Protein AF-A0A6A6UGP5-F1 (afdb_monomer_lite)

Secondary structure (DSSP, 8-state):
-HHHHHHHHHHHHHHHHHHHHHHHHHHHHHHHHHHHHH-HHHHHSGGGHHHHHHHHHHHHHHHHHHHHHHHHTTHHHH--SHHHHHHHHHHHHHHHHHHHHHHHHHTTS-TT-TTSS-TTTTTPPTTSPPHHHHHHHHHTTT-TT--HHHHHHHHHHHHHHHHHHHHHHHHHHHHHHHHHHHHHHHHHHH--SS--SHHHHHHHHHHHHHHHHHHHHHHHHHHHHHHHS-TTTS-HHHHHHHHHHHHH-HHHHHHHHHHHHHHHHHHHHHHHHHHT---S--SS----HHHHHHHHHHHHHHHTTS-HHHHHHHHHH-HHHHHHHTSSGGGHHHHHHHHHHHSS-GGG-EE-TTT--EE-SSS--EEEEEE-TTHHHHGGGEEEE-HHHHHHHHHT-TTTTSPP-----PEEEE-HHHHHTHHHHHHHHHHHHHHHHHHHHHHHHHTT-B-TTT--B--SSB-EEEETTT-SB---TTS-SB--TT-----TTSSSSSSSHHHHTS-----------

Organism: NCBI:txid703497

Foldseek 3Di:
DVVLLVLLVVLLVLLVVLLVLLVVLLVLLLVLLVLCVVQPVQCVPPVNVVVNVLSVLSNVLSVVLNVLSVVVSPVCSVDADPVVLVSLVVLLVSLCSLQVSLVVLVVQADLLALVVDDQQCRPDDVPDGHPLQSSQVSCCVVPVPRDSNVSRVSSVVSSVSSLVSSVSSNVSSVPNVVVNVVVVVVVLVVPPDDDCPPVVVVVVVVVVVCCCVVCVVVVVSCVVCCVSVVVVRDDVVVVVVVVVVCVVCVPVVVVVVVVVVVVVVVVVVVVVCVVPDPDPPPPPDPPDPVNLVVLLVVCLVVQLADALVVLVVVLVVDVVSVCSQCVDVVCNPVSSVVSLVSHDDVVQWDAFQLPRRTDGPPQPFDFDPDAGPVVVVLCVQKAKAAPVVLCVLCVVDVPQADEDPSPPRDGGGHHPVLVVVDDVVSVVSVVVVLVVLLVVVLVVCQVLVAHPVPRHRHHQAAIWIARNVPSHTHPPPSHPRGHDPDCPPPDPPPPVVVVVVVVVVPDDDDDDDDDDD

Structure (mmCIF, N/CA/C/O backbone):
data_AF-A0A6A6UGP5-F1
#
_entry.id   AF-A0A6A6UGP5-F1
#
loop_
_atom_site.group_PDB
_atom_site.id
_atom_site.type_symbol
_atom_site.label_atom_id
_atom_site.label_alt_id
_atom_site.label_comp_id
_atom_site.label_asym_id
_atom_site.label_entity_id
_atom_site.label_seq_id
_atom_site.pdbx_PDB_ins_code
_atom_site.Cartn_x
_atom_site.Cartn_y
_atom_site.Cartn_z
_atom_site.occupancy
_atom_site.B_iso_or_equiv
_atom_site.auth_seq_id
_atom_site.auth_comp_id
_atom_site.auth_asym_id
_atom_site.auth_atom_id
_atom_site.pdbx_PDB_model_num
ATOM 1 N N . MET A 1 1 ? 11.149 10.028 -30.834 1.00 66.56 1 MET A N 1
ATOM 2 C CA . MET A 1 1 ? 9.905 10.825 -30.697 1.00 66.56 1 MET A CA 1
ATOM 3 C C . MET A 1 1 ? 8.755 10.018 -30.101 1.00 66.56 1 MET A C 1
ATOM 5 O O . MET A 1 1 ? 8.125 10.545 -29.198 1.00 66.56 1 MET A O 1
ATOM 9 N N . ALA A 1 2 ? 8.503 8.774 -30.535 1.00 76.50 2 ALA A N 1
ATOM 10 C CA . ALA A 1 2 ? 7.436 7.926 -29.976 1.00 76.50 2 ALA A CA 1
ATOM 11 C C . ALA A 1 2 ? 7.576 7.675 -28.459 1.00 76.50 2 ALA A C 1
ATOM 13 O O . ALA A 1 2 ? 6.684 8.039 -27.709 1.00 76.50 2 ALA A O 1
ATOM 14 N N . GLU A 1 3 ? 8.746 7.219 -27.997 1.00 75.81 3 GLU A N 1
ATOM 15 C CA . GLU A 1 3 ? 9.023 6.946 -26.569 1.00 75.81 3 GLU A CA 1
ATOM 16 C C . GLU A 1 3 ? 8.790 8.160 -25.645 1.00 75.81 3 GLU A C 1
ATOM 18 O O . GLU A 1 3 ? 8.407 8.021 -24.488 1.00 75.81 3 GLU A O 1
ATOM 23 N N . ARG A 1 4 ? 8.954 9.381 -26.174 1.00 76.06 4 ARG A N 1
ATOM 24 C CA . ARG A 1 4 ? 8.736 10.622 -25.418 1.00 76.06 4 ARG A CA 1
ATOM 25 C C . ARG A 1 4 ? 7.252 10.960 -25.250 1.00 76.06 4 ARG A C 1
ATOM 27 O O . ARG A 1 4 ? 6.900 11.612 -24.277 1.00 76.06 4 ARG A O 1
ATOM 34 N N . ARG A 1 5 ? 6.395 10.540 -26.191 1.00 83.19 5 ARG A N 1
ATOM 35 C CA . ARG A 1 5 ? 4.938 10.742 -26.104 1.00 83.19 5 ARG A CA 1
ATOM 36 C C . ARG A 1 5 ? 4.313 9.840 -25.042 1.00 83.19 5 ARG A C 1
ATOM 38 O O . ARG A 1 5 ? 3.373 10.257 -24.376 1.00 83.19 5 ARG A O 1
ATOM 45 N N . ASP A 1 6 ? 4.861 8.642 -24.856 1.00 86.19 6 ASP A N 1
ATOM 46 C CA . ASP A 1 6 ? 4.351 7.698 -23.861 1.00 86.19 6 ASP A CA 1
ATOM 47 C C . ASP A 1 6 ? 4.647 8.186 -22.434 1.00 86.19 6 ASP A C 1
ATOM 49 O O . ASP A 1 6 ? 3.768 8.161 -21.574 1.00 86.19 6 ASP A O 1
ATOM 53 N N . ALA A 1 7 ? 5.852 8.718 -22.190 1.00 82.62 7 ALA A N 1
ATOM 54 C CA . ALA A 1 7 ? 6.236 9.264 -20.886 1.00 82.62 7 ALA A CA 1
ATOM 55 C C . ALA A 1 7 ? 5.392 10.486 -20.477 1.00 82.62 7 ALA A C 1
ATOM 57 O O . ALA A 1 7 ? 4.907 10.558 -19.343 1.00 82.62 7 ALA A O 1
ATOM 58 N N . THR A 1 8 ? 5.140 11.416 -21.406 1.00 86.06 8 THR A N 1
ATOM 59 C CA . THR A 1 8 ? 4.305 12.593 -21.121 1.00 86.06 8 THR A CA 1
ATOM 60 C C . THR A 1 8 ? 2.851 12.207 -20.867 1.00 86.06 8 THR A C 1
ATOM 62 O O . THR A 1 8 ? 2.244 12.726 -19.931 1.00 86.06 8 THR A O 1
ATOM 65 N N . LEU A 1 9 ? 2.305 11.246 -21.620 1.00 89.62 9 LEU A N 1
ATOM 66 C CA . LEU A 1 9 ? 0.948 10.740 -21.402 1.00 89.62 9 LEU A CA 1
ATOM 67 C C . LEU A 1 9 ? 0.791 10.096 -20.016 1.00 89.62 9 LEU A C 1
ATOM 69 O O . LEU A 1 9 ? -0.217 10.322 -19.342 1.00 89.62 9 LEU A O 1
ATOM 73 N N . ILE A 1 10 ? 1.792 9.333 -19.564 1.00 89.69 10 ILE A N 1
ATOM 74 C CA . ILE A 1 10 ? 1.806 8.744 -18.217 1.00 89.69 10 ILE A CA 1
ATOM 75 C C . ILE A 1 10 ? 1.797 9.847 -17.151 1.00 89.69 10 ILE A C 1
ATOM 77 O O . ILE A 1 10 ? 0.982 9.787 -16.232 1.00 89.69 10 ILE A O 1
ATOM 81 N N . SER A 1 11 ? 2.642 10.874 -17.290 1.00 90.25 11 SER A N 1
ATOM 82 C CA . SER A 1 11 ? 2.712 11.999 -16.344 1.00 90.25 11 SER A CA 1
ATOM 83 C C . SER A 1 11 ? 1.375 12.746 -16.227 1.00 90.25 11 SER A C 1
ATOM 85 O O . SER A 1 11 ? 0.871 12.942 -15.119 1.00 90.25 11 SER A O 1
ATOM 87 N N . VAL A 1 12 ? 0.736 13.070 -17.359 1.00 93.56 12 VAL A N 1
ATOM 88 C CA . VAL A 1 12 ? -0.603 13.696 -17.398 1.00 93.56 12 VAL A CA 1
ATOM 89 C C . VAL A 1 12 ? -1.637 12.820 -16.703 1.00 93.56 12 VAL A C 1
ATOM 91 O O . VAL A 1 12 ? -2.412 13.300 -15.877 1.00 93.56 12 VAL A O 1
ATOM 94 N N . THR A 1 13 ? -1.633 11.521 -17.010 1.00 94.19 13 THR A N 1
ATOM 95 C CA . THR A 1 13 ? -2.590 10.568 -16.439 1.00 94.19 13 THR A CA 1
ATOM 96 C C . THR A 1 13 ? -2.448 10.495 -14.922 1.00 94.19 13 THR A C 1
ATOM 98 O O . THR A 1 13 ? -3.450 10.559 -14.214 1.00 94.19 13 THR A O 1
ATOM 101 N N . ILE A 1 14 ? -1.214 10.420 -14.408 1.00 93.94 14 ILE A N 1
ATOM 102 C CA . ILE A 1 14 ? -0.956 10.421 -12.964 1.00 93.94 14 ILE A CA 1
ATOM 103 C C . ILE A 1 14 ? -1.479 11.717 -12.338 1.00 93.94 14 ILE A C 1
ATOM 105 O O . ILE A 1 14 ? -2.230 11.648 -11.369 1.00 93.94 14 ILE A O 1
ATOM 109 N N . ARG A 1 15 ? -1.163 12.890 -12.907 1.00 94.94 15 ARG A N 1
ATOM 110 C CA . ARG A 1 15 ? -1.644 14.179 -12.377 1.00 94.94 15 ARG A CA 1
ATOM 111 C C . ARG A 1 15 ? -3.169 14.254 -12.334 1.00 94.94 15 ARG A C 1
ATOM 113 O O . ARG A 1 15 ? -3.712 14.641 -11.306 1.00 94.94 15 ARG A O 1
ATOM 120 N N . LEU A 1 16 ? -3.862 13.825 -13.390 1.00 95.75 16 LEU A N 1
ATOM 121 C CA . LEU A 1 16 ? -5.330 13.796 -13.424 1.00 95.75 16 LEU A CA 1
ATOM 122 C C . LEU A 1 16 ? -5.917 12.864 -12.355 1.00 95.75 16 LEU A C 1
ATOM 124 O O . LEU A 1 16 ? -6.884 13.227 -11.688 1.00 95.75 16 LEU A O 1
ATOM 128 N N . VAL A 1 17 ? -5.308 11.692 -12.146 1.00 95.88 17 VAL A N 1
ATOM 129 C CA . VAL A 1 17 ? -5.717 10.751 -11.090 1.00 95.88 17 VAL A CA 1
ATOM 130 C C . VAL A 1 17 ? -5.501 11.342 -9.691 1.00 95.88 17 VAL A C 1
ATOM 132 O O . VAL A 1 17 ? -6.296 11.068 -8.793 1.00 95.88 17 VAL A O 1
ATOM 135 N N . LEU A 1 18 ? -4.477 12.178 -9.497 1.00 96.25 18 LEU A N 1
ATOM 136 C CA . LEU A 1 18 ? -4.181 12.814 -8.208 1.00 96.25 18 LEU A CA 1
ATOM 137 C C . LEU A 1 18 ? -5.125 13.953 -7.831 1.00 96.25 18 LEU A C 1
ATOM 139 O O . LEU A 1 18 ? -5.234 14.260 -6.644 1.00 96.25 18 LEU A O 1
ATOM 143 N N . VAL A 1 19 ? -5.829 14.559 -8.790 1.00 97.25 19 VAL A N 1
ATOM 144 C CA . VAL A 1 19 ? -6.727 15.693 -8.518 1.00 97.25 19 VAL A CA 1
ATOM 145 C C . VAL A 1 19 ? -7.780 15.327 -7.469 1.00 97.25 19 VAL A C 1
ATOM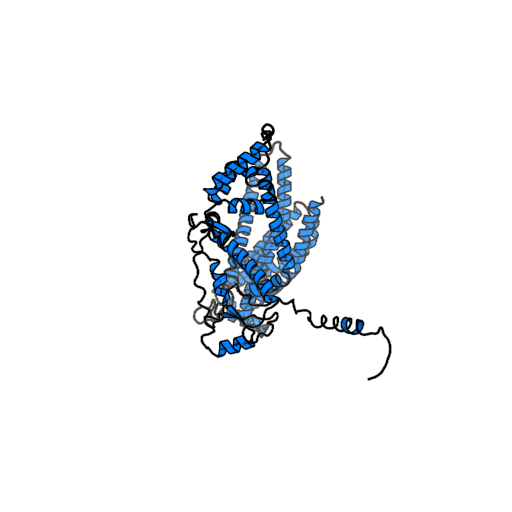 147 O O . VAL A 1 19 ? -7.924 16.037 -6.476 1.00 97.25 19 VAL A O 1
ATOM 150 N N . ILE A 1 20 ? -8.483 14.200 -7.638 1.00 96.25 20 ILE A N 1
ATOM 151 C CA . ILE A 1 20 ? -9.584 13.816 -6.738 1.00 96.25 20 ILE A CA 1
ATOM 152 C C . ILE A 1 20 ? -9.078 13.549 -5.307 1.00 96.25 20 ILE A C 1
ATOM 154 O O . ILE A 1 20 ? -9.602 14.163 -4.374 1.00 96.25 20 ILE A O 1
ATOM 158 N N . PRO A 1 21 ? -8.056 12.699 -5.080 1.00 96.75 21 PRO A N 1
ATOM 159 C CA . PRO A 1 21 ? -7.545 12.478 -3.731 1.00 96.75 21 PRO A CA 1
ATOM 160 C C . PRO A 1 21 ? -6.945 13.734 -3.084 1.00 96.75 21 PRO A C 1
ATOM 162 O O . PRO A 1 21 ? -7.077 13.900 -1.873 1.00 96.75 21 PRO A O 1
ATOM 165 N N . LEU A 1 22 ? -6.326 14.637 -3.856 1.00 97.38 22 LEU A N 1
ATOM 166 C CA . LEU A 1 22 ? -5.801 15.903 -3.330 1.00 97.38 22 LEU A CA 1
ATOM 167 C C . LEU A 1 22 ? -6.914 16.865 -2.896 1.00 97.38 22 LEU A C 1
ATOM 169 O O . LEU A 1 22 ? -6.745 17.551 -1.887 1.00 97.38 22 LEU A O 1
ATOM 173 N N . ILE A 1 23 ? -8.059 16.888 -3.587 1.00 97.75 23 ILE A N 1
ATOM 174 C CA . ILE A 1 23 ? -9.246 17.647 -3.151 1.00 97.75 23 ILE A CA 1
ATOM 175 C C . ILE A 1 23 ? -9.742 17.117 -1.804 1.00 97.75 23 ILE A C 1
ATOM 177 O O . ILE A 1 23 ? -9.935 17.892 -0.867 1.00 97.75 23 ILE A O 1
ATOM 181 N N . VAL A 1 24 ? -9.896 15.794 -1.682 1.00 96.56 24 VAL A N 1
ATOM 182 C CA . VAL A 1 24 ? -10.339 15.157 -0.430 1.00 96.56 24 VAL A CA 1
ATOM 183 C C . VAL A 1 24 ? -9.345 15.433 0.698 1.00 96.56 24 VAL A C 1
ATOM 185 O O . VAL A 1 24 ? -9.745 15.827 1.791 1.00 96.56 24 VAL A O 1
ATOM 188 N N . LEU A 1 25 ? -8.044 15.281 0.431 1.00 96.44 25 LEU A N 1
ATOM 189 C CA . LEU A 1 25 ? -6.991 15.577 1.400 1.00 96.44 25 LEU A CA 1
ATOM 190 C C . LEU A 1 25 ? -7.033 17.042 1.843 1.00 96.44 25 LEU A C 1
ATOM 192 O O . LEU A 1 25 ? -6.898 17.311 3.033 1.00 96.44 25 LEU A O 1
ATOM 196 N N . THR A 1 26 ? -7.251 17.970 0.907 1.00 97.31 26 THR A N 1
ATOM 197 C CA . THR A 1 26 ? -7.389 19.403 1.194 1.00 97.31 26 THR A CA 1
ATOM 198 C C . THR A 1 26 ? -8.545 19.648 2.157 1.00 97.31 26 THR A C 1
ATOM 200 O O . THR A 1 26 ? -8.307 20.215 3.222 1.00 97.31 26 THR A O 1
ATOM 203 N N . GLY A 1 27 ? -9.745 19.144 1.848 1.00 96.31 27 GLY A N 1
ATOM 204 C CA . GLY A 1 27 ? -10.918 19.276 2.720 1.00 96.31 27 GLY A CA 1
ATOM 205 C C . GLY A 1 27 ? -10.651 18.762 4.135 1.00 96.31 27 GLY A C 1
ATOM 206 O O . GLY A 1 27 ? -10.770 19.513 5.097 1.00 96.31 27 GLY A O 1
ATOM 207 N N . VAL A 1 28 ? -10.144 17.529 4.256 1.00 95.00 28 VAL A N 1
ATOM 208 C CA . VAL A 1 28 ? -9.833 16.921 5.562 1.00 95.00 28 VAL A CA 1
ATOM 209 C C . VAL A 1 28 ? -8.802 17.740 6.344 1.00 95.00 28 VAL A C 1
ATOM 211 O O . VAL A 1 28 ? -8.986 17.990 7.531 1.00 95.00 28 VAL A O 1
ATOM 214 N N . THR A 1 29 ? -7.706 18.176 5.712 1.00 95.81 29 THR A N 1
ATOM 215 C CA . THR A 1 29 ? -6.665 18.949 6.418 1.00 95.81 29 THR A CA 1
ATOM 216 C C . THR A 1 29 ? -7.151 20.319 6.882 1.00 95.81 29 THR A C 1
ATOM 218 O O . THR A 1 29 ? -6.799 20.739 7.984 1.00 95.81 29 THR A O 1
ATOM 221 N N . VAL A 1 30 ? -7.968 20.997 6.071 1.00 96.56 30 VAL A N 1
ATOM 222 C CA . VAL A 1 30 ? -8.543 22.304 6.402 1.00 96.56 30 VAL A CA 1
ATOM 223 C C . VAL A 1 30 ? -9.559 22.167 7.533 1.00 96.56 30 VAL A C 1
ATOM 225 O O . VAL A 1 30 ? -9.494 22.936 8.490 1.00 96.56 30 VAL A O 1
ATOM 228 N N . ASP A 1 31 ? -10.426 21.157 7.488 1.00 94.69 31 ASP A N 1
ATOM 229 C CA . ASP A 1 31 ? -11.405 20.899 8.547 1.00 94.69 31 ASP A CA 1
ATOM 230 C C . ASP A 1 31 ? -10.723 20.560 9.875 1.00 94.69 31 ASP A C 1
ATOM 232 O O . ASP A 1 31 ? -11.059 21.127 10.916 1.00 94.69 31 ASP A O 1
ATOM 236 N N . LEU A 1 32 ? -9.703 19.694 9.852 1.00 94.06 32 LEU A N 1
ATOM 237 C CA . LEU A 1 32 ? -8.918 19.360 11.042 1.00 94.06 32 LEU A CA 1
ATOM 238 C C . LEU A 1 32 ? -8.195 20.582 11.619 1.00 94.06 32 LEU A C 1
ATOM 240 O O . LEU A 1 32 ? -8.176 20.766 12.839 1.00 94.06 32 LEU A O 1
ATOM 244 N N . TRP A 1 33 ? -7.629 21.437 10.764 1.00 96.56 33 TRP A N 1
ATOM 245 C CA . TRP A 1 33 ? -7.000 22.679 11.204 1.00 96.56 33 TRP A CA 1
ATOM 246 C C . TRP A 1 33 ? -8.012 23.664 11.792 1.00 96.56 33 TRP A C 1
ATOM 248 O O . TRP A 1 33 ? -7.763 24.212 12.864 1.00 96.56 33 TRP A O 1
ATOM 258 N N . ASN A 1 34 ? -9.168 23.857 11.156 1.00 95.00 34 ASN A N 1
ATOM 259 C CA . ASN A 1 34 ? -10.221 24.740 11.657 1.00 95.00 34 ASN A CA 1
ATOM 260 C C . ASN A 1 34 ? -10.757 24.250 13.007 1.00 95.00 34 ASN A C 1
ATOM 262 O O . ASN A 1 34 ? -10.841 25.033 13.958 1.00 95.00 34 ASN A O 1
ATOM 266 N N . ASN A 1 35 ? -11.014 22.946 13.137 1.00 92.00 35 ASN A N 1
ATOM 267 C CA . ASN A 1 35 ? -11.409 22.328 14.400 1.00 92.00 35 ASN A CA 1
ATOM 268 C C . ASN A 1 35 ? -10.348 22.562 15.483 1.00 92.00 35 ASN A C 1
ATOM 270 O O . ASN A 1 35 ? -10.676 22.997 16.585 1.00 92.00 35 ASN A O 1
ATOM 274 N N . PHE A 1 36 ? -9.064 22.365 15.176 1.00 94.12 36 PHE A N 1
ATOM 275 C CA . PHE A 1 36 ? -7.986 22.646 16.125 1.00 94.12 36 PHE A CA 1
ATOM 276 C C . PHE A 1 36 ? -7.913 24.141 16.492 1.00 94.12 36 PHE A C 1
ATOM 278 O O . PHE A 1 36 ? -7.810 24.505 17.665 1.00 94.12 36 PHE A O 1
ATOM 285 N N . ARG A 1 37 ? -8.011 25.034 15.499 1.00 95.44 37 ARG A N 1
ATOM 286 C CA . ARG A 1 37 ? -7.887 26.488 15.661 1.00 95.44 37 ARG A CA 1
ATOM 287 C C . ARG A 1 37 ? -9.033 27.094 16.471 1.00 95.44 37 ARG A C 1
ATOM 289 O O . ARG A 1 37 ? -8.791 28.077 17.170 1.00 95.44 37 ARG A O 1
ATOM 296 N N . HIS A 1 38 ? -10.246 26.559 16.409 1.00 94.12 38 HIS A N 1
ATOM 297 C CA . HIS A 1 38 ? -11.378 27.101 17.170 1.00 94.12 38 HIS A CA 1
ATOM 298 C C . HIS A 1 38 ? -11.467 26.580 18.612 1.00 94.12 38 HIS A C 1
ATOM 300 O O . HIS A 1 38 ? -12.179 27.163 19.424 1.00 94.12 38 HIS A O 1
ATOM 306 N N . ASN A 1 39 ? -10.697 25.550 18.976 1.00 93.19 39 ASN A N 1
ATOM 307 C CA . ASN A 1 39 ? -10.761 24.944 20.304 1.00 93.19 39 ASN A CA 1
ATOM 308 C C . ASN A 1 39 ? -9.663 25.467 21.235 1.00 93.19 39 ASN A C 1
ATOM 310 O O . ASN A 1 39 ? -8.511 25.040 21.182 1.00 93.19 39 ASN A O 1
ATOM 314 N N . THR A 1 40 ? -10.039 26.375 22.139 1.00 93.44 40 THR A N 1
ATOM 315 C CA . THR A 1 40 ? -9.133 26.976 23.136 1.00 93.44 40 THR A CA 1
ATOM 316 C C . THR A 1 40 ? -8.478 25.933 24.041 1.00 93.44 40 THR A C 1
ATOM 318 O O . THR A 1 40 ? -7.283 26.039 24.295 1.00 93.44 40 THR A O 1
ATOM 321 N N . ASN A 1 41 ? -9.212 24.880 24.423 1.00 90.12 41 ASN A N 1
ATOM 322 C CA . ASN A 1 41 ? -8.703 23.772 25.244 1.00 90.12 41 ASN A CA 1
ATOM 323 C C . ASN A 1 41 ? -7.531 23.021 24.584 1.00 90.12 41 ASN A C 1
ATOM 325 O O . ASN A 1 41 ? -6.605 22.591 25.264 1.00 90.12 41 ASN A O 1
ATOM 329 N N . LEU A 1 42 ? -7.550 22.872 23.252 1.00 90.31 42 LEU A N 1
ATOM 330 C CA . LEU A 1 42 ? -6.454 22.232 22.512 1.00 90.31 42 LEU A CA 1
ATOM 331 C C . LEU A 1 42 ? -5.233 23.152 22.394 1.00 90.31 42 LEU A C 1
ATOM 333 O O . LEU A 1 42 ? -4.109 22.667 22.318 1.00 90.31 42 LEU A O 1
ATOM 337 N N . LYS A 1 43 ? -5.439 24.474 22.401 1.00 92.19 43 LYS A N 1
ATOM 338 C CA . LYS A 1 43 ? -4.353 25.462 22.348 1.00 92.19 43 LYS A CA 1
ATOM 339 C C . LYS A 1 43 ? -3.678 25.693 23.695 1.00 92.19 43 LYS A C 1
ATOM 341 O O . LYS A 1 43 ? -2.486 25.980 23.717 1.00 92.19 43 LYS A O 1
ATOM 346 N N . SER A 1 44 ? -4.431 25.620 24.793 1.00 88.00 44 SER A N 1
ATOM 347 C CA . SER A 1 44 ? -3.919 25.899 26.141 1.00 88.00 44 SER A CA 1
ATOM 348 C C . SER A 1 44 ? -2.979 24.812 26.654 1.00 88.00 44 SER A C 1
ATOM 350 O O . SER A 1 44 ? -2.078 25.097 27.438 1.00 88.00 44 SER A O 1
ATOM 352 N N . ALA A 1 45 ? -3.151 23.573 26.198 1.00 86.94 45 ALA A N 1
ATOM 353 C CA . ALA A 1 45 ? -2.257 22.477 26.535 1.00 86.94 45 ALA A CA 1
ATOM 354 C C . ALA A 1 45 ? -0.919 22.625 25.786 1.00 86.94 45 ALA A C 1
ATOM 356 O O . ALA A 1 45 ? -0.831 22.429 24.571 1.00 86.94 45 ALA A O 1
ATOM 357 N N . SER A 1 46 ? 0.145 22.945 26.530 1.00 81.81 46 SER A N 1
ATOM 358 C CA . SER A 1 46 ? 1.500 23.185 26.004 1.00 81.81 46 SER A CA 1
ATOM 359 C C . SER A 1 46 ? 2.024 22.039 25.128 1.00 81.81 46 SER A C 1
ATOM 361 O O . SER A 1 46 ? 2.710 22.282 24.134 1.00 81.81 46 SER A O 1
ATOM 363 N N . HIS A 1 47 ? 1.632 20.798 25.435 1.00 84.44 47 HIS A N 1
ATOM 364 C CA . HIS A 1 47 ? 2.001 19.607 24.671 1.00 84.44 47 HIS A CA 1
ATOM 365 C C . HIS A 1 47 ? 1.437 19.615 23.232 1.00 84.44 47 HIS A C 1
ATOM 367 O O . HIS A 1 47 ? 2.076 19.094 22.314 1.00 84.44 47 HIS A O 1
ATOM 373 N N . TYR A 1 48 ? 0.272 20.224 22.985 1.00 90.00 48 TYR A N 1
ATOM 374 C CA . TYR A 1 48 ? -0.362 20.241 21.657 1.00 90.00 48 TYR A CA 1
ATOM 375 C C . TYR A 1 48 ? -0.049 21.502 20.844 1.00 90.00 48 TYR A C 1
ATOM 377 O O . TYR A 1 48 ? -0.384 21.565 19.660 1.00 90.00 48 TYR A O 1
ATOM 385 N N . ALA A 1 49 ? 0.661 22.480 21.414 1.00 90.88 49 ALA A N 1
ATOM 386 C CA . ALA A 1 49 ? 1.053 23.692 20.694 1.00 90.88 49 ALA A CA 1
ATOM 387 C C . ALA A 1 49 ? 1.884 23.383 19.432 1.00 90.88 49 ALA A C 1
ATOM 389 O O . ALA A 1 49 ? 1.733 24.043 18.403 1.00 90.88 49 ALA A O 1
ATOM 390 N N . GLN A 1 50 ? 2.731 22.347 19.480 1.00 94.56 50 GLN A N 1
ATOM 391 C CA . GLN A 1 50 ? 3.481 21.892 18.305 1.00 94.56 50 GLN A CA 1
ATOM 392 C C . GLN A 1 50 ? 2.573 21.248 17.252 1.00 94.56 50 GLN A C 1
ATOM 394 O O . GLN A 1 50 ? 2.748 21.509 16.065 1.00 94.56 50 GLN A O 1
ATOM 399 N N . LEU A 1 51 ? 1.583 20.455 17.674 1.00 94.88 51 LEU A N 1
ATOM 400 C CA . LEU A 1 51 ? 0.632 19.814 16.766 1.00 94.88 51 LEU A CA 1
ATOM 401 C C . LEU A 1 51 ? -0.147 20.847 15.944 1.00 94.88 51 LEU A C 1
ATOM 403 O O . LEU A 1 51 ? -0.315 20.658 14.741 1.00 94.88 51 LEU A O 1
ATOM 407 N N . GLY A 1 52 ? -0.544 21.961 16.565 1.00 95.56 52 GLY A N 1
ATOM 408 C CA . GLY A 1 52 ? -1.192 23.072 15.868 1.00 95.56 52 GLY A CA 1
ATOM 409 C C . GLY A 1 52 ? -0.368 23.601 14.695 1.00 95.56 52 GLY A C 1
ATOM 410 O O . GLY A 1 52 ? -0.888 23.705 13.589 1.00 95.56 52 GLY A O 1
ATOM 411 N N . LYS A 1 53 ? 0.936 23.833 14.898 1.00 96.62 53 LYS A N 1
ATOM 412 C CA . LYS A 1 53 ? 1.845 24.294 13.831 1.00 96.62 53 LYS A CA 1
ATOM 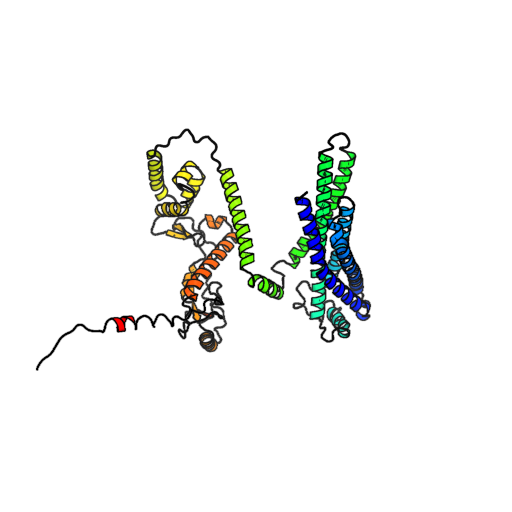413 C C . LYS A 1 53 ? 1.927 23.298 12.671 1.00 96.62 53 LYS A C 1
ATOM 415 O O . LYS A 1 53 ? 1.983 23.698 11.512 1.00 96.62 53 LYS A O 1
ATOM 420 N N . TRP A 1 54 ? 1.929 21.996 12.964 1.00 97.25 54 TRP A N 1
ATOM 421 C CA . TRP A 1 54 ? 1.991 20.962 11.927 1.00 97.25 54 TRP A CA 1
ATOM 422 C C . TRP A 1 54 ? 0.671 20.805 11.166 1.00 97.25 54 TRP A C 1
ATOM 424 O O . TRP A 1 54 ? 0.695 20.577 9.956 1.00 97.25 54 TRP A O 1
ATOM 434 N N . LEU A 1 55 ? -0.468 20.963 11.845 1.00 96.62 55 LEU A N 1
ATOM 435 C CA . LEU A 1 55 ? -1.787 20.984 11.209 1.00 96.62 55 LEU A CA 1
ATOM 436 C C . LEU A 1 55 ? -1.955 22.208 10.306 1.00 96.62 55 LEU A C 1
ATOM 438 O O . LEU A 1 55 ? -2.410 22.054 9.177 1.00 96.62 55 LEU A O 1
ATOM 442 N N . GLU A 1 56 ? -1.518 23.383 10.760 1.00 97.44 56 GLU A N 1
ATOM 443 C CA . GLU A 1 56 ? -1.494 24.607 9.955 1.00 97.44 56 GLU A CA 1
ATOM 444 C C . GLU A 1 56 ? -0.667 24.415 8.681 1.00 97.44 56 GLU A C 1
ATOM 446 O O . GLU A 1 56 ? -1.153 24.642 7.576 1.00 97.44 56 GLU A O 1
ATOM 451 N N . LEU A 1 57 ? 0.558 23.899 8.821 1.00 97.44 57 LEU A N 1
ATOM 452 C CA . LEU A 1 57 ? 1.437 23.635 7.683 1.00 97.44 57 LEU A CA 1
ATOM 453 C C . LEU A 1 57 ? 0.812 22.629 6.699 1.00 97.44 57 LEU A C 1
ATOM 455 O O . LEU A 1 57 ? 0.879 22.814 5.485 1.00 97.44 57 LEU A O 1
ATOM 459 N N . SER A 1 58 ? 0.160 21.582 7.215 1.00 97.00 58 SER A N 1
ATOM 460 C CA . SER A 1 58 ? -0.561 20.593 6.405 1.00 97.00 58 SER A CA 1
ATOM 461 C C . SER A 1 58 ? -1.739 21.213 5.640 1.00 97.00 58 SER A C 1
ATOM 463 O O . SER A 1 58 ? -1.916 20.916 4.456 1.00 97.00 58 SER A O 1
ATOM 465 N N . ALA A 1 59 ? -2.497 22.104 6.290 1.00 97.44 59 ALA A N 1
ATOM 466 C CA . ALA A 1 59 ? -3.622 22.832 5.705 1.00 97.44 59 ALA A CA 1
ATOM 467 C C . ALA A 1 59 ? -3.196 23.889 4.670 1.00 97.44 59 ALA A C 1
ATOM 469 O O . ALA A 1 59 ? -4.020 24.303 3.863 1.00 97.44 59 ALA A O 1
ATOM 470 N N . VAL A 1 60 ? -1.922 24.295 4.652 1.00 97.69 60 VAL A N 1
ATOM 471 C CA . VAL A 1 60 ? -1.342 25.138 3.592 1.00 97.69 60 VAL A CA 1
ATOM 472 C C . VAL A 1 60 ? -0.883 24.284 2.407 1.00 97.69 60 VAL A C 1
ATOM 474 O O . VAL A 1 60 ? -1.285 24.527 1.268 1.00 97.69 60 VAL A O 1
ATOM 477 N N . PHE A 1 61 ? -0.076 23.246 2.649 1.00 97.69 61 PHE A N 1
ATOM 478 C CA . PHE A 1 61 ? 0.525 22.471 1.558 1.00 97.69 61 PHE A CA 1
ATOM 479 C C . PHE A 1 61 ? -0.466 21.597 0.785 1.00 97.69 61 PHE A C 1
ATOM 481 O O . PHE A 1 61 ? -0.267 21.401 -0.412 1.00 97.69 61 PHE A O 1
ATOM 488 N N . ALA A 1 62 ? -1.523 21.074 1.416 1.00 97.88 62 ALA A N 1
ATOM 489 C CA . ALA A 1 62 ? -2.527 20.274 0.708 1.00 97.88 62 ALA A CA 1
ATOM 490 C C . ALA A 1 62 ? -3.253 21.066 -0.405 1.00 97.88 62 ALA A C 1
ATOM 492 O O . ALA A 1 62 ? -3.184 20.627 -1.558 1.00 97.88 62 ALA A O 1
ATOM 493 N N . PRO A 1 63 ? -3.849 22.247 -0.137 1.00 98.19 63 PRO A N 1
ATOM 494 C CA . PRO A 1 63 ? -4.443 23.065 -1.193 1.00 98.19 63 PRO A CA 1
ATOM 495 C C . PRO A 1 63 ? -3.420 23.566 -2.217 1.00 98.19 63 PRO A C 1
ATOM 497 O O . PRO A 1 63 ? -3.725 23.577 -3.408 1.00 98.19 63 PRO A O 1
ATOM 500 N N . MET A 1 64 ? -2.196 23.925 -1.802 1.00 97.94 64 MET A N 1
ATOM 501 C CA . MET A 1 64 ? -1.140 24.298 -2.757 1.00 97.94 64 MET A CA 1
ATOM 502 C C . MET A 1 64 ? -0.815 23.147 -3.716 1.00 97.94 64 MET A C 1
ATOM 504 O O . MET A 1 64 ? -0.738 23.365 -4.924 1.00 97.94 64 MET A O 1
ATOM 508 N N . ALA A 1 65 ? -0.679 21.920 -3.203 1.00 97.81 65 ALA A N 1
ATOM 509 C CA . ALA A 1 65 ? -0.434 20.735 -4.017 1.00 97.81 65 ALA A CA 1
ATOM 510 C C . ALA A 1 65 ? -1.608 20.423 -4.954 1.00 97.81 65 ALA A C 1
ATOM 512 O O . ALA A 1 65 ? -1.383 20.078 -6.114 1.00 97.81 65 ALA A O 1
ATOM 513 N N . PHE A 1 66 ? -2.848 20.585 -4.485 1.00 98.00 66 PHE A N 1
ATOM 514 C CA . PHE A 1 66 ? -4.046 20.451 -5.314 1.00 98.00 66 PHE A CA 1
ATOM 515 C C . PHE A 1 66 ? -4.047 21.450 -6.481 1.00 98.00 66 PHE A C 1
ATOM 517 O O . PHE A 1 66 ? -4.102 21.034 -7.640 1.00 98.00 66 PHE A O 1
ATOM 524 N N . VAL A 1 67 ? -3.941 22.751 -6.188 1.00 98.12 67 VAL A N 1
ATOM 525 C CA . VAL A 1 67 ? -3.964 23.814 -7.206 1.00 98.12 67 VAL A CA 1
ATOM 526 C C . VAL A 1 67 ? -2.815 23.630 -8.193 1.00 98.12 67 VAL A C 1
ATOM 528 O O . VAL A 1 67 ? -3.023 23.693 -9.402 1.00 98.12 67 VAL A O 1
ATOM 531 N N . TRP A 1 68 ? -1.615 23.326 -7.696 1.00 97.88 68 TRP A N 1
ATOM 532 C CA . TRP A 1 68 ? -0.454 23.063 -8.537 1.00 97.88 68 TRP A CA 1
ATOM 533 C C . TRP A 1 68 ? -0.659 21.863 -9.467 1.00 97.88 68 TRP A C 1
ATOM 535 O O . TRP A 1 68 ? -0.416 21.968 -10.669 1.00 97.88 68 TRP A O 1
ATOM 545 N N . THR A 1 69 ? -1.146 20.737 -8.940 1.00 97.06 69 THR A N 1
ATOM 546 C CA . THR A 1 69 ? -1.389 19.517 -9.729 1.00 97.06 69 THR A CA 1
ATOM 547 C C . THR A 1 69 ? -2.431 19.763 -10.817 1.00 97.06 69 THR A C 1
ATOM 549 O O . THR A 1 69 ? -2.250 19.312 -11.946 1.00 97.06 69 THR A O 1
ATOM 552 N N . LEU A 1 70 ? -3.481 20.529 -10.508 1.00 96.62 70 LEU A N 1
ATOM 553 C CA . LEU A 1 70 ? -4.514 20.907 -11.469 1.00 96.62 70 LEU A CA 1
ATOM 554 C C . LEU A 1 70 ? -3.960 21.816 -12.577 1.00 96.62 70 LEU A C 1
ATOM 556 O O . LEU A 1 70 ? -4.163 21.537 -13.758 1.00 96.62 70 LEU A O 1
ATOM 560 N N . LEU A 1 71 ? -3.224 22.871 -12.209 1.00 96.75 71 LEU A N 1
ATOM 561 C CA . LEU A 1 71 ? -2.657 23.831 -13.162 1.00 96.75 71 LEU A CA 1
ATOM 562 C C . LEU A 1 71 ? -1.590 23.205 -14.066 1.00 96.75 71 LEU A C 1
ATOM 564 O O . LEU A 1 71 ? -1.461 23.591 -15.224 1.00 96.75 71 LEU A O 1
ATOM 568 N N . THR A 1 72 ? -0.833 22.232 -13.560 1.00 96.06 72 THR A N 1
ATOM 569 C CA . THR A 1 72 ? 0.262 21.587 -14.302 1.00 96.06 72 THR A CA 1
ATOM 570 C C . THR A 1 72 ? -0.140 20.312 -15.035 1.00 96.06 72 THR A C 1
ATOM 572 O O . THR A 1 72 ? 0.665 19.807 -15.818 1.00 96.06 72 THR A O 1
ATOM 575 N N . ALA A 1 73 ? -1.370 19.815 -14.851 1.00 94.94 73 ALA A N 1
ATOM 576 C CA . ALA A 1 73 ? -1.838 18.565 -15.451 1.00 94.94 73 ALA A CA 1
ATOM 577 C C . ALA A 1 73 ? -1.620 18.510 -16.971 1.00 94.94 73 ALA A C 1
ATOM 579 O O . ALA A 1 73 ? -1.128 17.505 -17.474 1.00 94.94 73 ALA A O 1
ATOM 580 N N . PHE A 1 74 ? -1.925 19.595 -17.689 1.00 93.44 74 PHE A N 1
ATOM 581 C CA . PHE A 1 74 ? -1.746 19.684 -19.142 1.00 93.44 74 PHE A CA 1
ATOM 582 C C . PHE A 1 74 ? -0.426 20.350 -19.568 1.00 93.44 74 PHE A C 1
ATOM 584 O O . PHE A 1 74 ? 0.250 19.793 -20.437 1.00 93.44 74 PHE A O 1
ATOM 591 N N . PRO A 1 75 ? 0.008 21.487 -18.976 1.00 92.94 75 PRO A N 1
ATOM 592 C CA . PRO A 1 75 ? 1.248 22.148 -19.390 1.00 92.94 75 PRO A CA 1
ATOM 593 C C . PRO A 1 75 ? 2.493 21.272 -19.243 1.00 92.94 75 PRO A C 1
ATOM 595 O O . PRO A 1 75 ? 3.392 21.352 -20.078 1.00 92.94 75 PRO A O 1
ATOM 598 N N . ALA A 1 76 ? 2.539 20.387 -18.241 1.00 88.88 76 ALA A N 1
ATOM 599 C CA . ALA A 1 76 ? 3.674 19.487 -18.045 1.00 88.88 76 ALA A CA 1
ATOM 600 C C . ALA A 1 76 ? 3.909 18.535 -19.235 1.00 88.88 76 ALA A C 1
ATOM 602 O O . ALA A 1 76 ? 5.029 18.078 -19.431 1.00 88.88 76 ALA A O 1
ATOM 603 N N . ALA A 1 77 ? 2.889 18.267 -20.059 1.00 88.44 77 ALA A N 1
ATOM 604 C CA . ALA A 1 77 ? 3.018 17.423 -21.249 1.00 88.44 77 ALA A CA 1
ATOM 605 C C . ALA A 1 77 ? 3.662 18.141 -22.442 1.00 88.44 77 ALA A C 1
ATOM 607 O O . ALA A 1 77 ? 4.242 17.498 -23.318 1.00 88.44 77 ALA A O 1
ATOM 608 N N . ALA A 1 78 ? 3.496 19.465 -22.507 1.00 90.19 78 ALA A N 1
ATOM 609 C CA . ALA A 1 78 ? 3.916 20.289 -23.638 1.00 90.19 78 ALA A CA 1
ATOM 610 C C . ALA A 1 78 ? 5.308 20.903 -23.435 1.00 90.19 78 ALA A C 1
ATOM 612 O O . ALA A 1 78 ? 5.977 21.277 -24.398 1.00 90.19 78 ALA A O 1
ATOM 613 N N . VAL A 1 79 ? 5.746 21.014 -22.182 1.00 89.88 79 VAL A N 1
ATOM 614 C CA . VAL A 1 79 ? 6.982 21.689 -21.796 1.00 89.88 79 VAL A CA 1
ATOM 615 C C . VAL A 1 79 ? 8.143 20.695 -21.730 1.00 89.88 79 VAL A C 1
ATOM 617 O O . VAL A 1 79 ? 8.034 19.622 -21.146 1.00 89.88 79 VAL A O 1
ATOM 620 N N . VAL A 1 80 ? 9.291 21.069 -22.299 1.00 87.25 80 VAL A N 1
ATOM 621 C CA . VAL A 1 80 ? 10.539 20.288 -22.255 1.00 87.25 80 VAL A CA 1
ATOM 622 C C . VAL A 1 80 ? 11.718 21.159 -21.827 1.00 87.25 80 VAL A C 1
ATOM 624 O O . VAL A 1 80 ? 11.706 22.373 -22.021 1.00 87.25 80 VAL A O 1
ATOM 627 N N . GLY A 1 81 ? 12.766 20.535 -21.286 1.00 87.38 81 GLY A N 1
ATOM 628 C CA . GLY A 1 81 ? 13.994 21.222 -20.881 1.00 87.38 81 GLY A CA 1
ATOM 629 C C . GLY A 1 81 ? 13.849 21.957 -19.547 1.00 87.38 81 GLY A C 1
ATOM 630 O O . GLY A 1 81 ? 13.242 21.443 -18.608 1.00 87.38 81 GLY A O 1
ATOM 631 N N . LEU A 1 82 ? 14.398 23.173 -19.460 1.00 86.12 82 LEU A N 1
ATOM 632 C CA . LEU A 1 82 ? 14.480 23.942 -18.211 1.00 86.12 82 LEU A CA 1
ATOM 633 C C . LEU A 1 82 ? 13.131 24.144 -17.487 1.00 86.12 82 LEU A C 1
ATOM 635 O O . LEU A 1 82 ? 13.109 23.974 -16.269 1.00 86.12 82 LEU A O 1
ATOM 639 N N . PRO A 1 83 ? 12.001 24.447 -18.156 1.00 91.44 83 PRO A N 1
ATOM 640 C CA . PRO A 1 83 ? 10.746 24.636 -17.435 1.00 91.44 83 PRO A CA 1
ATOM 641 C C . PRO A 1 83 ? 10.093 23.307 -16.996 1.00 91.44 83 PRO A C 1
ATOM 643 O O . PRO A 1 83 ? 9.318 23.285 -16.048 1.00 91.44 83 PRO A O 1
ATOM 646 N N . ALA A 1 84 ? 10.452 22.167 -17.601 1.00 89.69 84 ALA A N 1
ATOM 647 C CA . ALA A 1 84 ? 10.052 20.856 -17.076 1.00 89.69 84 ALA A CA 1
ATOM 648 C C . ALA A 1 84 ? 10.832 20.516 -15.792 1.00 89.69 84 ALA A C 1
ATOM 650 O O . ALA A 1 84 ? 10.281 19.950 -14.848 1.00 89.69 84 ALA A O 1
ATOM 651 N N . PHE A 1 85 ? 12.105 20.923 -15.727 1.00 88.62 85 PHE A N 1
ATOM 652 C CA . PHE A 1 85 ? 12.917 20.815 -14.515 1.00 88.62 85 PHE A CA 1
ATOM 653 C C . PHE A 1 85 ? 12.343 21.657 -13.367 1.00 88.62 85 PHE A C 1
ATOM 655 O O . PHE A 1 85 ? 12.233 21.158 -12.249 1.00 88.62 85 PHE A O 1
ATOM 662 N N . THR A 1 86 ? 11.917 22.901 -13.624 1.00 90.69 86 THR A N 1
ATOM 663 C CA . THR A 1 86 ? 11.293 23.728 -12.575 1.00 90.69 86 THR A CA 1
ATOM 664 C C . THR A 1 86 ? 9.996 23.109 -12.061 1.00 90.69 86 THR A C 1
ATOM 666 O O . THR A 1 86 ? 9.772 23.112 -10.852 1.00 90.69 86 THR A O 1
ATOM 669 N N . PHE A 1 87 ? 9.183 22.501 -12.934 1.00 93.62 87 PHE A N 1
ATOM 670 C CA . PHE A 1 87 ? 7.990 21.772 -12.499 1.00 93.62 87 PHE A CA 1
ATOM 671 C C . PHE A 1 87 ? 8.324 20.602 -11.576 1.00 93.62 87 PHE A C 1
ATOM 673 O O . PHE A 1 87 ? 7.679 20.442 -10.542 1.00 93.62 87 PHE A O 1
ATOM 680 N N . ALA A 1 88 ? 9.362 19.831 -11.897 1.00 93.06 88 ALA A N 1
ATOM 681 C CA . ALA A 1 88 ? 9.792 18.727 -11.049 1.00 93.06 88 ALA A CA 1
ATOM 682 C C . ALA A 1 88 ? 10.347 19.186 -9.690 1.00 93.06 88 ALA A C 1
ATOM 684 O O . ALA A 1 88 ? 10.097 18.538 -8.676 1.00 93.06 88 ALA A O 1
ATOM 685 N N . VAL A 1 89 ? 11.063 20.315 -9.639 1.00 91.94 89 VAL A N 1
ATOM 686 C CA . VAL A 1 89 ? 11.530 20.902 -8.370 1.00 91.94 89 VAL A CA 1
ATOM 687 C C . VAL A 1 89 ? 10.348 21.326 -7.498 1.00 91.94 89 VAL A C 1
ATOM 689 O O . VAL A 1 89 ? 10.352 21.062 -6.296 1.00 91.94 89 VAL A O 1
ATOM 692 N N . ILE A 1 90 ? 9.320 21.940 -8.090 1.00 96.12 90 ILE A N 1
ATOM 693 C CA . ILE A 1 90 ? 8.116 22.350 -7.356 1.00 96.12 90 ILE A CA 1
ATOM 694 C C . ILE A 1 90 ? 7.328 21.122 -6.877 1.00 96.12 90 ILE A C 1
ATOM 696 O O . ILE A 1 90 ? 6.942 21.082 -5.712 1.00 96.12 90 ILE A O 1
ATOM 700 N N . ASP A 1 91 ? 7.156 20.094 -7.715 1.00 95.75 91 ASP A N 1
ATOM 701 C CA . ASP A 1 91 ? 6.540 18.821 -7.312 1.00 95.75 91 ASP A CA 1
ATOM 702 C C . ASP A 1 91 ? 7.273 18.196 -6.112 1.00 95.75 91 ASP A C 1
ATOM 704 O O . ASP A 1 91 ? 6.638 17.785 -5.140 1.00 95.75 91 ASP A O 1
ATOM 708 N N . ALA A 1 92 ? 8.610 18.158 -6.147 1.00 94.00 92 ALA A N 1
ATOM 709 C CA . ALA A 1 92 ? 9.422 17.622 -5.058 1.00 94.00 92 ALA A CA 1
ATOM 710 C C . ALA A 1 92 ? 9.296 18.459 -3.773 1.00 94.00 92 ALA A C 1
ATOM 712 O O . ALA A 1 92 ? 9.173 17.899 -2.682 1.00 94.00 92 ALA A O 1
ATOM 713 N N . ALA A 1 93 ? 9.277 19.791 -3.888 1.00 96.06 93 ALA A N 1
ATOM 714 C CA . ALA A 1 93 ? 9.083 20.690 -2.753 1.00 96.06 93 ALA A CA 1
ATOM 715 C C . ALA A 1 93 ? 7.691 20.525 -2.121 1.00 96.06 93 ALA A C 1
ATOM 717 O O . ALA A 1 93 ? 7.571 20.464 -0.897 1.00 96.06 93 ALA A O 1
ATOM 718 N N . LEU A 1 94 ? 6.645 20.385 -2.939 1.00 96.94 94 LEU A N 1
ATOM 719 C CA . LEU A 1 94 ? 5.287 20.112 -2.471 1.00 96.94 94 LEU A CA 1
ATOM 720 C C . LEU A 1 94 ? 5.185 18.730 -1.825 1.00 96.94 94 LEU A C 1
ATOM 722 O O . LEU A 1 94 ? 4.586 18.604 -0.760 1.00 96.94 94 LEU A O 1
ATOM 726 N N . ALA A 1 95 ? 5.815 17.705 -2.403 1.00 96.62 95 ALA A N 1
ATOM 727 C CA . ALA A 1 95 ? 5.877 16.380 -1.795 1.00 96.62 95 ALA A CA 1
ATOM 728 C C . ALA A 1 95 ? 6.559 16.422 -0.418 1.00 96.62 95 ALA A C 1
ATOM 730 O O . ALA A 1 95 ? 6.030 15.870 0.547 1.00 96.62 95 ALA A O 1
ATOM 731 N N . ALA A 1 96 ? 7.683 17.134 -0.293 1.00 95.06 96 ALA A N 1
ATOM 732 C CA . ALA A 1 96 ? 8.355 17.346 0.987 1.00 95.06 96 ALA A CA 1
ATOM 733 C C . ALA A 1 96 ? 7.465 18.113 1.984 1.00 95.06 96 ALA A C 1
ATOM 735 O O . ALA A 1 96 ? 7.354 17.710 3.143 1.00 95.06 96 ALA A O 1
ATOM 736 N N . GLY A 1 97 ? 6.772 19.160 1.525 1.00 96.00 97 GLY A N 1
ATOM 737 C CA . GLY A 1 97 ? 5.800 19.926 2.309 1.00 96.00 97 GLY A CA 1
ATOM 738 C C . GLY A 1 97 ? 4.581 19.111 2.751 1.00 96.00 97 GLY A C 1
ATOM 739 O O . GLY A 1 97 ? 4.004 19.386 3.800 1.00 96.00 97 GLY A O 1
ATOM 740 N N . LEU A 1 98 ? 4.211 18.059 2.013 1.00 96.19 98 LEU A N 1
ATOM 741 C CA . LEU A 1 98 ? 3.186 17.108 2.435 1.00 96.19 98 LEU A CA 1
ATOM 742 C C . LEU A 1 98 ? 3.726 16.079 3.442 1.00 96.19 98 LEU A C 1
ATOM 744 O O . LEU A 1 98 ? 3.042 15.774 4.422 1.00 96.19 98 LEU A O 1
ATOM 748 N N . ILE A 1 99 ? 4.932 15.553 3.227 1.00 95.25 99 ILE A N 1
ATOM 749 C CA . ILE A 1 99 ? 5.545 14.514 4.070 1.00 95.25 99 ILE A CA 1
ATOM 750 C C . ILE A 1 99 ? 5.916 15.069 5.449 1.00 95.25 99 ILE A C 1
ATOM 752 O O . ILE A 1 99 ? 5.525 14.509 6.474 1.00 95.25 99 ILE A O 1
ATOM 756 N N . TYR A 1 100 ? 6.629 16.196 5.485 1.00 96.00 100 TYR A N 1
ATOM 757 C CA . TYR A 1 100 ? 7.225 16.736 6.706 1.00 96.00 100 TYR A CA 1
ATOM 758 C C . TYR A 1 100 ? 6.230 16.959 7.864 1.00 96.00 100 TYR A C 1
ATOM 760 O O . TYR A 1 100 ? 6.439 16.379 8.934 1.00 96.00 100 TYR A O 1
ATOM 768 N N . PRO A 1 101 ? 5.120 17.714 7.706 1.00 96.69 101 PRO A N 1
ATOM 769 C CA . PRO A 1 101 ? 4.150 17.887 8.786 1.00 96.69 101 PRO A CA 1
ATOM 770 C C . PRO A 1 101 ? 3.488 16.568 9.191 1.00 96.69 101 PRO A C 1
ATOM 772 O O . PRO A 1 101 ? 3.155 16.392 10.356 1.00 96.69 101 PRO A O 1
ATOM 775 N N . ARG A 1 102 ? 3.323 15.610 8.273 1.00 95.06 102 ARG A N 1
ATOM 776 C CA . ARG A 1 102 ? 2.636 14.342 8.559 1.00 95.06 102 ARG A CA 1
ATOM 777 C C . ARG A 1 102 ? 3.488 13.378 9.365 1.00 95.06 102 ARG A C 1
ATOM 779 O O . ARG A 1 102 ? 2.936 12.717 10.237 1.00 95.06 102 ARG A O 1
ATOM 786 N N . ILE A 1 103 ? 4.803 13.359 9.155 1.00 93.25 103 ILE A N 1
ATOM 787 C CA . ILE A 1 103 ? 5.741 12.660 10.049 1.00 93.25 103 ILE A CA 1
ATOM 788 C C . ILE A 1 103 ? 5.620 13.228 11.467 1.00 93.25 103 ILE A C 1
ATOM 790 O O . ILE A 1 103 ? 5.512 12.485 12.440 1.00 93.25 103 ILE A O 1
ATOM 794 N N . ARG A 1 104 ? 5.586 14.562 11.587 1.00 96.00 104 ARG A N 1
ATOM 795 C CA . ARG A 1 104 ? 5.452 15.236 12.885 1.00 96.00 104 ARG A CA 1
ATOM 796 C C . ARG A 1 104 ? 4.084 15.026 13.525 1.00 96.00 104 ARG A C 1
ATOM 798 O O . ARG A 1 104 ? 4.004 14.949 14.739 1.00 96.00 104 ARG A O 1
ATOM 805 N N . ILE A 1 105 ? 3.013 14.911 12.745 1.00 95.19 105 ILE A N 1
ATOM 806 C CA . ILE A 1 105 ? 1.680 14.570 13.261 1.00 95.19 105 ILE A CA 1
ATOM 807 C C . ILE A 1 105 ? 1.635 13.099 13.692 1.00 95.19 105 ILE A C 1
ATOM 809 O O . ILE A 1 105 ? 1.059 12.796 14.732 1.00 95.19 105 ILE A O 1
ATOM 813 N N . ALA A 1 106 ? 2.276 12.193 12.947 1.00 94.25 106 ALA A N 1
ATOM 814 C CA . ALA A 1 106 ? 2.286 10.761 13.242 1.00 94.25 106 ALA A CA 1
ATOM 815 C C . ALA A 1 106 ? 2.881 10.436 14.620 1.00 94.25 106 ALA A C 1
ATOM 817 O O . ALA A 1 106 ? 2.423 9.493 15.260 1.00 94.25 106 ALA A O 1
ATOM 818 N N . SER A 1 107 ? 3.821 11.243 15.133 1.00 93.56 107 SER A N 1
ATOM 819 C CA . SER A 1 107 ? 4.343 11.064 16.497 1.00 93.56 107 SER A CA 1
ATOM 820 C C . SER A 1 107 ? 3.310 11.316 17.604 1.00 93.56 107 SER A C 1
ATOM 822 O O . SER A 1 107 ? 3.546 10.922 18.740 1.00 93.56 107 SER A O 1
ATOM 824 N N . PHE A 1 108 ? 2.172 11.946 17.291 1.00 92.25 108 PHE A N 1
ATOM 825 C CA . PHE A 1 108 ? 1.044 12.131 18.212 1.00 92.25 108 PHE A CA 1
ATOM 826 C C . PHE A 1 108 ? -0.050 11.064 18.038 1.00 92.25 108 PHE A C 1
ATOM 828 O O . PHE A 1 108 ? -1.085 11.147 18.698 1.00 92.25 108 PHE A O 1
ATOM 835 N N . LEU A 1 109 ? 0.134 10.086 17.140 1.00 94.31 109 LEU A N 1
ATOM 836 C CA . LEU A 1 109 ? -0.871 9.068 16.832 1.00 94.31 109 LEU A CA 1
ATOM 837 C C . LEU A 1 109 ? -0.486 7.692 17.396 1.00 94.31 109 LEU A C 1
ATOM 839 O O . LEU A 1 109 ? 0.686 7.305 17.370 1.00 94.31 109 LEU A O 1
ATOM 843 N N . PRO A 1 110 ? -1.469 6.890 17.847 1.00 92.50 110 PRO A N 1
ATOM 844 C CA . PRO A 1 110 ? -1.217 5.523 18.273 1.00 92.50 110 PRO A CA 1
ATOM 845 C C . PRO A 1 110 ? -0.860 4.642 17.068 1.00 92.50 110 PRO A C 1
ATOM 847 O O . PRO A 1 110 ? -1.735 4.188 16.330 1.00 92.50 110 PRO A O 1
ATOM 850 N N . MET A 1 111 ? 0.432 4.354 16.892 1.00 77.81 111 MET A N 1
ATOM 851 C CA . MET A 1 111 ? 0.949 3.560 15.763 1.00 77.81 111 MET A CA 1
ATOM 852 C C . MET A 1 111 ? 0.409 2.120 15.712 1.00 77.81 111 MET A C 1
ATOM 854 O O . MET A 1 111 ? 0.424 1.505 14.650 1.00 77.81 111 MET A O 1
ATOM 858 N N . SER A 1 112 ? -0.099 1.573 16.825 1.00 84.56 112 SER A N 1
ATOM 859 C CA . SER A 1 112 ? -0.736 0.242 16.848 1.00 84.56 112 SER A CA 1
ATOM 860 C C . SER A 1 112 ? -2.211 0.252 16.395 1.00 84.56 112 SER A C 1
ATOM 862 O O . SER A 1 112 ? -2.875 -0.786 16.355 1.00 84.56 112 SER A O 1
ATOM 864 N N . GLY A 1 113 ? -2.720 1.427 16.007 1.00 87.44 113 GLY A N 1
ATOM 865 C CA . GLY A 1 113 ? -4.094 1.655 15.580 1.00 87.44 113 GLY A CA 1
ATOM 866 C C . GLY A 1 113 ? -5.013 2.101 16.720 1.00 87.44 113 GLY A C 1
ATOM 867 O O . GLY A 1 113 ? -4.800 1.813 17.895 1.00 87.44 113 GLY A O 1
ATOM 868 N N . CYS A 1 114 ? -6.100 2.787 16.363 1.00 92.06 114 CYS A N 1
ATOM 869 C CA . CYS A 1 114 ? -6.990 3.437 17.332 1.00 92.06 114 CYS A CA 1
ATOM 870 C C . CYS A 1 114 ? -7.736 2.482 18.282 1.00 92.06 114 CYS A C 1
ATOM 872 O O . CYS A 1 114 ? -8.200 2.915 19.328 1.00 92.06 114 CYS A O 1
ATOM 874 N N . LYS A 1 115 ? -7.896 1.196 17.928 1.00 88.44 115 LYS A N 1
ATOM 875 C CA . LYS A 1 115 ? -8.637 0.217 18.753 1.00 88.44 115 LYS A CA 1
ATOM 876 C C . LYS A 1 115 ? -7.815 -0.366 19.903 1.00 88.44 115 LYS A C 1
ATOM 878 O O . LYS A 1 115 ? -8.394 -0.891 20.844 1.00 88.44 115 LYS A O 1
ATOM 883 N N . ALA A 1 116 ? -6.490 -0.331 19.794 1.00 78.69 116 ALA A N 1
ATOM 884 C CA . ALA A 1 116 ? -5.591 -0.978 20.744 1.00 78.69 116 ALA A CA 1
ATOM 885 C C . ALA A 1 116 ? -5.260 -0.096 21.958 1.00 78.69 116 ALA A C 1
ATOM 887 O O . ALA A 1 116 ? -4.638 -0.563 22.907 1.00 78.69 116 ALA A O 1
ATOM 888 N N . HIS A 1 117 ? -5.675 1.171 21.934 1.00 87.38 117 HIS A N 1
ATOM 889 C CA . HIS A 1 117 ? -5.381 2.143 22.975 1.00 87.38 117 HIS A CA 1
ATOM 890 C C . HIS A 1 117 ? -6.666 2.697 23.580 1.00 87.38 117 HIS A C 1
ATOM 892 O O . HIS A 1 117 ? -7.661 2.897 22.881 1.00 87.38 117 HIS A O 1
ATOM 898 N N . ASP A 1 118 ? -6.627 3.000 24.876 1.00 92.88 118 ASP A N 1
ATOM 899 C CA . ASP A 1 118 ? -7.684 3.773 25.512 1.00 92.88 118 ASP A CA 1
ATOM 900 C C . ASP A 1 118 ? -7.577 5.244 25.086 1.00 92.88 118 ASP A C 1
ATOM 902 O O . ASP A 1 118 ? -6.825 6.043 25.642 1.00 92.88 118 ASP A O 1
ATOM 906 N N . LEU A 1 119 ? -8.346 5.608 24.060 1.00 94.62 119 LEU A N 1
ATOM 907 C CA . LEU A 1 119 ? -8.374 6.964 23.505 1.00 94.62 119 LEU A CA 1
ATOM 908 C C . LEU A 1 119 ? -8.870 8.012 24.513 1.00 94.62 119 LEU A C 1
ATOM 910 O O . LEU A 1 119 ? -8.693 9.206 24.272 1.00 94.62 119 LEU A O 1
ATOM 914 N N . LYS A 1 120 ? -9.475 7.589 25.635 1.00 93.31 120 LYS A N 1
ATOM 915 C CA . LYS A 1 120 ? -9.883 8.496 26.713 1.00 93.31 120 LYS A CA 1
ATOM 916 C C . LYS A 1 120 ? -8.707 9.029 27.519 1.00 93.31 120 LYS A C 1
ATOM 918 O O . LYS A 1 120 ? -8.841 10.104 28.091 1.00 93.31 120 LYS A O 1
ATOM 923 N N . THR A 1 121 ? -7.593 8.305 27.554 1.00 92.69 121 THR A N 1
ATOM 924 C CA . THR A 1 121 ? -6.393 8.646 28.334 1.00 92.69 121 THR A CA 1
ATOM 925 C C . THR A 1 121 ? -5.156 8.839 27.456 1.00 92.69 121 THR A C 1
ATOM 927 O O . THR A 1 121 ? -4.138 9.347 27.917 1.00 92.69 121 THR A O 1
ATOM 930 N N . TYR A 1 122 ? -5.234 8.495 26.167 1.00 92.25 122 TYR A N 1
ATOM 931 C CA . TYR A 1 122 ? -4.117 8.629 25.238 1.00 92.25 122 TYR A CA 1
ATOM 932 C C . TYR A 1 122 ? -3.637 10.084 25.102 1.00 92.25 122 TYR A C 1
ATOM 934 O O . TYR A 1 122 ? -4.401 10.977 24.719 1.00 92.25 122 TYR A O 1
ATOM 942 N N . GLY A 1 123 ? -2.355 10.304 25.404 1.00 85.56 123 GLY A N 1
ATOM 943 C CA . GLY A 1 123 ? -1.711 11.619 25.360 1.00 85.56 123 GLY A CA 1
ATOM 944 C C . GLY A 1 123 ? -2.119 12.577 26.485 1.00 85.56 123 GLY A C 1
ATOM 945 O O . GLY A 1 123 ? -1.649 13.710 26.492 1.00 85.56 123 GLY A O 1
ATOM 946 N N . ALA A 1 124 ? -2.973 12.158 27.427 1.00 88.31 124 ALA A N 1
ATOM 947 C CA . ALA A 1 124 ? -3.368 12.996 28.556 1.00 88.31 124 ALA A CA 1
ATOM 948 C C . ALA A 1 124 ? -2.266 13.073 29.620 1.00 88.31 124 ALA A C 1
ATOM 950 O O . ALA A 1 124 ? -1.623 12.069 29.937 1.00 88.31 124 ALA A O 1
ATOM 951 N N . LEU A 1 125 ? -2.113 14.248 30.233 1.00 86.75 125 LEU A N 1
ATOM 952 C CA . LEU A 1 125 ? -1.460 14.354 31.536 1.00 86.75 125 LEU A CA 1
ATOM 953 C C . LEU A 1 125 ? -2.344 13.688 32.611 1.00 86.75 125 LEU A C 1
ATOM 955 O O . LEU A 1 125 ? -3.563 13.595 32.430 1.00 86.75 125 LEU A O 1
ATOM 959 N N . PRO A 1 126 ? -1.772 13.214 33.734 1.00 87.19 126 PRO A N 1
ATOM 960 C CA . PRO A 1 126 ? -2.557 12.628 34.818 1.00 87.19 126 PRO A CA 1
ATOM 961 C C . PRO A 1 126 ? -3.680 13.573 35.275 1.00 87.19 126 PRO A C 1
ATOM 963 O O . PRO A 1 126 ? -3.412 14.681 35.730 1.00 87.19 126 PRO A O 1
ATOM 966 N N . GLY A 1 127 ? -4.936 13.132 35.149 1.00 86.88 127 GLY A N 1
ATOM 967 C CA . GLY A 1 127 ? -6.125 13.913 35.522 1.00 86.88 127 GLY A CA 1
ATOM 968 C C . GLY A 1 127 ? -6.794 14.693 34.382 1.00 86.88 127 GLY A C 1
ATOM 969 O O . GLY A 1 127 ? -7.893 15.210 34.579 1.00 86.88 127 GLY A O 1
ATOM 970 N N . GLU A 1 128 ? -6.203 14.738 33.186 1.00 90.44 128 GLU A N 1
ATOM 971 C CA . GLU A 1 128 ? -6.802 15.373 32.006 1.00 90.44 128 GLU A CA 1
ATOM 972 C C . GLU A 1 128 ? -7.483 14.355 31.076 1.00 90.44 128 GLU A C 1
ATOM 974 O O . GLU A 1 128 ? -7.254 13.145 31.144 1.00 90.44 128 GLU A O 1
ATOM 979 N N . LYS A 1 129 ? -8.358 14.842 30.187 1.00 92.25 129 LYS A N 1
ATOM 980 C CA . LYS A 1 129 ? -8.965 14.004 29.144 1.00 92.25 129 LYS A CA 1
ATOM 981 C C . LYS A 1 129 ? -7.968 13.804 27.998 1.00 92.25 129 LYS A C 1
ATOM 983 O O . LYS A 1 129 ? -7.195 14.695 27.660 1.00 92.25 129 LYS A O 1
ATOM 988 N N . GLY A 1 130 ? -8.021 12.635 27.365 1.00 92.12 130 GLY A N 1
ATOM 989 C CA . GLY A 1 130 ? -7.193 12.284 26.211 1.00 92.12 130 GLY A CA 1
ATOM 990 C C . GLY A 1 130 ? -7.362 13.245 25.038 1.00 92.12 130 GLY A C 1
ATOM 991 O O . GLY A 1 130 ? -8.443 13.802 24.822 1.00 92.12 130 GLY A O 1
ATOM 992 N N . PHE A 1 131 ? -6.304 13.380 24.236 1.00 93.25 131 PHE A N 1
ATOM 993 C CA . PHE A 1 131 ? -6.266 14.240 23.048 1.00 93.25 131 PHE A CA 1
ATOM 994 C C . PHE A 1 131 ? -7.505 14.058 22.158 1.00 93.25 131 PHE A C 1
ATOM 996 O O . PHE A 1 131 ? -8.221 15.010 21.843 1.00 93.25 131 PHE A O 1
ATOM 1003 N N . PHE A 1 132 ? -7.811 12.806 21.810 1.00 95.50 132 PHE A N 1
ATOM 1004 C CA . PHE A 1 132 ? -8.917 12.477 20.913 1.00 95.50 132 PHE A CA 1
ATOM 1005 C C . PHE A 1 132 ? -10.297 12.730 21.524 1.00 95.50 132 PHE A C 1
ATOM 1007 O O . PHE A 1 132 ? -11.265 12.868 20.783 1.00 95.50 132 PHE A O 1
ATOM 1014 N N . VAL A 1 133 ? -10.412 12.838 22.852 1.00 95.38 133 VAL A N 1
ATOM 1015 C CA . VAL A 1 133 ? -11.662 13.256 23.504 1.00 95.38 133 VAL A CA 1
ATOM 1016 C C . VAL A 1 133 ? -11.916 14.735 23.258 1.00 95.38 133 VAL A C 1
ATOM 1018 O O . VAL A 1 133 ? -13.035 15.104 22.911 1.00 95.38 133 VAL A O 1
ATOM 1021 N N . HIS A 1 134 ? -10.884 15.570 23.382 1.00 93.12 134 HIS A N 1
ATOM 1022 C CA . HIS A 1 134 ? -10.990 16.995 23.082 1.00 93.12 134 HIS A CA 1
ATOM 1023 C C . HIS A 1 134 ? -11.270 17.244 21.599 1.00 93.12 134 HIS A C 1
ATOM 1025 O O . HIS A 1 134 ? -12.129 18.059 21.278 1.00 93.12 134 HIS A O 1
ATOM 1031 N N . VAL A 1 135 ? -10.612 16.503 20.703 1.00 93.38 135 VAL A N 1
ATOM 1032 C CA . VAL A 1 135 ? -10.864 16.584 19.255 1.00 93.38 135 VAL A CA 1
ATOM 1033 C C . VAL A 1 135 ? -12.270 16.103 18.890 1.00 93.38 135 VAL A C 1
ATOM 1035 O O . VAL A 1 135 ? -12.952 16.758 18.111 1.00 93.38 135 VAL A O 1
ATOM 1038 N N . ALA A 1 136 ? -12.747 14.996 19.463 1.00 95.31 136 ALA A N 1
ATOM 1039 C CA . ALA A 1 136 ? -14.114 14.542 19.214 1.00 95.31 136 ALA A CA 1
ATOM 1040 C C . ALA A 1 136 ? -15.140 15.549 19.750 1.00 95.31 136 ALA A C 1
ATOM 1042 O O . ALA A 1 136 ? -16.104 15.872 19.068 1.00 95.31 136 ALA A O 1
ATOM 1043 N N . GLN A 1 137 ? -14.914 16.105 20.945 1.00 94.44 137 GLN A N 1
ATOM 1044 C CA . GLN A 1 137 ? -15.784 17.132 21.518 1.00 94.44 137 GLN A CA 1
ATOM 1045 C C . GLN A 1 137 ? -15.802 18.413 20.670 1.00 94.44 137 GLN A C 1
ATOM 1047 O O . GLN A 1 137 ? -16.866 18.996 20.492 1.00 94.44 137 GLN A O 1
ATOM 1052 N N . ALA A 1 138 ? -14.657 18.808 20.113 1.00 90.31 138 ALA A N 1
ATOM 1053 C CA . ALA A 1 138 ? -14.540 19.897 19.150 1.00 90.31 138 ALA A CA 1
ATOM 1054 C C . ALA A 1 138 ? -15.369 19.644 17.883 1.00 90.31 138 ALA A C 1
ATOM 1056 O O . ALA A 1 138 ? -16.097 20.521 17.422 1.00 90.31 138 ALA A O 1
ATOM 1057 N N . ALA A 1 139 ? -15.274 18.428 17.344 1.00 91.38 139 ALA A N 1
ATOM 1058 C CA . ALA A 1 139 ? -15.963 18.019 16.129 1.00 91.38 139 ALA A CA 1
ATOM 1059 C C . ALA A 1 139 ? -17.473 17.804 16.326 1.00 91.38 139 ALA A C 1
ATOM 1061 O O . ALA A 1 139 ? -18.204 17.787 15.342 1.00 91.38 139 ALA A O 1
ATOM 1062 N N . LYS A 1 140 ? -17.983 17.714 17.564 1.00 92.81 140 LYS A N 1
ATOM 1063 C CA . LYS A 1 140 ? -19.432 17.593 17.819 1.00 92.81 140 LYS A CA 1
ATOM 1064 C C . LYS A 1 140 ? -20.262 18.756 17.288 1.00 92.81 140 LYS A C 1
ATOM 1066 O O . LYS A 1 140 ? -21.450 18.577 17.044 1.00 92.81 140 LYS A O 1
ATOM 1071 N N . HIS A 1 141 ? -19.656 19.929 17.105 1.00 87.62 141 HIS A N 1
ATOM 1072 C CA . HIS A 1 141 ? -20.342 21.069 16.501 1.00 87.62 141 HIS A CA 1
ATOM 1073 C C . HIS A 1 141 ? -20.668 20.849 15.018 1.00 87.62 141 HIS A C 1
ATOM 1075 O O . HIS A 1 141 ? -21.683 21.357 14.553 1.00 87.62 141 HIS A O 1
ATOM 1081 N N . SER A 1 142 ? -19.837 20.099 14.289 1.00 86.94 142 SER A N 1
ATOM 1082 C CA . SER A 1 142 ? -20.050 19.782 12.872 1.00 86.94 142 SER A CA 1
ATOM 1083 C C . SER A 1 142 ? -20.651 18.392 12.656 1.00 86.94 142 SER A C 1
ATOM 1085 O O . SER A 1 142 ? -21.444 18.209 11.738 1.00 86.94 142 SER A O 1
ATOM 1087 N N . ASN A 1 143 ? -20.313 17.423 13.507 1.00 90.19 143 ASN A N 1
ATOM 1088 C CA . ASN A 1 143 ? -20.813 16.054 13.460 1.00 90.19 143 ASN A CA 1
ATOM 1089 C C . ASN A 1 143 ? -21.201 15.579 14.879 1.00 90.19 143 ASN A C 1
ATOM 1091 O O . ASN A 1 143 ? -20.313 15.200 15.649 1.00 90.19 143 ASN A O 1
ATOM 1095 N N . PRO A 1 144 ? -22.504 15.562 15.234 1.00 92.75 144 PRO A N 1
ATOM 1096 C CA . PRO A 1 144 ? -22.983 15.177 16.568 1.00 92.75 144 PRO A CA 1
ATOM 1097 C C . PRO A 1 144 ? -22.520 13.788 17.028 1.00 92.75 144 PRO A C 1
ATOM 1099 O O . PRO A 1 144 ? -22.320 13.571 18.227 1.00 92.75 144 PRO A O 1
ATOM 1102 N N . ASP A 1 145 ? -22.298 12.878 16.076 1.00 93.12 145 ASP A N 1
ATOM 1103 C CA . ASP A 1 145 ? -21.903 11.488 16.318 1.00 93.12 145 ASP A CA 1
ATOM 1104 C C . ASP A 1 145 ? -20.383 11.310 16.484 1.00 93.12 145 ASP A C 1
ATOM 1106 O O . ASP A 1 145 ? -19.901 10.199 16.747 1.00 93.12 145 ASP A O 1
ATOM 1110 N N . SER A 1 146 ? -19.619 12.408 16.396 1.00 93.06 146 SER A N 1
ATOM 1111 C CA . SER A 1 146 ? -18.167 12.381 16.530 1.00 93.06 146 SER A CA 1
ATOM 1112 C C . SER A 1 146 ? -17.750 11.796 17.878 1.00 93.06 146 SER A C 1
ATOM 1114 O O . SER A 1 146 ? -18.058 12.298 18.969 1.00 93.06 146 SER A O 1
ATOM 1116 N N . ASN A 1 147 ? -17.016 10.692 17.785 1.00 96.25 147 ASN A N 1
ATOM 1117 C CA . ASN A 1 147 ? -16.467 9.954 18.908 1.00 96.25 147 ASN A CA 1
ATOM 1118 C C . ASN A 1 147 ? -14.929 9.908 18.808 1.00 96.25 147 ASN A C 1
ATOM 1120 O O . ASN A 1 147 ? -14.370 10.058 17.719 1.00 96.25 147 ASN A O 1
ATOM 1124 N N . PRO A 1 148 ? -14.208 9.671 19.922 1.00 96.56 148 PRO A N 1
ATOM 1125 C CA . PRO A 1 148 ? -12.740 9.674 19.921 1.00 96.56 148 PRO A CA 1
ATOM 1126 C C . PRO A 1 148 ? -12.115 8.681 18.932 1.00 96.56 148 PRO A C 1
ATOM 1128 O O . PRO A 1 148 ? -11.031 8.927 18.406 1.00 96.56 148 PRO A O 1
ATOM 1131 N N . LEU A 1 149 ? -12.795 7.559 18.668 1.00 95.81 149 LEU A N 1
ATOM 1132 C CA . LEU A 1 149 ? -12.327 6.538 17.734 1.00 95.81 149 LEU A CA 1
ATOM 1133 C C . LEU A 1 149 ? -12.377 7.024 16.285 1.00 95.81 149 LEU A C 1
ATOM 1135 O O . LEU A 1 149 ? -11.453 6.748 15.524 1.00 95.81 149 LEU A O 1
ATOM 1139 N N . GLU A 1 150 ? -13.436 7.728 15.907 1.00 93.88 150 GLU A N 1
ATOM 1140 C CA . GLU A 1 150 ? -13.595 8.333 14.587 1.00 93.88 150 GLU A CA 1
ATOM 1141 C C . GLU A 1 150 ? -12.594 9.468 14.378 1.00 93.88 150 GLU A C 1
ATOM 1143 O O . GLU A 1 150 ? -11.820 9.410 13.427 1.00 93.88 150 GLU A O 1
ATOM 1148 N N . ALA A 1 151 ? -12.460 10.371 15.356 1.00 94.81 151 ALA A N 1
ATOM 1149 C CA . ALA A 1 151 ? -11.430 11.408 15.334 1.00 94.81 151 ALA A CA 1
ATOM 1150 C C . ALA A 1 151 ? -10.018 10.816 15.155 1.00 94.81 151 ALA A C 1
ATOM 1152 O O . ALA A 1 151 ? -9.231 11.290 14.341 1.00 94.81 151 ALA A O 1
ATOM 1153 N N . CYS A 1 152 ? -9.689 9.732 15.864 1.00 96.31 152 CYS A N 1
ATOM 1154 C CA . CYS A 1 152 ? -8.406 9.053 15.683 1.00 96.31 152 CYS A CA 1
ATOM 1155 C C . CYS A 1 152 ? -8.236 8.469 14.269 1.00 96.31 152 CYS A C 1
ATOM 1157 O O . CYS A 1 152 ? -7.156 8.580 13.680 1.00 96.31 152 CYS A O 1
ATOM 1159 N N . LYS A 1 153 ? -9.290 7.873 13.695 1.00 94.19 153 LYS A N 1
ATOM 1160 C CA . LYS A 1 153 ? -9.250 7.342 12.325 1.00 94.19 153 LYS A CA 1
ATOM 1161 C C . LYS A 1 153 ? -9.032 8.443 11.294 1.00 94.19 153 LYS A C 1
ATOM 1163 O O . LYS A 1 153 ? -8.242 8.217 10.383 1.00 94.19 153 LYS A O 1
ATOM 1168 N N . ASP A 1 154 ? -9.656 9.604 11.458 1.00 93.81 154 ASP A N 1
ATOM 1169 C CA . ASP A 1 154 ? -9.521 10.725 10.522 1.00 93.81 154 ASP A CA 1
ATOM 1170 C C . ASP A 1 154 ? -8.085 11.256 10.478 1.00 93.81 154 ASP A C 1
ATOM 1172 O O . ASP A 1 154 ? -7.531 11.486 9.401 1.00 93.81 154 ASP A O 1
ATOM 1176 N N . TYR A 1 155 ? -7.425 11.355 11.636 1.00 95.25 155 TYR A N 1
ATOM 1177 C CA . TYR A 1 155 ? -6.014 11.743 11.701 1.00 95.25 155 TYR A CA 1
ATOM 1178 C C . TYR A 1 155 ? -5.092 10.700 11.058 1.00 95.25 155 TYR A C 1
ATOM 1180 O O . TYR A 1 155 ? -4.200 11.061 10.287 1.00 95.25 155 TYR A O 1
ATOM 1188 N N . ILE A 1 156 ? -5.304 9.407 11.337 1.00 94.69 156 ILE A N 1
ATOM 1189 C CA . ILE A 1 156 ? -4.527 8.332 10.698 1.00 94.69 156 ILE A CA 1
ATOM 1190 C C . ILE A 1 156 ? -4.747 8.350 9.181 1.00 94.69 156 ILE A C 1
ATOM 1192 O O . ILE A 1 156 ? -3.788 8.258 8.414 1.00 94.69 156 ILE A O 1
ATOM 1196 N N . TRP A 1 157 ? -5.994 8.509 8.742 1.00 93.56 157 TRP A N 1
ATOM 1197 C CA . TRP A 1 157 ? -6.353 8.591 7.332 1.00 93.56 157 TRP A CA 1
ATOM 1198 C C . TRP A 1 157 ? -5.662 9.768 6.640 1.00 93.56 157 TRP A C 1
ATOM 1200 O O . TRP A 1 157 ? -5.038 9.575 5.598 1.00 93.56 157 TRP A O 1
ATOM 1210 N N . MET A 1 158 ? -5.686 10.959 7.245 1.00 95.06 158 MET A N 1
ATOM 1211 C CA . MET A 1 158 ? -4.986 12.147 6.745 1.00 95.06 158 MET A CA 1
ATOM 1212 C C . MET A 1 158 ? -3.475 11.907 6.591 1.00 95.06 158 MET A C 1
ATOM 1214 O O . MET A 1 158 ? -2.880 12.319 5.586 1.00 95.06 158 MET A O 1
ATOM 1218 N N . VAL A 1 159 ? -2.841 11.256 7.575 1.00 95.50 159 VAL A N 1
ATOM 1219 C CA . VAL A 1 159 ? -1.409 10.931 7.524 1.00 95.50 159 VAL A CA 1
ATOM 1220 C C . VAL A 1 159 ? -1.128 9.968 6.374 1.00 95.50 159 VAL A C 1
ATOM 1222 O O . VAL A 1 159 ? -0.261 10.260 5.551 1.00 95.50 159 VAL A O 1
ATOM 1225 N N . ILE A 1 160 ? -1.875 8.867 6.265 1.00 93.25 160 ILE A N 1
ATOM 1226 C CA . ILE A 1 160 ? -1.675 7.860 5.213 1.00 93.25 160 ILE A CA 1
ATOM 1227 C C . ILE A 1 160 ? -1.903 8.468 3.827 1.00 93.25 160 ILE A C 1
ATOM 1229 O O . ILE A 1 160 ? -1.025 8.375 2.969 1.00 93.25 160 ILE A O 1
ATOM 1233 N N . GLN A 1 161 ? -3.045 9.126 3.609 1.00 93.62 161 GLN A N 1
ATOM 1234 C CA . GLN A 1 161 ? -3.385 9.716 2.313 1.00 93.62 161 GLN A CA 1
ATOM 1235 C C . GLN A 1 161 ? -2.337 10.728 1.863 1.00 93.62 161 GLN A C 1
ATOM 1237 O O . GLN A 1 161 ? -1.917 10.704 0.710 1.00 93.62 161 GLN A O 1
ATOM 1242 N N . GLY A 1 162 ? -1.841 11.575 2.765 1.00 93.88 162 GLY A N 1
ATOM 1243 C CA . GLY A 1 162 ? -0.807 12.529 2.386 1.00 93.88 162 GLY A CA 1
ATOM 1244 C C . GLY A 1 162 ? 0.538 11.905 2.030 1.00 93.88 162 GLY A C 1
ATOM 1245 O O . GLY A 1 162 ? 1.184 12.399 1.111 1.00 93.88 162 GLY A O 1
ATOM 1246 N N . HIS A 1 163 ? 0.945 10.810 2.683 1.00 93.25 163 HIS A N 1
ATOM 1247 C CA . HIS A 1 163 ? 2.148 10.074 2.273 1.00 93.25 163 HIS A CA 1
ATOM 1248 C C . HIS A 1 163 ? 1.972 9.439 0.891 1.00 93.25 163 HIS A C 1
ATOM 1250 O O . HIS A 1 163 ? 2.880 9.512 0.065 1.00 93.25 163 HIS A O 1
ATOM 1256 N N . VAL A 1 164 ? 0.798 8.860 0.616 1.00 94.81 164 VAL A N 1
ATOM 1257 C CA . VAL A 1 164 ? 0.480 8.297 -0.705 1.00 94.81 164 VAL A CA 1
ATOM 1258 C C . VAL A 1 164 ? 0.531 9.393 -1.775 1.00 94.81 164 VAL A C 1
ATOM 1260 O O . VAL A 1 164 ? 1.189 9.212 -2.797 1.00 94.81 164 VAL A O 1
ATOM 1263 N N . MET A 1 165 ? -0.095 10.549 -1.529 1.00 95.50 165 MET A N 1
ATOM 1264 C CA . MET A 1 165 ? -0.084 11.677 -2.469 1.00 95.50 165 MET A CA 1
ATOM 1265 C C . MET A 1 165 ? 1.320 12.222 -2.713 1.00 95.50 165 MET A C 1
ATOM 1267 O O . MET A 1 165 ? 1.698 12.461 -3.859 1.00 95.50 165 MET A O 1
ATOM 1271 N N . ALA A 1 166 ? 2.121 12.365 -1.658 1.00 95.25 166 ALA A N 1
ATOM 1272 C CA . ALA A 1 166 ? 3.504 12.791 -1.796 1.00 95.25 166 ALA A CA 1
ATOM 1273 C C . ALA A 1 166 ? 4.343 11.788 -2.601 1.00 95.25 166 ALA A C 1
ATOM 1275 O O . ALA A 1 166 ? 5.142 12.200 -3.436 1.00 95.25 166 ALA A O 1
ATOM 1276 N N . GLY A 1 167 ? 4.123 10.483 -2.415 1.00 93.00 167 GLY A N 1
ATOM 1277 C CA . GLY A 1 167 ? 4.772 9.443 -3.213 1.00 93.00 167 GLY A CA 1
ATOM 1278 C C . GLY A 1 167 ? 4.484 9.593 -4.708 1.00 93.00 167 GLY A C 1
ATOM 1279 O O . GLY A 1 167 ? 5.403 9.542 -5.521 1.00 93.00 167 GLY A O 1
ATOM 1280 N N . PHE A 1 168 ? 3.231 9.854 -5.081 1.00 94.25 168 PHE A N 1
ATOM 1281 C CA . PHE A 1 168 ? 2.886 10.094 -6.481 1.00 94.25 168 PHE A CA 1
ATOM 1282 C C . PHE A 1 168 ? 3.478 11.397 -7.039 1.00 94.25 168 PHE A C 1
ATOM 1284 O O . PHE A 1 168 ? 3.950 11.388 -8.173 1.00 94.25 168 PHE A O 1
ATOM 1291 N N . LEU A 1 169 ? 3.520 12.483 -6.258 1.00 94.31 169 LEU A N 1
ATOM 1292 C CA . LEU A 1 169 ? 4.199 13.725 -6.662 1.00 94.31 169 LEU A CA 1
ATOM 1293 C C . LEU A 1 169 ? 5.710 13.526 -6.854 1.00 94.31 169 LEU A C 1
ATOM 1295 O O . LEU A 1 169 ? 6.309 14.096 -7.761 1.00 94.31 169 LEU A O 1
ATOM 1299 N N . LEU A 1 170 ? 6.344 12.670 -6.047 1.00 94.38 170 LEU A N 1
ATOM 1300 C CA . LEU A 1 170 ? 7.744 12.300 -6.265 1.00 94.38 170 LEU A CA 1
ATOM 1301 C C . LEU A 1 170 ? 7.917 11.518 -7.565 1.00 94.38 170 LEU A C 1
ATOM 1303 O O . LEU A 1 170 ? 8.858 11.788 -8.308 1.00 94.38 170 LEU A O 1
ATOM 1307 N N . VAL A 1 171 ? 7.000 10.599 -7.883 1.00 92.00 171 VAL A N 1
ATOM 1308 C CA . VAL A 1 171 ? 7.016 9.886 -9.169 1.00 92.00 171 VAL A CA 1
ATOM 1309 C C . VAL A 1 171 ? 6.901 10.870 -10.336 1.00 92.00 171 VAL A C 1
ATOM 1311 O O . VAL A 1 171 ? 7.699 10.770 -11.269 1.00 92.00 171 VAL A O 1
ATOM 1314 N N . THR A 1 172 ? 6.002 11.861 -10.279 1.00 92.25 172 THR A N 1
ATOM 1315 C CA . THR A 1 172 ? 5.895 12.877 -11.345 1.00 92.25 172 THR A CA 1
ATOM 1316 C C . THR A 1 172 ? 7.121 13.785 -11.424 1.00 92.25 172 THR A C 1
ATOM 1318 O O . THR A 1 172 ? 7.486 14.196 -12.523 1.00 92.25 172 THR A O 1
ATOM 1321 N N . ALA A 1 173 ? 7.805 14.039 -10.304 1.00 93.06 173 ALA A N 1
ATOM 1322 C CA . ALA A 1 173 ? 9.071 14.770 -10.283 1.00 93.06 173 ALA A CA 1
ATOM 1323 C C . ALA A 1 173 ? 10.243 13.961 -10.872 1.00 93.06 173 ALA A C 1
ATOM 1325 O O . ALA A 1 173 ? 11.150 14.535 -11.472 1.00 93.06 173 ALA A O 1
ATOM 1326 N N . THR A 1 174 ? 10.254 12.631 -10.722 1.00 89.75 174 THR A N 1
ATOM 1327 C CA . THR A 1 174 ? 11.401 11.811 -11.152 1.00 89.75 174 THR A CA 1
ATOM 1328 C C . THR A 1 174 ? 11.615 11.782 -12.661 1.00 89.75 174 THR A C 1
ATOM 1330 O O . THR A 1 174 ? 12.765 11.767 -13.101 1.00 89.75 174 THR A O 1
ATOM 1333 N N . GLU A 1 175 ? 10.546 11.789 -13.460 1.00 87.31 175 GLU A N 1
ATOM 1334 C CA . GLU A 1 175 ? 10.644 11.629 -14.916 1.00 87.31 175 GLU A CA 1
ATOM 1335 C C . GLU A 1 175 ? 11.369 12.812 -15.589 1.00 87.31 175 GLU A C 1
ATOM 1337 O O . GLU A 1 175 ? 12.378 12.560 -16.263 1.00 87.31 175 GLU A O 1
ATOM 1342 N N . PRO A 1 176 ? 11.006 14.087 -15.332 1.00 86.69 176 PRO A N 1
ATOM 1343 C CA . PRO A 1 176 ? 11.710 15.224 -15.919 1.00 86.69 176 PRO A CA 1
ATOM 1344 C C . PRO A 1 176 ? 13.151 15.340 -15.417 1.00 86.69 176 PRO A C 1
ATOM 1346 O O . PRO A 1 176 ? 14.047 15.665 -16.198 1.00 86.69 176 PRO A O 1
ATOM 1349 N N . LEU A 1 177 ? 13.391 15.035 -14.134 1.00 85.69 177 LEU A N 1
ATOM 1350 C CA . LEU A 1 177 ? 14.728 15.070 -13.532 1.00 85.69 177 LEU A CA 1
ATOM 1351 C C . LEU A 1 177 ? 15.650 14.032 -14.176 1.00 85.69 177 LEU A C 1
ATOM 1353 O O . LEU A 1 177 ? 16.779 14.354 -14.547 1.00 85.69 177 LEU A O 1
ATOM 1357 N N . CYS A 1 178 ? 15.155 12.810 -14.384 1.00 85.19 178 CYS A N 1
ATOM 1358 C CA . CYS A 1 178 ? 15.910 11.757 -15.058 1.00 85.19 178 CYS A CA 1
ATOM 1359 C C . CYS A 1 178 ? 16.123 12.065 -16.546 1.00 85.19 178 CYS A C 1
ATOM 1361 O O . CYS A 1 178 ? 17.223 11.865 -17.059 1.00 85.19 178 CYS A O 1
ATOM 1363 N N . SER A 1 179 ? 15.101 12.565 -17.247 1.00 83.69 179 SER A N 1
ATOM 1364 C CA . SER A 1 179 ? 15.190 12.891 -18.677 1.00 83.69 179 SER A CA 1
ATOM 1365 C C . SER A 1 179 ? 16.184 14.027 -18.947 1.00 83.69 179 SER A C 1
ATOM 1367 O O . SER A 1 179 ? 17.060 13.887 -19.806 1.00 83.69 179 SER A O 1
ATOM 1369 N N . GLU A 1 180 ? 16.102 15.133 -18.200 1.00 83.81 180 GLU A N 1
ATOM 1370 C CA . GLU A 1 180 ? 17.039 16.258 -18.327 1.00 83.81 180 GLU A CA 1
ATOM 1371 C C . GLU A 1 180 ? 18.468 15.829 -17.961 1.00 83.81 180 GLU A C 1
ATOM 1373 O O . GLU A 1 180 ? 19.426 16.201 -18.642 1.00 83.81 180 GLU A O 1
ATOM 1378 N N . TYR A 1 181 ? 18.619 14.973 -16.946 1.00 81.44 181 TYR A N 1
ATOM 1379 C CA . TYR A 1 181 ? 19.910 14.397 -16.580 1.00 81.44 181 TYR A CA 1
ATOM 1380 C C . TYR A 1 181 ? 20.511 13.552 -17.708 1.00 81.44 181 TYR A C 1
ATOM 1382 O O . TYR A 1 181 ? 21.643 13.798 -18.122 1.00 81.44 181 TYR A O 1
ATOM 1390 N N . LEU A 1 182 ? 19.759 12.588 -18.251 1.00 83.69 182 LEU A N 1
ATOM 1391 C CA . LEU A 1 182 ? 20.230 11.738 -19.348 1.00 83.69 182 LEU A CA 1
ATOM 1392 C C . LEU A 1 182 ? 20.571 12.562 -20.593 1.00 83.69 182 LEU A C 1
ATOM 1394 O O . LEU A 1 182 ? 21.530 12.245 -21.300 1.00 83.69 182 LEU A O 1
ATOM 1398 N N . TYR A 1 183 ? 19.818 13.632 -20.850 1.00 84.38 183 TYR A N 1
ATOM 1399 C CA . TYR A 1 183 ? 20.104 14.564 -21.932 1.00 84.38 183 TYR A CA 1
ATOM 1400 C C . TYR A 1 183 ? 21.429 15.309 -21.714 1.00 84.38 183 TYR A C 1
ATOM 1402 O O . TYR A 1 183 ? 22.287 15.300 -22.603 1.00 84.38 183 TYR A O 1
ATOM 1410 N N . ARG A 1 184 ? 21.641 15.895 -20.528 1.00 82.38 184 ARG A N 1
ATOM 1411 C CA . ARG A 1 184 ? 22.897 16.581 -20.179 1.00 82.38 184 ARG A CA 1
ATOM 1412 C C . ARG A 1 184 ? 24.088 15.631 -20.185 1.00 82.38 184 ARG A C 1
ATOM 1414 O O . ARG A 1 184 ? 25.129 15.990 -20.726 1.00 82.38 184 ARG A O 1
ATOM 1421 N N . LEU A 1 185 ? 23.921 14.415 -19.669 1.00 81.19 185 LEU A N 1
ATOM 1422 C CA . LEU A 1 185 ? 24.952 13.380 -19.670 1.00 81.19 185 LEU A CA 1
ATOM 1423 C C . LEU A 1 185 ? 25.340 12.985 -21.100 1.00 81.19 185 LEU A C 1
ATOM 1425 O O . LEU A 1 185 ? 26.521 12.986 -21.434 1.00 81.19 185 LEU A O 1
ATOM 1429 N N . ARG A 1 186 ? 24.364 12.714 -21.978 1.00 84.38 186 ARG A N 1
ATOM 1430 C CA . ARG A 1 186 ? 24.636 12.424 -23.398 1.00 84.38 186 ARG A CA 1
ATOM 1431 C C . ARG A 1 186 ? 25.339 13.588 -24.089 1.00 84.38 186 ARG A C 1
ATOM 1433 O O . ARG A 1 186 ? 26.279 13.361 -24.843 1.00 84.38 186 ARG A O 1
ATOM 1440 N N . ARG A 1 187 ? 24.923 14.830 -23.821 1.00 82.56 187 ARG A N 1
ATOM 1441 C CA . ARG A 1 187 ? 25.558 16.024 -24.395 1.00 82.56 187 ARG A CA 1
ATOM 1442 C C . ARG A 1 187 ? 26.997 16.200 -23.903 1.00 82.56 187 ARG A C 1
ATOM 1444 O O . ARG A 1 187 ? 27.868 16.498 -24.714 1.00 82.56 187 ARG A O 1
ATOM 1451 N N . ALA A 1 188 ? 27.250 15.970 -22.616 1.00 77.75 188 ALA A N 1
ATOM 1452 C CA . ALA A 1 188 ? 28.590 16.009 -22.035 1.00 77.75 188 ALA A CA 1
ATOM 1453 C C . ALA A 1 188 ? 29.503 14.918 -22.621 1.00 77.75 188 ALA A C 1
ATOM 1455 O O . ALA A 1 188 ? 30.659 15.192 -22.925 1.00 77.75 188 ALA A O 1
ATOM 1456 N N . LEU A 1 189 ? 28.976 13.710 -22.849 1.00 79.44 189 LEU A N 1
ATOM 1457 C CA . LEU A 1 189 ? 29.718 12.616 -23.488 1.00 79.44 189 LEU A CA 1
ATOM 1458 C C . LEU A 1 189 ? 30.039 12.890 -24.967 1.00 79.44 189 LEU A C 1
ATOM 1460 O O . LEU A 1 189 ? 31.064 12.430 -25.459 1.00 79.44 189 LEU A O 1
ATOM 1464 N N . LEU A 1 190 ? 29.188 13.637 -25.680 1.00 81.50 190 LEU A N 1
ATOM 1465 C CA . LEU A 1 190 ? 29.401 13.979 -27.093 1.00 81.50 190 LEU A CA 1
ATOM 1466 C C . LEU A 1 190 ? 30.399 15.133 -27.288 1.00 81.50 190 LEU A C 1
ATOM 1468 O O . LEU A 1 190 ? 31.171 15.120 -28.244 1.00 81.50 190 LEU A O 1
ATOM 1472 N N . PHE A 1 191 ? 30.432 16.115 -26.385 1.00 73.25 191 PHE A N 1
ATOM 1473 C CA . PHE A 1 191 ? 31.391 17.225 -26.435 1.00 73.25 191 PHE A CA 1
ATOM 1474 C C . PHE A 1 191 ? 32.707 16.845 -25.741 1.00 73.25 191 PHE A C 1
ATOM 1476 O O . PHE A 1 191 ? 33.062 17.341 -24.676 1.00 73.25 191 PHE A O 1
ATOM 1483 N N . CYS A 1 192 ? 33.459 15.941 -26.370 1.00 58.03 192 CYS A N 1
ATOM 1484 C CA . CYS A 1 192 ? 34.680 15.369 -25.801 1.00 58.03 192 CYS A CA 1
ATOM 1485 C C . CYS A 1 192 ? 35.937 16.260 -25.908 1.00 58.03 192 CYS A C 1
ATOM 1487 O O . CYS A 1 192 ? 37.021 15.788 -25.563 1.00 58.03 192 CYS A O 1
ATOM 1489 N N . SER A 1 193 ? 35.844 17.527 -26.322 1.00 63.28 193 SER A N 1
ATOM 1490 C CA . SER A 1 193 ? 37.015 18.398 -26.490 1.00 63.28 193 SER A CA 1
ATOM 1491 C C . SER A 1 193 ? 36.968 19.615 -25.554 1.00 63.28 193 SER A C 1
ATOM 1493 O O . SER A 1 193 ? 36.107 20.479 -25.672 1.00 63.28 193 SER A O 1
ATOM 1495 N N . PHE A 1 194 ? 37.934 19.667 -24.634 1.00 51.03 194 PHE A N 1
ATOM 1496 C CA . PHE A 1 194 ? 38.489 20.869 -23.991 1.00 51.03 194 PHE A CA 1
ATOM 1497 C C . PHE A 1 194 ? 37.910 21.467 -22.686 1.00 51.03 194 PHE A C 1
ATOM 1499 O O . PHE A 1 194 ? 38.629 22.222 -22.044 1.00 51.03 194 PHE A O 1
ATOM 1506 N N . SER A 1 195 ? 36.728 21.093 -22.173 1.00 52.47 195 SER A N 1
ATOM 1507 C CA . SER A 1 195 ? 36.238 21.603 -20.860 1.00 52.47 195 SER A CA 1
ATOM 1508 C C . SER A 1 195 ? 35.836 20.490 -19.875 1.00 52.47 195 SER A C 1
ATOM 1510 O O . SER A 1 195 ? 34.735 20.460 -19.334 1.00 52.47 195 SER A O 1
ATOM 1512 N N . ARG A 1 196 ? 36.719 19.503 -19.664 1.00 55.59 196 ARG A N 1
ATOM 1513 C CA . ARG A 1 196 ? 36.402 18.296 -18.868 1.00 55.59 196 ARG A CA 1
ATOM 1514 C C . ARG A 1 196 ? 36.482 18.460 -17.344 1.00 55.59 196 ARG A C 1
ATOM 1516 O O . ARG A 1 196 ? 35.914 17.629 -16.647 1.00 55.59 196 ARG A O 1
ATOM 1523 N N . VAL A 1 197 ? 37.172 19.472 -16.811 1.00 58.38 197 VAL A N 1
ATOM 1524 C CA . VAL A 1 197 ? 37.512 19.493 -15.369 1.00 58.38 197 VAL A CA 1
ATOM 1525 C C . VAL A 1 197 ? 36.613 20.425 -14.551 1.00 58.38 197 VAL A C 1
ATOM 1527 O O . VAL A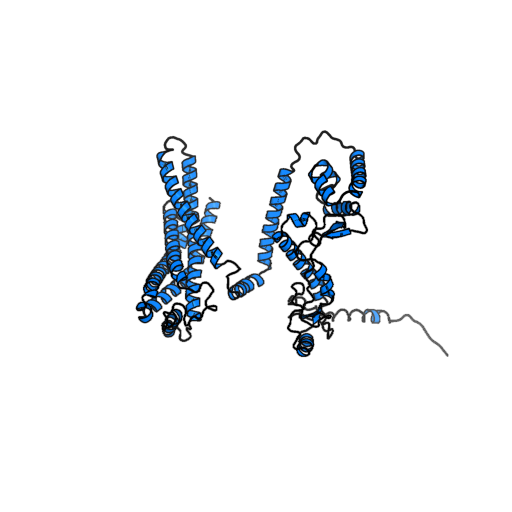 1 197 ? 36.167 20.036 -13.478 1.00 58.38 197 VAL A O 1
ATOM 1530 N N . ALA A 1 198 ? 36.267 21.609 -15.065 1.00 56.53 198 ALA A N 1
ATOM 1531 C CA . ALA A 1 198 ? 35.496 22.591 -14.294 1.00 56.53 198 ALA A CA 1
ATOM 1532 C C . ALA A 1 198 ? 33.985 22.282 -14.247 1.00 56.53 198 ALA A C 1
ATOM 1534 O O . ALA A 1 198 ? 33.398 22.271 -13.174 1.00 56.53 198 ALA A O 1
ATOM 1535 N N . MET A 1 199 ? 33.351 21.938 -15.378 1.00 56.81 199 MET A N 1
ATOM 1536 C CA . MET A 1 199 ? 31.913 21.601 -15.383 1.00 56.81 199 MET A CA 1
ATOM 1537 C C . MET A 1 199 ? 31.611 20.214 -14.799 1.00 56.81 199 MET A C 1
ATOM 1539 O O . MET A 1 199 ? 30.489 19.959 -14.366 1.00 56.81 199 MET A O 1
ATOM 1543 N N . GLY A 1 200 ? 32.596 19.310 -14.785 1.00 58.91 200 GLY A N 1
ATOM 1544 C CA . GLY A 1 200 ? 32.435 17.969 -14.224 1.00 58.91 200 GLY A CA 1
ATOM 1545 C C . GLY A 1 200 ? 32.190 18.004 -12.717 1.00 58.91 200 GLY A C 1
ATOM 1546 O O . GLY A 1 200 ? 31.254 17.361 -12.249 1.00 58.91 200 GLY A O 1
ATOM 1547 N N . ALA A 1 201 ? 32.974 18.803 -11.983 1.00 61.28 201 ALA A N 1
ATOM 1548 C CA . ALA A 1 201 ? 32.911 18.886 -10.525 1.00 61.28 201 ALA A CA 1
ATOM 1549 C C . ALA A 1 201 ? 31.553 19.413 -10.023 1.00 61.28 201 ALA A C 1
ATOM 1551 O O . ALA A 1 201 ? 30.920 18.761 -9.190 1.00 61.28 201 ALA A O 1
ATOM 1552 N N . ASP A 1 202 ? 31.051 20.510 -10.597 1.00 66.38 202 ASP A N 1
ATOM 1553 C CA . ASP A 1 202 ? 29.782 21.125 -10.178 1.00 66.38 202 ASP A CA 1
ATOM 1554 C C . ASP A 1 202 ? 28.568 20.235 -10.477 1.00 66.38 202 ASP A C 1
ATOM 1556 O O . ASP A 1 202 ? 27.651 20.109 -9.661 1.00 66.38 202 ASP A O 1
ATOM 1560 N N . ILE A 1 203 ? 28.576 19.547 -11.624 1.00 64.62 203 ILE A N 1
ATOM 1561 C CA . ILE A 1 203 ? 27.502 18.617 -11.993 1.00 64.62 203 ILE A CA 1
ATOM 1562 C C . ILE A 1 203 ? 27.540 17.371 -11.100 1.00 64.62 203 ILE A C 1
ATOM 1564 O O . ILE A 1 203 ? 26.485 16.896 -10.680 1.00 64.62 203 ILE A O 1
ATOM 1568 N N . THR A 1 204 ? 28.727 16.857 -10.754 1.00 69.69 204 THR A N 1
ATOM 1569 C CA . THR A 1 204 ? 28.844 15.725 -9.821 1.00 69.69 204 THR A CA 1
ATOM 1570 C C . THR A 1 204 ? 28.472 16.088 -8.387 1.00 69.69 204 THR A C 1
ATOM 1572 O O . THR A 1 204 ? 27.867 15.263 -7.709 1.00 69.69 204 THR A O 1
ATOM 1575 N N . ALA A 1 205 ? 28.759 17.309 -7.929 1.00 73.00 205 ALA A N 1
ATOM 1576 C CA . ALA A 1 205 ? 28.379 17.770 -6.596 1.00 73.00 205 ALA A CA 1
ATOM 1577 C C . ALA A 1 205 ? 26.857 17.941 -6.474 1.00 73.00 205 ALA A C 1
ATOM 1579 O O . ALA A 1 205 ? 26.252 17.421 -5.537 1.00 73.00 205 ALA A O 1
ATOM 1580 N N . LEU A 1 206 ? 26.215 18.575 -7.464 1.00 69.75 206 LEU A N 1
ATOM 1581 C CA . LEU A 1 206 ? 24.752 18.660 -7.534 1.00 69.75 206 LEU A CA 1
ATOM 1582 C C . LEU A 1 206 ? 24.105 17.273 -7.652 1.00 69.75 206 LEU A C 1
ATOM 1584 O O . LEU A 1 206 ? 23.054 17.042 -7.057 1.00 69.75 206 LEU A O 1
ATOM 1588 N N . TRP A 1 207 ? 24.742 16.334 -8.361 1.00 68.25 207 TRP A N 1
ATOM 1589 C CA . TRP A 1 207 ? 24.302 14.940 -8.431 1.00 68.25 207 TRP A CA 1
ATOM 1590 C C . TRP A 1 207 ? 24.430 14.218 -7.093 1.00 68.25 207 TRP A C 1
ATOM 1592 O O . TRP A 1 207 ? 23.506 13.514 -6.715 1.00 68.25 207 TRP A O 1
ATOM 1602 N N . TRP A 1 208 ? 25.523 14.407 -6.352 1.00 74.19 208 TRP A N 1
ATOM 1603 C CA . TRP A 1 208 ? 25.702 13.772 -5.046 1.00 74.19 208 TRP A CA 1
ATOM 1604 C C . TRP A 1 208 ? 24.687 14.307 -4.037 1.00 74.19 208 TRP A C 1
ATOM 1606 O O . TRP A 1 208 ? 24.058 13.533 -3.324 1.00 74.19 208 TRP A O 1
ATOM 1616 N N . ILE A 1 209 ? 24.442 15.620 -4.043 1.00 72.69 209 ILE A N 1
ATOM 1617 C CA . ILE A 1 209 ? 23.405 16.245 -3.216 1.00 72.69 209 ILE A CA 1
ATOM 1618 C C . ILE A 1 209 ? 22.023 15.715 -3.613 1.00 72.69 209 ILE A C 1
ATOM 1620 O O . ILE A 1 209 ? 21.251 15.321 -2.743 1.00 72.69 209 ILE A O 1
ATOM 1624 N N . PHE A 1 210 ? 21.709 15.647 -4.909 1.00 71.94 210 PHE A N 1
ATOM 1625 C CA . PHE A 1 210 ? 20.422 15.136 -5.372 1.00 71.94 210 PHE A CA 1
ATOM 1626 C C . PHE A 1 210 ? 20.245 13.638 -5.098 1.00 71.94 210 PHE A C 1
ATOM 1628 O O . PHE A 1 210 ? 19.189 13.253 -4.624 1.00 71.94 210 PHE A O 1
ATOM 1635 N N . ASP A 1 211 ? 21.247 12.793 -5.342 1.00 73.12 211 ASP A N 1
ATOM 1636 C CA . ASP A 1 211 ? 21.194 11.346 -5.093 1.00 73.12 211 ASP A CA 1
ATOM 1637 C C . ASP A 1 211 ? 21.111 11.055 -3.591 1.00 73.12 211 ASP A C 1
ATOM 1639 O O . ASP A 1 211 ? 20.329 10.204 -3.185 1.00 73.12 211 ASP A O 1
ATOM 1643 N N . VAL A 1 212 ? 21.818 11.808 -2.742 1.00 73.62 212 VAL A N 1
ATOM 1644 C CA . VAL A 1 212 ? 21.700 11.696 -1.279 1.00 73.62 212 VAL A CA 1
ATOM 1645 C C . VAL A 1 212 ? 20.330 12.165 -0.795 1.00 73.62 212 VAL A C 1
ATOM 1647 O O . VAL A 1 212 ? 19.721 11.482 0.025 1.00 73.62 212 VAL A O 1
ATOM 1650 N N . LEU A 1 213 ? 19.799 13.277 -1.313 1.00 72.81 213 LEU A N 1
ATOM 1651 C CA . LEU A 1 213 ? 18.456 13.745 -0.959 1.00 72.81 213 LEU A CA 1
ATOM 1652 C C . LEU A 1 213 ? 17.374 12.803 -1.488 1.00 72.81 213 LEU A C 1
ATOM 1654 O O . LEU A 1 213 ? 16.431 12.500 -0.770 1.00 72.81 213 LEU A O 1
ATOM 1658 N N . PHE A 1 214 ? 17.518 12.301 -2.711 1.00 69.44 214 PHE A N 1
ATOM 1659 C CA . PHE A 1 214 ? 16.553 11.425 -3.358 1.00 69.44 214 PHE A CA 1
ATOM 1660 C C . PHE A 1 214 ? 16.580 10.027 -2.749 1.00 69.44 214 PHE A C 1
ATOM 1662 O O . PHE A 1 214 ? 15.533 9.525 -2.363 1.00 69.44 214 PHE A O 1
ATOM 1669 N N . ARG A 1 215 ? 17.754 9.405 -2.582 1.00 73.19 215 ARG A N 1
ATOM 1670 C CA . ARG A 1 215 ? 17.879 8.129 -1.861 1.00 73.19 215 ARG A CA 1
ATOM 1671 C C . ARG A 1 215 ? 17.560 8.286 -0.391 1.00 73.19 215 ARG A C 1
ATOM 1673 O O . ARG A 1 215 ? 16.994 7.364 0.167 1.00 73.19 215 ARG A O 1
ATOM 1680 N N . GLY A 1 216 ? 17.874 9.422 0.223 1.00 74.44 216 GLY A N 1
ATOM 1681 C CA . GLY A 1 216 ? 17.464 9.740 1.586 1.00 74.44 216 GLY A CA 1
ATOM 1682 C C . GLY A 1 216 ? 15.945 9.766 1.699 1.00 74.44 216 GLY A C 1
ATOM 1683 O O . GLY A 1 216 ? 15.388 9.028 2.498 1.00 74.44 216 GLY A O 1
ATOM 1684 N N . LEU A 1 217 ? 15.263 10.523 0.838 1.00 69.25 217 LEU A N 1
ATOM 1685 C CA . LEU A 1 217 ? 13.803 10.629 0.810 1.00 69.25 217 LEU A CA 1
ATOM 1686 C C . LEU A 1 217 ? 13.134 9.309 0.395 1.00 69.25 217 LEU A C 1
ATOM 1688 O O . LEU A 1 217 ? 12.100 8.941 0.947 1.00 69.25 217 LEU A O 1
ATOM 1692 N N . TRP A 1 218 ? 13.724 8.561 -0.538 1.00 72.88 218 TRP A N 1
ATOM 1693 C CA . TRP A 1 218 ? 13.212 7.277 -1.018 1.00 72.88 218 TRP A CA 1
ATOM 1694 C C . TRP A 1 218 ? 13.442 6.146 -0.016 1.00 72.88 218 TRP A C 1
ATOM 1696 O O . TRP A 1 218 ? 12.532 5.378 0.268 1.00 72.88 218 TRP A O 1
ATOM 1706 N N . ALA A 1 219 ? 14.635 6.051 0.570 1.00 72.12 219 ALA A N 1
ATOM 1707 C CA . ALA A 1 219 ? 14.913 5.110 1.647 1.00 72.12 219 ALA A CA 1
ATOM 1708 C C . ALA A 1 219 ? 14.051 5.441 2.860 1.00 72.12 219 ALA A C 1
ATOM 1710 O O . ALA A 1 219 ? 13.455 4.526 3.399 1.00 72.12 219 ALA A O 1
ATOM 1711 N N . TYR A 1 220 ? 13.905 6.720 3.218 1.00 68.44 220 TYR A N 1
ATOM 1712 C CA . TYR A 1 220 ? 13.044 7.168 4.311 1.00 68.44 220 TYR A CA 1
ATOM 1713 C C . TYR A 1 220 ? 11.576 6.807 4.061 1.00 68.44 220 TYR A C 1
ATOM 1715 O O . TYR A 1 220 ? 10.938 6.181 4.906 1.00 68.44 220 TYR A O 1
ATOM 1723 N N . THR A 1 221 ? 11.044 7.125 2.874 1.00 64.62 221 THR A N 1
ATOM 1724 C CA . THR A 1 221 ? 9.673 6.742 2.509 1.00 64.62 221 THR A CA 1
ATOM 1725 C C . THR A 1 221 ? 9.507 5.231 2.488 1.00 64.62 221 THR A C 1
ATOM 1727 O O . THR A 1 221 ? 8.492 4.776 2.988 1.00 64.62 221 THR A O 1
ATOM 1730 N N . LEU A 1 222 ? 10.478 4.446 2.006 1.00 65.94 222 LEU A N 1
ATOM 1731 C CA . LEU A 1 222 ? 10.431 2.978 2.010 1.00 65.94 222 LEU A CA 1
ATOM 1732 C C . LEU A 1 222 ? 10.631 2.346 3.392 1.00 65.94 222 LEU A C 1
ATOM 1734 O O . LEU A 1 222 ? 10.047 1.296 3.642 1.00 65.94 222 LEU A O 1
ATOM 1738 N N . THR A 1 223 ? 11.431 2.927 4.286 1.00 68.12 223 THR A N 1
ATOM 1739 C CA . THR A 1 223 ? 11.605 2.425 5.657 1.00 68.12 223 THR A CA 1
ATOM 1740 C C . THR A 1 223 ? 10.383 2.739 6.503 1.00 68.12 223 THR A C 1
ATOM 1742 O O . THR A 1 223 ? 9.922 1.861 7.231 1.00 68.12 223 THR A O 1
ATOM 1745 N N . ASP A 1 224 ? 9.792 3.927 6.340 1.00 60.22 224 ASP A N 1
ATOM 1746 C CA . ASP A 1 224 ? 8.543 4.284 7.012 1.00 60.22 224 ASP A CA 1
ATOM 1747 C C . ASP A 1 224 ? 7.354 3.533 6.395 1.00 60.22 224 ASP A C 1
ATOM 1749 O O . ASP A 1 224 ? 6.575 2.938 7.137 1.00 60.22 224 ASP A O 1
ATOM 1753 N N . PHE A 1 225 ? 7.242 3.426 5.061 1.00 53.09 225 PHE A N 1
ATOM 1754 C CA . PHE A 1 225 ? 6.230 2.560 4.434 1.00 53.09 225 PHE A CA 1
ATOM 1755 C C . PHE A 1 225 ? 6.438 1.100 4.824 1.00 53.09 225 PHE A C 1
ATOM 1757 O O . PHE A 1 225 ? 5.480 0.426 5.167 1.00 53.09 225 PHE A O 1
ATOM 1764 N N . GLY A 1 226 ? 7.664 0.587 4.787 1.00 54.84 226 GLY A N 1
ATOM 1765 C CA . GLY A 1 226 ? 7.969 -0.798 5.139 1.00 54.84 226 GLY A CA 1
ATOM 1766 C C . GLY A 1 226 ? 7.677 -1.102 6.607 1.00 54.84 226 GLY A C 1
ATOM 1767 O O . GLY A 1 226 ? 7.208 -2.192 6.921 1.00 54.84 226 GLY A O 1
ATOM 1768 N N . GLY A 1 227 ? 7.879 -0.133 7.504 1.00 58.31 227 GLY A N 1
ATOM 1769 C CA . GLY A 1 227 ? 7.539 -0.237 8.923 1.00 58.31 227 GLY A CA 1
ATOM 1770 C C . GLY A 1 227 ? 6.037 -0.130 9.209 1.00 58.31 227 GLY A C 1
ATOM 1771 O O . GLY A 1 227 ? 5.532 -0.871 10.055 1.00 58.31 227 GLY A O 1
ATOM 1772 N N . ILE A 1 228 ? 5.325 0.748 8.493 1.00 53.06 228 ILE A N 1
ATOM 1773 C CA . ILE A 1 228 ? 3.874 0.980 8.624 1.00 53.06 228 ILE A CA 1
ATOM 1774 C C . ILE A 1 228 ? 3.059 -0.121 7.919 1.00 53.06 228 ILE A C 1
ATOM 1776 O O . ILE A 1 228 ? 2.019 -0.539 8.425 1.00 53.06 228 ILE A O 1
ATOM 1780 N N . PHE A 1 229 ? 3.542 -0.638 6.786 1.00 43.16 229 PHE A N 1
ATOM 1781 C CA . PHE A 1 229 ? 2.897 -1.679 5.973 1.00 43.16 229 PHE A CA 1
ATOM 1782 C C . PHE A 1 229 ? 3.520 -3.069 6.134 1.00 43.16 229 PHE A C 1
ATOM 1784 O O . PHE A 1 229 ? 3.142 -3.989 5.403 1.00 43.16 229 PHE A O 1
ATOM 1791 N N . SER A 1 230 ? 4.442 -3.265 7.084 1.00 46.56 230 SER A N 1
ATOM 1792 C CA . SER A 1 230 ? 4.899 -4.613 7.418 1.00 46.56 230 SER A CA 1
ATOM 1793 C C . SER A 1 230 ? 3.672 -5.474 7.747 1.00 46.56 230 SER A C 1
ATOM 1795 O O . SER A 1 230 ? 2.868 -5.088 8.605 1.00 46.56 230 SER A O 1
ATOM 1797 N N . PRO A 1 231 ? 3.492 -6.637 7.094 1.00 47.62 231 PRO A N 1
ATOM 1798 C CA . PRO A 1 231 ? 2.301 -7.470 7.257 1.00 47.62 231 PRO A CA 1
ATOM 1799 C C . PRO A 1 231 ? 2.099 -7.970 8.697 1.00 47.62 231 PRO A C 1
ATOM 1801 O O . PRO A 1 231 ? 1.024 -8.455 9.029 1.00 47.62 231 PRO A O 1
ATOM 1804 N N . THR A 1 232 ? 3.096 -7.815 9.573 1.00 47.38 232 THR A N 1
ATOM 1805 C CA . THR A 1 232 ? 2.997 -8.117 11.005 1.00 47.38 232 THR A CA 1
ATOM 1806 C C . THR A 1 232 ? 2.345 -7.009 11.844 1.00 47.38 232 THR A C 1
ATOM 1808 O O . THR A 1 232 ? 2.016 -7.265 13.000 1.00 47.38 232 THR A O 1
ATOM 1811 N N . ARG A 1 233 ? 2.148 -5.792 11.307 1.00 44.47 233 ARG A N 1
ATOM 1812 C CA . ARG A 1 233 ? 1.631 -4.619 12.048 1.00 44.47 233 ARG A CA 1
ATOM 1813 C C . ARG A 1 233 ? 0.364 -3.982 11.470 1.00 44.47 233 ARG A C 1
ATOM 1815 O O . ARG A 1 233 ? -0.232 -3.136 12.133 1.00 44.47 233 ARG A O 1
ATOM 1822 N N . LEU A 1 234 ? -0.085 -4.389 10.283 1.00 41.69 234 LEU A N 1
ATOM 1823 C CA . LEU A 1 234 ? -1.350 -3.912 9.719 1.00 41.69 234 LEU A CA 1
ATOM 1824 C C . LEU A 1 234 ? -2.551 -4.514 10.480 1.00 41.69 234 LEU A C 1
ATOM 1826 O O . LEU A 1 234 ? -2.653 -5.738 10.585 1.00 41.69 234 LEU A O 1
ATOM 1830 N N . PRO A 1 235 ? -3.498 -3.696 10.981 1.00 46.81 235 PRO A N 1
ATOM 1831 C CA . PRO A 1 235 ? -4.722 -4.192 11.603 1.00 46.81 235 PRO A CA 1
ATOM 1832 C C . PRO A 1 235 ? -5.527 -5.056 10.621 1.00 46.81 235 PRO A C 1
ATOM 1834 O O . PRO A 1 235 ? -5.761 -4.644 9.482 1.00 46.81 235 PRO A O 1
ATOM 1837 N N . SER A 1 236 ? -6.016 -6.217 11.076 1.00 43.72 236 SER A N 1
ATOM 1838 C CA . SER A 1 236 ? -6.752 -7.203 10.257 1.00 43.72 236 SER A CA 1
ATOM 1839 C C . SER A 1 236 ? -7.926 -6.614 9.460 1.00 43.72 236 SER A C 1
ATOM 1841 O O . SER A 1 236 ? -8.266 -7.118 8.399 1.00 43.72 236 SER A O 1
ATOM 1843 N N . ILE A 1 237 ? -8.494 -5.498 9.920 1.00 44.00 237 ILE A N 1
ATOM 1844 C CA . ILE A 1 237 ? -9.637 -4.802 9.312 1.00 44.00 237 ILE A CA 1
ATOM 1845 C C . ILE A 1 237 ? -9.304 -4.238 7.915 1.00 44.00 237 ILE A C 1
ATOM 1847 O O . ILE A 1 237 ? -10.171 -4.193 7.044 1.00 44.00 237 ILE A O 1
ATOM 1851 N N . TYR A 1 238 ? -8.052 -3.837 7.664 1.00 44.56 238 TYR A N 1
ATOM 1852 C CA . TYR A 1 238 ? -7.628 -3.375 6.334 1.00 44.56 238 TYR A CA 1
ATOM 1853 C C . TYR A 1 238 ? -7.241 -4.533 5.415 1.00 44.56 238 TYR A C 1
ATOM 1855 O O . TYR A 1 238 ? -7.502 -4.466 4.214 1.00 44.56 238 TYR A O 1
ATOM 1863 N N . LEU A 1 239 ? -6.693 -5.619 5.972 1.00 44.41 239 LEU A N 1
ATOM 1864 C CA . LEU A 1 239 ? -6.526 -6.867 5.231 1.00 44.41 239 LEU A CA 1
ATOM 1865 C C . LEU A 1 239 ? -7.884 -7.455 4.835 1.00 44.41 239 LEU A C 1
ATOM 1867 O O . LEU A 1 239 ? -7.974 -8.013 3.753 1.00 44.41 239 LEU A O 1
ATOM 1871 N N . ASP A 1 240 ? -8.951 -7.257 5.610 1.00 43.75 240 ASP A N 1
ATOM 1872 C CA . ASP A 1 240 ? -10.306 -7.656 5.214 1.00 43.75 240 ASP A CA 1
ATOM 1873 C C . ASP A 1 240 ? -10.822 -6.831 4.020 1.00 43.75 240 ASP A C 1
ATOM 1875 O O . ASP A 1 240 ? -11.305 -7.405 3.052 1.00 43.75 240 ASP A O 1
ATOM 1879 N N . HIS A 1 241 ? -10.629 -5.508 3.979 1.00 44.22 241 HIS A N 1
ATOM 1880 C CA . HIS A 1 241 ? -11.047 -4.705 2.814 1.00 44.22 241 HIS A CA 1
ATOM 1881 C C . HIS A 1 241 ? -10.166 -4.904 1.566 1.00 44.22 241 HIS A C 1
ATOM 1883 O O . HIS A 1 241 ? -10.685 -4.969 0.448 1.00 44.22 241 HIS A O 1
ATOM 1889 N N . ILE A 1 242 ? -8.848 -5.056 1.735 1.00 41.62 242 ILE A N 1
ATOM 1890 C CA . ILE A 1 242 ? -7.919 -5.372 0.637 1.00 41.62 242 ILE A CA 1
ATOM 1891 C C . ILE A 1 242 ? -8.109 -6.824 0.173 1.00 41.62 242 ILE A C 1
ATOM 1893 O O . ILE A 1 242 ? -8.029 -7.086 -1.027 1.00 41.62 242 ILE A O 1
ATOM 1897 N N . SER A 1 243 ? -8.428 -7.763 1.072 1.00 42.78 243 SER A N 1
ATOM 1898 C CA . SER A 1 243 ? -8.767 -9.143 0.708 1.00 42.78 243 SER A CA 1
ATOM 1899 C C . SER A 1 243 ? -10.133 -9.246 0.050 1.00 42.78 243 SER A C 1
ATOM 1901 O O . SER A 1 243 ? -10.262 -10.023 -0.879 1.00 42.78 243 SER A O 1
ATOM 1903 N N . ILE A 1 244 ? -11.120 -8.413 0.389 1.00 44.78 244 ILE A N 1
ATOM 1904 C CA . ILE A 1 244 ? -12.372 -8.319 -0.379 1.00 44.78 244 ILE A CA 1
ATOM 1905 C C . ILE A 1 244 ? -12.084 -7.847 -1.815 1.00 44.78 244 ILE A C 1
ATOM 1907 O O . ILE A 1 244 ? -12.689 -8.351 -2.764 1.00 44.78 244 ILE A O 1
ATOM 1911 N N . PHE A 1 245 ? -11.123 -6.938 -2.012 1.00 37.25 245 PHE A N 1
ATOM 1912 C CA . PHE A 1 245 ? -10.707 -6.499 -3.349 1.00 37.25 245 PHE A CA 1
ATOM 1913 C C . PHE A 1 245 ? -9.845 -7.547 -4.086 1.00 37.25 245 PHE A C 1
ATOM 1915 O O . PHE A 1 245 ? -10.022 -7.749 -5.289 1.00 37.25 245 PHE A O 1
ATOM 1922 N N . SER A 1 246 ? -8.966 -8.274 -3.381 1.00 41.28 246 SER A N 1
ATOM 1923 C CA . SER A 1 246 ? -8.121 -9.336 -3.957 1.00 41.28 246 SER A CA 1
ATOM 1924 C C . SER A 1 246 ? -8.886 -10.647 -4.210 1.00 41.28 246 SER A C 1
ATOM 1926 O O . SER A 1 246 ? -8.621 -11.338 -5.196 1.00 41.28 246 SER A O 1
ATOM 1928 N N . GLN A 1 247 ? -9.904 -10.952 -3.399 1.00 44.62 247 GLN A N 1
ATOM 1929 C CA . GLN A 1 247 ? -10.806 -12.100 -3.546 1.00 44.62 247 GLN A CA 1
ATOM 1930 C C . GLN A 1 247 ? -11.901 -11.864 -4.591 1.00 44.62 247 GLN A C 1
ATOM 1932 O O . GLN A 1 247 ? -12.407 -12.837 -5.148 1.00 44.62 247 GLN A O 1
ATOM 1937 N N . ARG A 1 248 ? -12.249 -10.610 -4.924 1.00 45.22 248 ARG A N 1
ATOM 1938 C CA . ARG A 1 248 ? -13.219 -10.308 -5.997 1.00 45.22 248 ARG A CA 1
ATOM 1939 C C . ARG A 1 248 ? -12.628 -10.339 -7.413 1.00 45.22 248 ARG A C 1
ATOM 1941 O O . ARG A 1 248 ? -13.400 -10.407 -8.366 1.00 45.22 248 ARG A O 1
ATOM 1948 N N . ARG A 1 249 ? -11.297 -10.336 -7.594 1.00 44.16 249 ARG A N 1
ATOM 1949 C CA . ARG A 1 249 ? -10.646 -10.508 -8.920 1.00 44.16 249 ARG A CA 1
ATOM 1950 C C . ARG A 1 249 ? -9.394 -11.413 -8.911 1.00 44.16 249 ARG A C 1
ATOM 1952 O O . ARG A 1 249 ? -8.341 -11.018 -9.419 1.00 44.16 249 ARG A O 1
ATOM 1959 N N . PRO A 1 250 ? -9.482 -12.662 -8.418 1.00 45.59 250 PRO A N 1
ATOM 1960 C CA . PRO A 1 250 ? -8.341 -13.574 -8.362 1.00 45.59 250 PRO A CA 1
ATOM 1961 C C . PRO A 1 250 ? -7.812 -13.965 -9.750 1.00 45.59 250 PRO A C 1
ATOM 1963 O O . PRO A 1 250 ? -6.647 -14.328 -9.874 1.00 45.59 250 PRO A O 1
ATOM 1966 N N . SER A 1 251 ? -8.617 -13.864 -10.813 1.00 55.44 251 SER A N 1
ATOM 1967 C CA . SER A 1 251 ? -8.181 -14.191 -12.179 1.00 55.44 251 SER A CA 1
ATOM 1968 C C . SER A 1 251 ? -7.104 -13.236 -12.704 1.00 55.44 251 SER A C 1
ATOM 1970 O O . SER A 1 251 ? -6.155 -13.679 -13.349 1.00 55.44 251 SER A O 1
ATOM 1972 N N . LEU A 1 252 ? -7.201 -11.943 -12.383 1.00 51.34 252 LEU A N 1
ATOM 1973 C CA . LEU A 1 252 ? -6.296 -10.913 -12.898 1.00 51.34 252 LEU A CA 1
ATOM 1974 C C . LEU A 1 252 ? -4.948 -10.936 -12.163 1.00 51.34 252 LEU A C 1
ATOM 1976 O O . LEU A 1 252 ? -3.897 -10.887 -12.800 1.00 51.34 252 LEU A O 1
ATOM 1980 N N . TRP A 1 253 ? -4.973 -11.135 -10.841 1.00 46.47 253 TRP A N 1
ATOM 1981 C CA . TRP A 1 253 ? -3.761 -11.287 -10.026 1.00 46.47 253 TRP A CA 1
ATOM 1982 C C . TRP A 1 253 ? -3.034 -12.614 -10.301 1.00 46.47 253 TRP A C 1
ATOM 1984 O O . TRP A 1 253 ? -1.812 -12.630 -10.447 1.00 46.47 253 TRP A O 1
ATOM 1994 N N . ARG A 1 254 ? -3.770 -13.726 -10.475 1.00 58.84 254 ARG A N 1
ATOM 1995 C CA . ARG A 1 254 ? -3.178 -15.005 -10.913 1.00 58.84 254 ARG A CA 1
ATOM 1996 C C . ARG A 1 254 ? -2.601 -14.909 -12.326 1.00 58.84 254 ARG A C 1
ATOM 1998 O O . ARG A 1 254 ? -1.539 -15.468 -12.562 1.00 58.84 254 ARG A O 1
ATOM 2005 N N . SER A 1 255 ? -3.252 -14.188 -13.244 1.00 62.59 255 SER A N 1
ATOM 2006 C CA . SER A 1 255 ? -2.745 -13.957 -14.608 1.00 62.59 255 SER A CA 1
ATOM 2007 C C . SER A 1 255 ? -1.433 -13.169 -14.603 1.00 62.59 255 SER A C 1
ATOM 2009 O O . SER A 1 255 ? -0.471 -13.572 -15.258 1.00 62.59 255 SER A O 1
ATOM 2011 N N . LEU A 1 256 ? -1.352 -12.099 -13.806 1.00 56.53 256 LEU A N 1
ATOM 2012 C CA . LEU A 1 256 ? -0.131 -11.304 -13.665 1.00 56.53 256 LEU A CA 1
ATOM 2013 C C . LEU A 1 256 ? 1.010 -12.120 -13.048 1.00 56.53 256 LEU A C 1
ATOM 2015 O O . LEU A 1 256 ? 2.094 -12.143 -13.624 1.00 56.53 256 LEU A O 1
ATOM 2019 N N . ASN A 1 257 ? 0.754 -12.866 -11.967 1.00 62.75 257 ASN A N 1
ATOM 2020 C CA . ASN A 1 257 ? 1.767 -13.720 -11.336 1.00 62.75 257 ASN A CA 1
ATOM 2021 C C . ASN A 1 257 ? 2.209 -14.895 -12.209 1.00 62.75 257 ASN A C 1
ATOM 2023 O O . ASN A 1 257 ? 3.383 -15.264 -12.190 1.00 62.75 257 ASN A O 1
ATOM 2027 N N . ARG A 1 258 ? 1.298 -15.476 -12.999 1.00 65.94 258 ARG A N 1
ATOM 2028 C CA . ARG A 1 258 ? 1.643 -16.526 -13.965 1.00 65.94 258 ARG A CA 1
ATOM 2029 C C . ARG A 1 258 ? 2.574 -15.968 -15.042 1.00 65.94 258 ARG A C 1
ATOM 2031 O O . ARG A 1 258 ? 3.589 -16.588 -15.334 1.00 65.94 258 ARG A O 1
ATOM 2038 N N . LYS A 1 259 ? 2.311 -14.751 -15.537 1.00 72.88 259 LYS A N 1
ATOM 2039 C CA . LYS A 1 259 ? 3.177 -14.070 -16.516 1.00 72.88 259 LYS A CA 1
ATOM 2040 C C . LYS A 1 259 ? 4.557 -13.716 -15.950 1.00 72.88 259 LYS A C 1
ATOM 2042 O O . LYS A 1 259 ? 5.554 -13.890 -16.649 1.00 72.88 259 LYS A O 1
ATOM 2047 N N . THR A 1 260 ? 4.659 -13.259 -14.699 1.00 69.38 260 THR A N 1
ATOM 2048 C CA . THR A 1 260 ? 5.965 -12.989 -14.064 1.00 69.38 260 THR A CA 1
ATOM 2049 C C . THR A 1 260 ? 6.738 -14.265 -13.736 1.00 69.38 260 THR A C 1
ATOM 2051 O O . THR A 1 260 ? 7.955 -14.282 -13.924 1.00 69.38 260 THR A O 1
ATOM 2054 N N . ALA A 1 261 ? 6.069 -15.336 -13.299 1.00 69.38 261 ALA A N 1
ATOM 2055 C CA . ALA A 1 261 ? 6.702 -16.635 -13.063 1.00 69.38 261 ALA A CA 1
ATOM 2056 C C . ALA A 1 261 ? 7.216 -17.263 -14.370 1.00 69.38 261 ALA A C 1
ATOM 2058 O O . ALA A 1 261 ? 8.386 -17.633 -14.439 1.00 69.38 261 ALA A O 1
ATOM 2059 N N . GLU A 1 262 ? 6.401 -17.270 -15.431 1.00 76.88 262 GLU A N 1
ATOM 2060 C CA . GLU A 1 262 ? 6.810 -17.731 -16.764 1.00 76.88 262 GLU A CA 1
ATOM 2061 C C . GLU A 1 262 ? 7.970 -16.901 -17.329 1.00 76.88 262 GLU A C 1
ATOM 2063 O O . GLU A 1 262 ? 8.873 -17.446 -17.961 1.00 76.88 262 GLU A O 1
ATOM 2068 N N . SER A 1 263 ? 7.981 -15.582 -17.104 1.00 75.88 263 SER A N 1
ATOM 2069 C CA . SER A 1 263 ? 9.078 -14.714 -17.551 1.00 75.88 263 SER A CA 1
ATOM 2070 C C . SER A 1 263 ? 10.387 -15.022 -16.815 1.00 75.88 263 SER A C 1
ATOM 2072 O O . SER A 1 263 ? 11.438 -15.141 -17.449 1.00 75.88 263 SER A O 1
ATOM 2074 N N . LYS A 1 264 ? 10.333 -15.237 -15.491 1.00 73.50 264 LYS A N 1
ATOM 2075 C CA . LYS A 1 264 ? 11.501 -15.647 -14.694 1.00 73.50 264 LYS A CA 1
ATOM 2076 C C . LYS A 1 264 ? 12.012 -17.027 -15.098 1.00 73.50 264 LYS A C 1
ATOM 2078 O O . LYS A 1 264 ? 13.218 -17.187 -15.256 1.00 73.50 264 LYS A O 1
ATOM 2083 N N . GLU A 1 265 ? 11.127 -17.995 -15.316 1.00 67.38 265 GLU A N 1
ATOM 2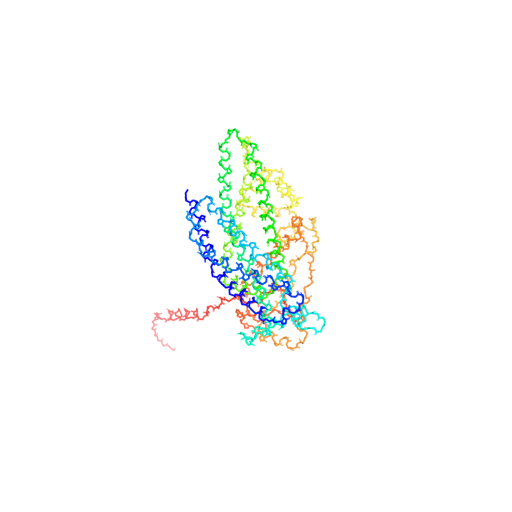084 C CA . GLU A 1 265 ? 11.502 -19.338 -15.770 1.00 67.38 265 GLU A CA 1
ATOM 2085 C C . GLU A 1 265 ? 12.134 -19.304 -17.168 1.00 67.38 265 GLU A C 1
ATOM 2087 O O . GLU A 1 265 ? 13.202 -19.878 -17.370 1.00 67.38 265 GLU A O 1
ATOM 2092 N N . LYS A 1 266 ? 11.568 -18.530 -18.105 1.00 76.62 266 LYS A N 1
ATOM 2093 C CA . LYS A 1 266 ? 12.162 -18.298 -19.434 1.00 76.62 266 LYS A CA 1
ATOM 2094 C C . LYS A 1 266 ? 13.530 -17.620 -19.347 1.00 76.62 266 LYS A C 1
ATOM 2096 O O . LYS A 1 266 ? 14.416 -17.946 -20.136 1.00 76.62 266 LYS A O 1
ATOM 2101 N N . LEU A 1 267 ? 13.731 -16.687 -18.413 1.00 77.38 267 LEU A N 1
ATOM 2102 C CA . LEU A 1 267 ? 15.031 -16.047 -18.191 1.00 77.38 267 LEU A CA 1
ATOM 2103 C C . LEU A 1 267 ? 16.059 -17.052 -17.649 1.00 77.38 267 LEU A C 1
ATOM 2105 O O . LEU A 1 267 ? 17.187 -17.090 -18.136 1.00 77.38 267 LEU A O 1
ATOM 2109 N N . LEU A 1 268 ? 15.657 -17.892 -16.694 1.00 66.25 268 LEU A N 1
ATOM 2110 C CA . LEU A 1 268 ? 16.508 -18.913 -16.081 1.00 66.25 268 LEU A CA 1
ATOM 2111 C C . LEU A 1 268 ? 16.874 -20.009 -17.093 1.00 66.25 268 LEU A C 1
ATOM 2113 O O . LEU A 1 268 ? 18.045 -20.356 -17.222 1.00 66.25 268 LEU A O 1
ATOM 2117 N N . GLN A 1 269 ? 15.914 -20.455 -17.910 1.00 62.81 269 GLN A N 1
ATOM 2118 C CA . GLN A 1 269 ? 16.159 -21.345 -19.049 1.00 62.81 269 GLN A CA 1
ATOM 2119 C C . GLN A 1 269 ? 17.099 -20.711 -20.082 1.00 62.81 269 GLN A C 1
ATOM 2121 O O . GLN A 1 269 ? 18.000 -21.380 -20.580 1.00 62.81 269 GLN A O 1
ATOM 2126 N N . ARG A 1 270 ? 16.957 -19.412 -20.388 1.00 71.38 270 ARG A N 1
ATOM 2127 C CA . ARG A 1 270 ? 17.888 -18.698 -21.284 1.00 71.38 270 ARG A CA 1
ATOM 2128 C C . ARG A 1 270 ? 19.298 -18.605 -20.700 1.00 71.38 270 ARG A C 1
ATOM 2130 O O . ARG A 1 270 ? 20.259 -18.729 -21.453 1.00 71.38 270 ARG A O 1
ATOM 2137 N N . GLN A 1 271 ? 19.436 -18.390 -19.393 1.00 72.56 271 GLN A N 1
ATOM 2138 C CA . GLN A 1 271 ? 20.740 -18.355 -18.725 1.00 72.56 271 GLN A CA 1
ATOM 2139 C C . GLN A 1 271 ? 21.402 -19.737 -18.682 1.00 72.56 271 GLN A C 1
ATOM 2141 O O . GLN A 1 271 ? 22.592 -19.836 -18.977 1.00 72.56 271 GLN A O 1
ATOM 2146 N N . LEU A 1 272 ? 20.638 -20.799 -18.404 1.00 65.00 272 LEU A N 1
ATOM 2147 C CA . LEU A 1 272 ? 21.122 -22.179 -18.485 1.00 65.00 272 LEU A CA 1
ATOM 2148 C C . LEU A 1 272 ? 21.537 -22.524 -19.921 1.00 65.00 272 LEU A C 1
ATOM 2150 O O . LEU A 1 272 ? 22.667 -22.942 -20.140 1.00 65.00 272 LEU A O 1
ATOM 2154 N N . LYS A 1 273 ? 20.707 -22.209 -20.921 1.00 65.00 273 LYS A N 1
ATOM 2155 C CA . LYS A 1 273 ? 21.031 -22.417 -22.341 1.00 65.00 273 LYS A CA 1
ATOM 2156 C C . LYS A 1 273 ? 22.286 -21.659 -22.796 1.00 65.00 273 LYS A C 1
ATOM 2158 O O . LYS A 1 273 ? 22.995 -22.145 -23.668 1.00 65.00 273 LYS A O 1
ATOM 2163 N N . ARG A 1 274 ? 22.573 -20.480 -22.223 1.00 65.12 274 ARG A N 1
ATOM 2164 C CA . ARG A 1 274 ? 23.816 -19.731 -22.495 1.00 65.12 274 ARG A CA 1
ATOM 2165 C C . ARG A 1 274 ? 25.039 -20.342 -21.813 1.00 65.12 274 ARG A C 1
ATOM 2167 O O . ARG A 1 274 ? 26.101 -20.336 -22.417 1.00 65.12 274 ARG A O 1
ATOM 2174 N N . ARG A 1 275 ? 24.905 -20.868 -20.590 1.00 58.09 275 ARG A N 1
ATOM 2175 C CA . ARG A 1 275 ? 26.005 -21.572 -19.902 1.00 58.09 275 ARG A CA 1
ATOM 2176 C C . ARG A 1 275 ? 26.315 -22.936 -20.520 1.00 58.09 275 ARG A C 1
ATOM 2178 O O . ARG A 1 275 ? 27.456 -23.364 -20.457 1.00 58.09 275 ARG A O 1
ATOM 2185 N N . PHE A 1 276 ? 25.322 -23.575 -21.134 1.00 52.53 276 PHE A N 1
ATOM 2186 C CA . PHE A 1 276 ? 25.444 -24.868 -21.809 1.00 52.53 276 PHE A CA 1
ATOM 2187 C C . PHE A 1 276 ? 25.457 -24.748 -23.337 1.00 52.53 276 PHE A C 1
ATOM 2189 O O . PHE A 1 276 ? 25.073 -25.691 -24.029 1.00 52.53 276 PHE A O 1
ATOM 2196 N N . GLN A 1 277 ? 25.884 -23.607 -23.897 1.00 47.69 277 GLN A N 1
ATOM 2197 C CA . GLN A 1 277 ? 26.188 -23.596 -25.326 1.00 47.69 277 GLN A CA 1
ATOM 2198 C C . GLN A 1 277 ? 27.329 -24.589 -25.573 1.00 47.69 277 GLN A C 1
ATOM 2200 O O . GLN A 1 277 ? 28.372 -24.465 -24.928 1.00 47.69 277 GLN A O 1
ATOM 2205 N N . PRO A 1 278 ? 27.139 -25.587 -26.455 1.00 46.69 278 PRO A N 1
ATOM 2206 C CA . PRO A 1 278 ? 28.204 -26.505 -26.805 1.00 46.69 278 PRO A CA 1
ATOM 2207 C C . PRO A 1 278 ? 29.325 -25.671 -27.420 1.00 46.69 278 PRO A C 1
ATOM 2209 O O . PRO A 1 278 ? 29.168 -25.094 -28.496 1.00 46.69 278 PRO A O 1
ATOM 2212 N N . THR A 1 279 ? 30.445 -25.556 -26.710 1.00 48.28 279 THR A N 1
ATOM 2213 C CA . THR A 1 279 ? 31.693 -25.157 -27.344 1.00 48.28 279 THR A CA 1
ATOM 2214 C C . THR A 1 279 ? 31.936 -26.146 -28.477 1.00 48.28 279 THR A C 1
ATOM 2216 O O . THR A 1 279 ? 31.723 -27.346 -28.314 1.00 48.28 279 THR A O 1
ATOM 2219 N N . ALA A 1 280 ? 32.299 -25.631 -29.649 1.00 49.16 280 ALA A N 1
ATOM 2220 C CA . ALA A 1 280 ? 32.437 -26.361 -30.908 1.00 49.16 280 ALA A CA 1
ATOM 2221 C C . ALA A 1 280 ? 33.633 -27.347 -30.927 1.00 49.16 280 ALA A C 1
ATOM 2223 O O . ALA A 1 280 ? 34.377 -27.410 -31.899 1.00 49.16 280 ALA A O 1
ATOM 2224 N N . ILE A 1 281 ? 33.824 -28.107 -29.846 1.00 50.72 281 ILE A N 1
ATOM 2225 C CA . ILE A 1 281 ? 34.858 -29.133 -29.645 1.00 50.72 281 ILE A CA 1
ATOM 2226 C C . ILE A 1 281 ? 34.196 -30.529 -29.597 1.00 50.72 281 ILE A C 1
ATOM 2228 O O . ILE A 1 281 ? 34.677 -31.443 -28.945 1.00 50.72 281 ILE A O 1
ATOM 2232 N N . GLU A 1 282 ? 33.051 -30.714 -30.259 1.00 48.78 282 GLU A N 1
ATOM 2233 C CA . GLU A 1 282 ? 32.285 -31.975 -30.223 1.00 48.78 282 GLU A CA 1
ATOM 2234 C C . GLU A 1 282 ? 31.948 -32.468 -31.640 1.00 48.78 282 GLU A C 1
ATOM 2236 O O . GLU A 1 282 ? 30.860 -32.961 -31.902 1.00 48.78 282 GLU A O 1
ATOM 2241 N N . ASN A 1 283 ? 32.894 -32.314 -32.575 1.00 47.12 283 ASN A N 1
ATOM 2242 C CA . ASN A 1 283 ? 32.801 -32.852 -33.941 1.00 47.12 283 ASN A CA 1
ATOM 2243 C C . ASN A 1 283 ? 33.806 -33.988 -34.224 1.00 47.12 283 ASN A C 1
ATOM 2245 O O . ASN A 1 283 ? 33.999 -34.354 -35.380 1.00 47.12 283 ASN A O 1
ATOM 2249 N N . THR A 1 284 ? 34.442 -34.57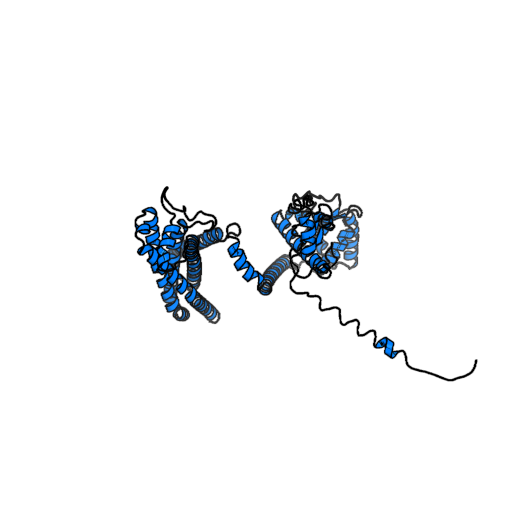5 -33.205 1.00 46.88 284 THR A N 1
ATOM 2250 C CA . THR A 1 284 ? 35.455 -35.639 -33.393 1.00 46.88 284 THR A CA 1
ATOM 2251 C C . THR A 1 284 ? 35.230 -36.907 -32.573 1.00 46.88 284 THR A C 1
ATOM 2253 O O . THR A 1 284 ? 36.126 -37.740 -32.482 1.00 46.88 284 THR A O 1
ATOM 2256 N N . MET A 1 285 ? 34.026 -37.127 -32.042 1.00 50.56 285 MET A N 1
ATOM 2257 C CA . MET A 1 285 ? 33.621 -38.460 -31.592 1.00 50.56 285 MET A CA 1
ATOM 2258 C C . MET A 1 285 ? 32.348 -38.881 -32.315 1.00 50.56 285 MET A C 1
ATOM 2260 O O . MET A 1 285 ? 31.231 -38.608 -31.885 1.00 50.56 285 MET A O 1
ATOM 2264 N N . THR A 1 286 ? 32.524 -39.570 -33.440 1.00 56.50 286 THR A N 1
ATOM 2265 C CA . THR A 1 286 ? 31.515 -40.476 -33.988 1.00 56.50 286 THR A CA 1
ATOM 2266 C C . THR A 1 286 ? 31.364 -41.650 -33.024 1.00 56.50 286 THR A C 1
ATOM 2268 O O . THR A 1 286 ? 31.853 -42.752 -33.270 1.00 56.50 286 THR A O 1
ATOM 2271 N N . GLU A 1 287 ? 30.715 -41.416 -31.883 1.00 58.88 287 GLU A N 1
ATOM 2272 C CA . GLU A 1 287 ? 30.295 -42.507 -31.018 1.00 58.88 287 GLU A CA 1
ATOM 2273 C C . GLU A 1 287 ? 29.372 -43.414 -31.820 1.00 58.88 287 GLU A C 1
ATOM 2275 O O . GLU A 1 287 ? 28.266 -43.053 -32.230 1.00 58.88 287 GLU A O 1
ATOM 2280 N N . THR A 1 288 ? 29.875 -44.609 -32.105 1.00 74.00 288 THR A N 1
ATOM 2281 C CA . THR A 1 288 ? 29.079 -45.664 -32.710 1.00 74.00 288 THR A CA 1
ATOM 2282 C C . THR A 1 288 ? 27.874 -45.920 -31.803 1.00 74.00 288 THR A C 1
ATOM 2284 O O . THR A 1 288 ? 27.990 -45.859 -30.580 1.00 74.00 288 THR A O 1
ATOM 2287 N N . LYS A 1 289 ? 26.700 -46.231 -32.375 1.00 74.50 289 LYS A N 1
ATOM 2288 C CA . LYS A 1 289 ? 25.494 -46.567 -31.586 1.00 74.50 289 LYS A CA 1
ATOM 2289 C C . LYS A 1 289 ? 25.796 -47.602 -30.490 1.00 74.50 289 LYS A C 1
ATOM 2291 O O . LYS A 1 289 ? 25.222 -47.535 -29.412 1.00 74.50 289 LYS A O 1
ATOM 2296 N N . LEU A 1 290 ? 26.737 -48.509 -30.762 1.00 74.25 290 LEU A N 1
ATOM 2297 C CA . LEU A 1 290 ? 27.246 -49.505 -29.824 1.00 74.25 290 LEU A CA 1
ATOM 2298 C C . LEU A 1 290 ? 27.903 -48.891 -28.575 1.00 74.25 290 LEU A C 1
ATOM 2300 O O . LEU A 1 290 ? 27.643 -49.368 -27.477 1.00 74.25 290 LEU A O 1
ATOM 2304 N N . GLY A 1 291 ? 28.698 -47.827 -28.717 1.00 78.25 291 GLY A N 1
ATOM 2305 C CA . GLY A 1 291 ? 29.316 -47.125 -27.588 1.00 78.25 291 GLY A CA 1
ATOM 2306 C C . GLY A 1 291 ? 28.280 -46.535 -26.630 1.00 78.25 291 GLY A C 1
ATOM 2307 O O . GLY A 1 291 ? 28.409 -46.687 -25.421 1.00 78.25 291 GLY A O 1
ATOM 2308 N N . ILE A 1 292 ? 27.194 -45.967 -27.162 1.00 77.25 292 ILE A N 1
ATOM 2309 C CA . ILE A 1 292 ? 26.094 -45.426 -26.347 1.00 77.25 292 ILE A CA 1
ATOM 2310 C C . ILE A 1 292 ? 25.390 -46.545 -25.561 1.00 77.25 292 ILE A C 1
ATOM 2312 O O . ILE A 1 292 ? 25.124 -46.377 -24.371 1.00 77.25 292 ILE A O 1
ATOM 2316 N N . TYR A 1 293 ? 25.120 -47.696 -26.193 1.00 79.44 293 TYR A N 1
ATOM 2317 C CA . TYR A 1 293 ? 24.506 -48.846 -25.513 1.00 79.44 293 TYR A CA 1
ATOM 2318 C C . TYR A 1 293 ? 25.420 -49.448 -24.442 1.00 79.44 293 TYR A C 1
ATOM 2320 O O . TYR A 1 293 ? 24.963 -49.704 -23.332 1.00 79.44 293 TYR A O 1
ATOM 2328 N N . LEU A 1 294 ? 26.714 -49.611 -24.736 1.00 80.75 294 LEU A N 1
ATOM 2329 C CA . LEU A 1 294 ? 27.688 -50.125 -23.771 1.00 80.75 294 LEU A CA 1
ATOM 2330 C C . LEU A 1 294 ? 27.830 -49.192 -22.565 1.00 80.75 294 LEU A C 1
ATOM 2332 O O . LEU A 1 294 ? 27.788 -49.653 -21.425 1.00 80.75 294 LEU A O 1
ATOM 2336 N N . SER A 1 295 ? 27.928 -47.881 -22.795 1.00 84.00 295 SER A N 1
ATOM 2337 C CA . SER A 1 295 ? 27.969 -46.889 -21.716 1.00 84.00 295 SER A CA 1
ATOM 2338 C C . SER A 1 295 ? 26.701 -46.924 -20.861 1.00 84.00 295 SER A C 1
ATOM 2340 O O . SER A 1 295 ? 26.778 -46.809 -19.639 1.00 84.00 295 SER A O 1
ATOM 2342 N N . TYR A 1 296 ? 25.536 -47.126 -21.478 1.00 86.25 296 TYR A N 1
ATOM 2343 C CA . TYR A 1 296 ? 24.272 -47.257 -20.764 1.00 86.25 296 TYR A CA 1
ATOM 2344 C C . TYR A 1 296 ? 24.204 -48.531 -19.905 1.00 86.25 296 TYR A C 1
ATOM 2346 O O . TYR A 1 296 ? 23.853 -48.442 -18.730 1.00 86.25 296 TYR A O 1
ATOM 2354 N N . ASP A 1 297 ? 24.590 -49.694 -20.433 1.00 85.88 297 ASP A N 1
ATOM 2355 C CA . ASP A 1 297 ? 24.571 -50.957 -19.680 1.00 85.88 297 ASP A CA 1
ATOM 2356 C C . ASP A 1 297 ? 25.560 -50.944 -18.509 1.00 85.88 297 ASP A C 1
ATOM 2358 O O . ASP A 1 297 ? 25.229 -51.378 -17.400 1.00 85.88 297 ASP A O 1
ATOM 2362 N N . ILE A 1 298 ? 26.755 -50.381 -18.722 1.00 87.94 298 ILE A N 1
ATOM 2363 C CA . ILE A 1 298 ? 27.740 -50.166 -17.655 1.00 87.94 298 ILE A CA 1
ATOM 2364 C C . ILE A 1 298 ? 27.146 -49.252 -16.580 1.00 87.94 298 ILE A C 1
ATOM 2366 O O . ILE A 1 298 ? 27.224 -49.575 -15.393 1.00 87.94 298 ILE A O 1
ATOM 2370 N N . LEU A 1 299 ? 26.491 -48.153 -16.970 1.00 88.38 299 LEU A N 1
ATOM 2371 C CA . LEU A 1 299 ? 25.805 -47.277 -16.022 1.00 88.38 299 LEU A CA 1
ATOM 2372 C C . LEU A 1 299 ? 24.705 -48.024 -15.267 1.00 88.38 299 LEU A C 1
ATOM 2374 O O . LEU A 1 299 ? 24.652 -47.920 -14.049 1.00 88.38 299 LEU A O 1
ATOM 2378 N N . VAL A 1 300 ? 23.868 -48.836 -15.913 1.00 88.44 300 VAL A N 1
ATOM 2379 C CA . VAL A 1 300 ? 22.843 -49.633 -15.212 1.00 88.44 300 VAL A CA 1
ATOM 2380 C C . VAL A 1 300 ? 23.465 -50.576 -14.174 1.00 88.44 300 VAL A C 1
ATOM 2382 O O . VAL A 1 300 ? 22.909 -50.731 -13.090 1.00 88.44 300 VAL A O 1
ATOM 2385 N N . GLN A 1 301 ? 24.626 -51.175 -14.447 1.00 89.69 301 GLN A N 1
ATOM 2386 C CA . GLN A 1 301 ? 25.315 -52.030 -13.472 1.00 89.69 301 GLN A CA 1
ATOM 2387 C C . GLN A 1 301 ? 25.926 -51.236 -12.313 1.00 89.69 301 GLN A C 1
ATOM 2389 O O . GLN A 1 301 ? 25.764 -51.620 -11.156 1.00 89.69 301 GLN A O 1
ATOM 2394 N N . VAL A 1 302 ? 26.582 -50.109 -12.601 1.00 87.88 302 VAL A N 1
ATOM 2395 C CA . VAL A 1 302 ? 27.180 -49.237 -11.575 1.00 87.88 302 VAL A CA 1
ATOM 2396 C C . VAL A 1 302 ? 26.094 -48.639 -10.679 1.00 87.88 302 VAL A C 1
ATOM 2398 O O . VAL A 1 302 ? 26.210 -48.643 -9.456 1.00 87.88 302 VAL A O 1
ATOM 2401 N N . THR A 1 303 ? 24.995 -48.188 -11.280 1.00 88.12 303 THR A N 1
ATOM 2402 C CA . THR A 1 303 ? 23.891 -47.510 -10.589 1.00 88.12 303 THR A CA 1
ATOM 2403 C C . THR A 1 303 ? 23.122 -48.397 -9.618 1.00 88.12 303 THR A C 1
ATOM 2405 O O . THR A 1 303 ? 22.502 -47.867 -8.701 1.00 88.12 303 THR A O 1
ATOM 2408 N N . ARG A 1 304 ? 23.217 -49.729 -9.736 1.00 83.62 304 ARG A N 1
ATOM 2409 C CA . ARG A 1 304 ? 22.669 -50.671 -8.740 1.00 83.62 304 ARG A CA 1
ATOM 2410 C C . ARG A 1 304 ? 23.268 -50.496 -7.350 1.00 83.62 304 ARG A C 1
ATOM 2412 O O . ARG A 1 304 ? 22.584 -50.764 -6.368 1.00 83.62 304 ARG A O 1
ATOM 2419 N N . ASN A 1 305 ? 24.513 -50.033 -7.285 1.00 82.12 305 ASN A N 1
ATOM 2420 C CA . ASN A 1 305 ? 25.250 -49.825 -6.041 1.00 82.12 305 ASN A CA 1
ATOM 2421 C C . ASN A 1 305 ? 25.364 -48.341 -5.662 1.00 82.12 305 ASN A C 1
ATOM 2423 O O . ASN A 1 305 ? 26.119 -48.006 -4.755 1.00 82.12 305 ASN A O 1
ATOM 2427 N N . LEU A 1 306 ? 24.657 -47.453 -6.368 1.00 83.81 306 LEU A N 1
ATOM 2428 C CA . LEU A 1 306 ? 24.671 -46.018 -6.110 1.00 83.81 306 LEU A CA 1
ATOM 2429 C C . LEU A 1 306 ? 23.301 -45.534 -5.645 1.00 83.81 306 LEU A C 1
ATOM 2431 O O . LEU A 1 306 ? 22.254 -46.028 -6.083 1.00 83.81 306 LEU A O 1
ATOM 2435 N N . ASP A 1 307 ? 23.316 -44.491 -4.822 1.00 79.25 307 ASP A N 1
ATOM 2436 C CA . ASP A 1 307 ? 22.110 -43.737 -4.537 1.00 79.25 307 ASP A CA 1
ATOM 2437 C C . ASP A 1 307 ? 21.720 -42.893 -5.751 1.00 79.25 307 ASP A C 1
ATOM 2439 O O . ASP A 1 307 ? 22.554 -42.418 -6.524 1.00 79.25 307 ASP A O 1
ATOM 2443 N N . TYR A 1 308 ? 20.423 -42.621 -5.906 1.00 81.12 308 TYR A N 1
ATOM 2444 C CA . TYR A 1 308 ? 19.950 -41.751 -6.987 1.00 81.12 308 TYR A CA 1
ATOM 2445 C C . TYR A 1 308 ? 20.589 -40.354 -6.937 1.00 81.12 308 TYR A C 1
ATOM 2447 O O . TYR A 1 308 ? 20.851 -39.749 -7.976 1.00 81.12 308 TYR A O 1
ATOM 2455 N N . CYS A 1 309 ? 20.885 -39.852 -5.736 1.00 75.25 309 CYS A N 1
ATOM 2456 C CA . CYS A 1 309 ? 21.630 -38.607 -5.561 1.00 75.25 309 CYS A CA 1
ATOM 2457 C C . CYS A 1 309 ? 23.035 -38.685 -6.172 1.00 75.25 309 CYS A C 1
ATOM 2459 O O . CYS A 1 309 ? 23.468 -37.716 -6.794 1.00 75.25 309 CYS A O 1
ATOM 2461 N N . ASP A 1 310 ? 23.714 -39.825 -6.055 1.00 82.25 310 ASP A N 1
ATOM 2462 C CA . ASP A 1 310 ? 25.052 -40.017 -6.611 1.00 82.25 310 ASP A CA 1
ATOM 2463 C C . ASP A 1 310 ? 25.014 -40.080 -8.130 1.00 82.25 310 ASP A C 1
ATOM 2465 O O . ASP A 1 310 ? 25.879 -39.500 -8.771 1.00 82.25 310 ASP A O 1
ATOM 2469 N N . ILE A 1 311 ? 23.968 -40.664 -8.726 1.00 86.50 311 ILE A N 1
ATOM 2470 C CA . ILE A 1 311 ? 23.753 -40.602 -10.183 1.00 86.50 311 ILE A CA 1
ATOM 2471 C C . ILE A 1 311 ? 23.590 -39.161 -10.648 1.00 86.50 311 ILE A C 1
ATOM 2473 O O . ILE A 1 311 ? 24.185 -38.753 -11.646 1.00 86.50 311 ILE A O 1
ATOM 2477 N N . VAL A 1 312 ? 22.776 -38.376 -9.937 1.00 82.25 312 VAL A N 1
ATOM 2478 C CA . VAL A 1 312 ? 22.584 -36.963 -10.272 1.00 82.25 312 VAL A CA 1
ATOM 2479 C C . VAL A 1 312 ? 23.912 -36.218 -10.141 1.00 82.25 312 VAL A C 1
ATOM 2481 O O . VAL A 1 312 ? 24.280 -35.495 -11.061 1.00 82.25 312 VAL A O 1
ATOM 2484 N N . ASN A 1 313 ? 24.675 -36.436 -9.071 1.00 81.50 313 ASN A N 1
ATOM 2485 C CA . ASN A 1 313 ? 25.990 -35.817 -8.897 1.00 81.50 313 ASN A CA 1
ATOM 2486 C C . ASN A 1 313 ? 26.981 -36.249 -9.989 1.00 81.50 313 ASN A C 1
ATOM 2488 O O . ASN A 1 313 ? 27.662 -35.400 -10.557 1.00 81.50 313 ASN A O 1
ATOM 2492 N N . LEU A 1 314 ? 27.004 -37.533 -10.353 1.00 85.69 314 LEU A N 1
ATOM 2493 C CA . LEU A 1 314 ? 27.820 -38.087 -11.435 1.00 85.69 314 LEU A CA 1
ATOM 2494 C C . LEU A 1 314 ? 27.444 -37.479 -12.796 1.00 85.69 314 LEU A C 1
ATOM 2496 O O . LEU A 1 314 ? 28.303 -37.196 -13.624 1.00 85.69 314 LEU A O 1
ATOM 2500 N N . SER A 1 315 ? 26.157 -37.209 -13.021 1.00 87.56 315 SER A N 1
ATOM 2501 C CA . SER A 1 315 ? 25.708 -36.506 -14.225 1.00 87.56 315 SER A CA 1
ATOM 2502 C C . SER A 1 315 ? 26.178 -35.047 -14.263 1.00 87.56 315 SER A C 1
ATOM 2504 O O . SER A 1 315 ? 26.335 -34.480 -15.335 1.00 87.56 315 SER A O 1
ATOM 2506 N N . LEU A 1 316 ? 26.425 -34.418 -13.110 1.00 81.62 316 LEU A N 1
ATOM 2507 C CA . LEU A 1 316 ? 26.895 -33.033 -13.050 1.00 81.62 316 LEU A CA 1
ATOM 2508 C C . LEU A 1 316 ? 28.408 -32.913 -13.272 1.00 81.62 316 LEU A C 1
ATOM 2510 O O . LEU A 1 316 ? 28.868 -31.845 -13.671 1.00 81.62 316 LEU A O 1
ATOM 2514 N N . THR A 1 317 ? 29.180 -33.979 -13.037 1.00 84.12 317 THR A N 1
ATOM 2515 C CA . THR A 1 317 ? 30.640 -33.968 -13.230 1.00 84.12 317 THR A CA 1
ATOM 2516 C C . THR A 1 317 ? 31.055 -34.167 -14.688 1.00 84.12 317 THR A C 1
ATOM 2518 O O . THR A 1 317 ? 32.145 -33.742 -15.064 1.00 84.12 317 THR A O 1
ATOM 2521 N N . SER A 1 318 ? 30.202 -34.766 -15.528 1.00 85.31 318 SER A N 1
ATOM 2522 C CA . SER A 1 318 ? 30.490 -35.002 -16.946 1.00 85.31 318 SER A CA 1
ATOM 2523 C C . SER A 1 318 ? 29.275 -34.742 -17.834 1.00 85.31 318 SER A C 1
ATOM 2525 O O . SER A 1 318 ? 28.242 -35.399 -17.711 1.00 85.31 318 SER A O 1
ATOM 2527 N N . LYS A 1 319 ? 29.431 -33.831 -18.806 1.00 81.12 319 LYS A N 1
ATOM 2528 C CA . LYS A 1 319 ? 28.411 -33.527 -19.827 1.00 81.12 319 LYS A CA 1
ATOM 2529 C C . LYS A 1 319 ? 28.029 -34.776 -20.633 1.00 81.12 319 LYS A C 1
ATOM 2531 O O . LYS A 1 319 ? 26.861 -34.965 -20.959 1.00 81.12 319 LYS A O 1
ATOM 2536 N N . HIS A 1 320 ? 29.001 -35.643 -20.911 1.00 82.75 320 HIS A N 1
ATOM 2537 C CA . HIS A 1 320 ? 28.779 -36.891 -21.633 1.00 82.75 320 HIS A CA 1
ATOM 2538 C C . HIS A 1 320 ? 27.895 -37.859 -20.827 1.00 82.75 320 HIS A C 1
ATOM 2540 O O . HIS A 1 320 ? 26.881 -38.340 -21.332 1.00 82.75 320 HIS A O 1
ATOM 2546 N N . LEU A 1 321 ? 28.188 -38.047 -19.533 1.00 83.44 321 LEU A N 1
ATOM 2547 C CA . LEU A 1 321 ? 27.338 -38.850 -18.644 1.00 83.44 321 LEU A CA 1
ATOM 2548 C C . LEU A 1 321 ? 25.948 -38.239 -18.485 1.00 83.44 321 LEU A C 1
ATOM 2550 O O . LEU A 1 321 ? 24.960 -38.967 -18.488 1.00 83.44 321 LEU A O 1
ATOM 2554 N N . TRP A 1 322 ? 25.848 -36.912 -18.405 1.00 84.81 322 TRP A N 1
ATOM 2555 C CA . TRP A 1 322 ? 24.558 -36.232 -18.391 1.00 84.81 322 TRP A CA 1
ATOM 2556 C C . TRP A 1 322 ? 23.718 -36.562 -19.624 1.00 84.81 322 TRP A C 1
ATOM 2558 O O . TRP A 1 322 ? 22.538 -36.874 -19.486 1.00 84.81 322 TRP A O 1
ATOM 2568 N N . HIS A 1 323 ? 24.319 -36.551 -20.817 1.00 83.12 323 HIS A N 1
ATOM 2569 C CA . HIS A 1 323 ? 23.622 -36.896 -22.054 1.00 83.12 323 HIS A CA 1
ATOM 2570 C C . HIS A 1 323 ? 23.202 -38.368 -22.117 1.00 83.12 323 HIS A C 1
ATOM 2572 O O . HIS A 1 323 ? 22.121 -38.641 -22.633 1.00 83.12 323 HIS A O 1
ATOM 2578 N N . ILE A 1 324 ? 23.989 -39.297 -21.564 1.00 83.94 324 ILE A N 1
ATOM 2579 C CA . ILE A 1 324 ? 23.611 -40.719 -21.492 1.00 83.94 324 ILE A CA 1
ATOM 2580 C C . ILE A 1 324 ? 22.491 -40.948 -20.464 1.00 83.94 324 ILE A C 1
ATOM 2582 O O . ILE A 1 324 ? 21.536 -41.677 -20.727 1.00 83.94 324 ILE A O 1
ATOM 2586 N N . ILE A 1 325 ? 22.581 -40.312 -19.294 1.00 84.00 325 ILE A N 1
ATOM 2587 C CA . ILE A 1 325 ? 21.625 -40.484 -18.189 1.00 84.00 325 ILE A CA 1
ATOM 2588 C C . ILE A 1 325 ? 20.296 -39.781 -18.508 1.00 84.00 325 ILE A C 1
ATOM 2590 O O . ILE A 1 325 ? 19.220 -40.341 -18.290 1.00 84.00 325 ILE A O 1
ATOM 2594 N N . PHE A 1 326 ? 20.357 -38.563 -19.047 1.00 82.88 326 PHE A N 1
ATOM 2595 C CA . PHE A 1 326 ? 19.215 -37.699 -19.343 1.00 82.88 326 PHE A CA 1
ATOM 2596 C C . PHE A 1 326 ? 19.101 -37.417 -20.844 1.00 82.88 326 PHE A C 1
ATOM 2598 O O . PHE A 1 326 ? 18.981 -36.262 -21.257 1.00 82.88 326 PHE A O 1
ATOM 2605 N N . LEU A 1 327 ? 19.124 -38.485 -21.653 1.00 68.75 327 LEU A N 1
ATOM 2606 C CA . LEU A 1 327 ? 18.888 -38.461 -23.100 1.00 68.75 327 LEU A CA 1
ATOM 2607 C C . LEU A 1 327 ? 17.708 -37.540 -23.446 1.00 68.75 327 LEU A C 1
ATOM 2609 O O . LEU A 1 327 ? 16.542 -37.917 -23.317 1.00 68.75 327 LEU A O 1
ATOM 2613 N N . ASN A 1 328 ? 18.034 -36.340 -23.934 1.00 64.81 328 ASN A N 1
ATOM 2614 C CA . ASN A 1 328 ? 17.096 -35.272 -24.274 1.00 64.81 328 ASN A CA 1
ATOM 2615 C C . ASN A 1 328 ? 16.312 -34.702 -23.065 1.00 64.81 328 ASN A C 1
ATOM 2617 O O . ASN A 1 328 ? 15.525 -35.388 -22.412 1.00 64.81 328 ASN A O 1
ATOM 2621 N N . GLU A 1 329 ? 16.412 -33.384 -22.841 1.00 66.44 329 GLU A N 1
ATOM 2622 C CA . GLU A 1 329 ? 15.747 -32.660 -21.732 1.00 66.44 329 GLU A CA 1
ATOM 2623 C C . GLU A 1 329 ? 14.234 -32.924 -21.628 1.00 66.44 329 GLU A C 1
ATOM 2625 O O . GLU A 1 329 ? 13.648 -32.860 -20.547 1.00 66.44 329 GLU A O 1
ATOM 2630 N N . ARG A 1 330 ? 13.591 -33.263 -22.752 1.00 68.12 330 ARG A N 1
ATOM 2631 C CA . ARG A 1 330 ? 12.146 -33.517 -22.833 1.00 68.12 330 ARG A CA 1
ATOM 2632 C C . ARG A 1 330 ? 11.697 -34.741 -22.028 1.00 68.12 330 ARG A C 1
ATOM 2634 O O . ARG A 1 330 ? 10.549 -34.775 -21.594 1.00 68.12 330 ARG A O 1
ATOM 2641 N N . ASN A 1 331 ? 12.590 -35.701 -21.777 1.00 69.00 331 ASN A N 1
ATOM 2642 C CA . ASN A 1 331 ? 12.261 -36.971 -21.120 1.00 69.00 331 ASN A CA 1
ATOM 2643 C C . ASN A 1 331 ? 12.782 -37.074 -19.684 1.00 69.00 331 ASN A C 1
ATOM 2645 O O . ASN A 1 331 ? 12.720 -38.150 -19.086 1.00 69.00 331 ASN A O 1
ATOM 2649 N N . PHE A 1 332 ? 13.239 -35.964 -19.092 1.00 73.69 332 PHE A N 1
ATOM 2650 C CA . PHE A 1 332 ? 13.845 -35.946 -17.758 1.00 73.69 332 PHE A CA 1
ATOM 2651 C C . PHE A 1 332 ? 13.012 -36.699 -16.704 1.00 73.69 332 PHE A C 1
ATOM 2653 O O . PHE A 1 332 ? 13.551 -37.471 -15.913 1.00 73.69 332 PHE A O 1
ATOM 2660 N N . ARG A 1 333 ? 11.679 -36.553 -16.718 1.00 69.62 333 ARG A N 1
ATOM 2661 C CA . ARG A 1 333 ? 10.785 -37.220 -15.752 1.00 69.62 333 ARG A CA 1
ATOM 2662 C C . ARG A 1 333 ? 10.719 -38.742 -15.931 1.00 69.62 333 ARG A C 1
ATOM 2664 O O . ARG A 1 333 ? 10.659 -39.466 -14.946 1.00 69.62 333 ARG A O 1
ATOM 2671 N N . GLN A 1 334 ? 10.712 -39.233 -17.167 1.00 73.12 334 GLN A N 1
ATOM 2672 C CA . GLN A 1 334 ? 10.672 -40.674 -17.437 1.00 73.12 334 GLN A CA 1
ATOM 2673 C C . GLN A 1 334 ? 12.027 -41.325 -17.142 1.00 73.12 334 GLN A C 1
ATOM 2675 O O . GLN A 1 334 ? 12.078 -42.382 -16.520 1.00 73.12 334 GLN A O 1
ATOM 2680 N N . LEU A 1 335 ? 13.122 -40.657 -17.514 1.00 78.00 335 LEU A N 1
ATOM 2681 C CA . LEU A 1 335 ? 14.483 -41.145 -17.283 1.00 78.00 335 LEU A CA 1
ATOM 2682 C C . LEU A 1 335 ? 14.870 -41.111 -15.801 1.00 78.00 335 LEU A C 1
ATOM 2684 O O . LEU A 1 335 ? 15.459 -42.061 -15.301 1.00 78.00 335 LEU A O 1
ATOM 2688 N N . SER A 1 336 ? 14.464 -40.081 -15.056 1.00 77.56 336 SER A N 1
ATOM 2689 C CA . SER A 1 336 ? 14.637 -40.064 -13.594 1.00 77.56 336 SER A CA 1
ATOM 2690 C C . SER A 1 336 ? 13.914 -41.226 -12.909 1.00 77.56 336 SER A C 1
ATOM 2692 O O . SER A 1 336 ? 14.505 -41.878 -12.054 1.00 77.56 336 SER A O 1
ATOM 2694 N N . LEU A 1 337 ? 12.677 -41.543 -13.314 1.00 76.06 337 LEU A N 1
ATOM 2695 C CA . LEU A 1 337 ? 11.958 -42.725 -12.815 1.00 76.06 337 LEU A CA 1
ATOM 2696 C C . LEU A 1 337 ? 12.653 -44.037 -13.201 1.00 76.06 337 LEU A C 1
ATOM 2698 O O . LEU A 1 337 ? 12.665 -44.980 -12.411 1.00 76.06 337 LEU A O 1
ATOM 2702 N N . HIS A 1 338 ? 13.227 -44.097 -14.404 1.00 83.25 338 HIS A N 1
ATOM 2703 C CA . HIS A 1 338 ? 13.998 -45.244 -14.864 1.00 83.25 338 HIS A CA 1
ATOM 2704 C C . HIS A 1 338 ? 15.217 -45.480 -13.963 1.00 83.25 338 HIS A C 1
ATOM 2706 O O . HIS A 1 338 ? 15.333 -46.552 -13.382 1.00 83.25 338 HIS A O 1
ATOM 2712 N N . TRP A 1 339 ? 16.069 -44.476 -13.755 1.00 85.12 339 TRP A N 1
ATOM 2713 C CA . TRP A 1 339 ? 17.258 -44.622 -12.907 1.00 85.12 339 TRP A CA 1
ATOM 2714 C C . TRP A 1 339 ? 16.907 -44.890 -11.440 1.00 85.12 339 TRP A C 1
ATOM 2716 O O . TRP A 1 339 ? 17.537 -45.737 -10.815 1.00 85.12 339 TRP A O 1
ATOM 2726 N N . GLN A 1 340 ? 15.826 -44.292 -10.923 1.00 78.56 340 GLN A N 1
ATOM 2727 C CA . GLN A 1 340 ? 15.294 -44.611 -9.590 1.00 78.56 340 GLN A CA 1
ATOM 2728 C C . GLN A 1 340 ? 14.903 -46.087 -9.424 1.00 78.56 340 GLN A C 1
ATOM 2730 O O . GLN A 1 340 ? 14.924 -46.610 -8.309 1.00 78.56 340 GLN A O 1
ATOM 2735 N N . ARG A 1 341 ? 14.534 -46.779 -10.513 1.00 79.31 341 ARG A N 1
ATOM 2736 C CA . ARG A 1 341 ? 14.220 -48.213 -10.472 1.00 79.31 341 ARG A CA 1
ATOM 2737 C C . ARG A 1 341 ? 15.469 -49.059 -10.234 1.00 79.31 341 ARG A C 1
ATOM 2739 O O . ARG A 1 341 ? 15.338 -50.087 -9.567 1.00 79.31 341 ARG A O 1
ATOM 2746 N N . TYR A 1 342 ? 16.623 -48.644 -10.755 1.00 80.38 342 TYR A N 1
ATOM 2747 C CA . TYR A 1 342 ? 17.878 -49.398 -10.667 1.00 80.38 342 TYR A CA 1
ATOM 2748 C C . TYR A 1 342 ? 18.725 -49.016 -9.462 1.00 80.38 342 TYR A C 1
ATOM 2750 O O . TYR A 1 342 ? 19.428 -49.874 -8.951 1.00 80.38 342 TYR A O 1
ATOM 2758 N N . THR A 1 343 ? 18.603 -47.791 -8.958 1.00 78.00 343 THR A N 1
ATOM 2759 C CA . THR A 1 343 ? 19.238 -47.393 -7.698 1.00 78.00 343 THR A CA 1
ATOM 2760 C C . THR A 1 343 ? 18.556 -48.040 -6.517 1.00 78.00 343 THR A C 1
ATOM 2762 O O . THR A 1 343 ? 17.324 -48.134 -6.517 1.00 78.00 343 THR A O 1
ATOM 2765 N N . CYS A 1 344 ? 19.313 -48.263 -5.442 1.00 71.19 344 CYS A N 1
ATOM 2766 C CA . CYS A 1 344 ? 18.756 -48.417 -4.102 1.00 71.19 344 CYS A CA 1
ATOM 2767 C C . CYS A 1 344 ? 18.035 -49.772 -3.863 1.00 71.19 344 CYS A C 1
ATOM 2769 O O . CYS A 1 344 ? 17.264 -50.239 -4.706 1.00 71.19 344 CYS A O 1
ATOM 2771 N N . ASN A 1 345 ? 18.214 -50.407 -2.698 1.00 72.62 345 ASN A N 1
ATOM 2772 C CA . ASN A 1 345 ? 17.585 -51.700 -2.391 1.00 72.62 345 ASN A CA 1
ATOM 2773 C C . ASN A 1 345 ? 16.044 -51.580 -2.386 1.00 72.62 345 ASN A C 1
ATOM 2775 O O . ASN A 1 345 ? 15.476 -50.790 -1.634 1.00 72.62 345 ASN A O 1
ATOM 2779 N N . ALA A 1 346 ? 15.349 -52.360 -3.222 1.00 70.75 346 ALA A N 1
ATOM 2780 C CA . ALA A 1 346 ? 13.899 -52.260 -3.434 1.00 70.75 346 ALA A CA 1
ATOM 2781 C C . ALA A 1 346 ? 13.010 -52.286 -2.163 1.00 70.75 346 ALA A C 1
ATOM 2783 O O . ALA A 1 346 ? 12.056 -51.505 -2.126 1.00 70.75 346 ALA A O 1
ATOM 2784 N N . PRO A 1 347 ? 13.278 -53.110 -1.127 1.00 77.75 347 PRO A N 1
ATOM 2785 C CA . PRO A 1 347 ? 12.395 -53.229 0.029 1.00 77.75 347 PRO A CA 1
ATOM 2786 C C . PRO A 1 347 ? 12.501 -52.051 1.007 1.00 77.75 347 PRO A C 1
ATOM 2788 O O . PRO A 1 347 ? 11.576 -51.837 1.781 1.00 77.75 347 PRO A O 1
ATOM 2791 N N . THR A 1 348 ? 13.580 -51.261 0.974 1.00 78.81 348 THR A N 1
ATOM 2792 C CA . THR A 1 348 ? 13.778 -50.126 1.897 1.00 78.81 348 THR A CA 1
ATOM 2793 C C . THR A 1 348 ? 13.426 -48.774 1.273 1.00 78.81 348 THR A C 1
ATOM 2795 O O . THR A 1 348 ? 13.666 -47.726 1.876 1.00 78.81 348 THR A O 1
ATOM 2798 N N . ARG A 1 349 ? 12.841 -48.768 0.065 1.00 78.88 349 ARG A N 1
ATOM 2799 C CA . ARG A 1 349 ? 12.515 -47.537 -0.665 1.00 78.88 349 ARG A CA 1
ATOM 2800 C C . ARG A 1 349 ? 11.350 -46.794 -0.014 1.00 78.88 349 ARG A C 1
ATOM 2802 O O . ARG A 1 349 ? 10.199 -47.215 -0.082 1.00 78.88 349 ARG A O 1
ATOM 2809 N N . THR A 1 350 ? 11.637 -45.616 0.517 1.00 78.69 350 THR A N 1
ATOM 2810 C CA . THR A 1 350 ? 10.653 -44.608 0.927 1.00 78.69 350 THR A CA 1
ATOM 2811 C C . THR A 1 350 ? 10.673 -43.437 -0.056 1.00 78.69 350 THR A C 1
ATOM 2813 O O . THR A 1 350 ? 11.614 -43.280 -0.827 1.00 78.69 350 THR A O 1
ATOM 2816 N N . ARG A 1 351 ? 9.629 -42.603 -0.111 1.00 78.75 351 ARG A N 1
ATOM 2817 C CA . ARG A 1 351 ? 9.628 -41.387 -0.948 1.00 78.75 351 ARG A CA 1
ATOM 2818 C C . ARG A 1 351 ? 9.839 -40.159 -0.077 1.00 78.75 351 ARG A C 1
ATOM 2820 O O . ARG A 1 351 ? 9.162 -40.002 0.934 1.00 78.75 351 ARG A O 1
ATOM 2827 N N . CYS A 1 352 ? 10.713 -39.252 -0.508 1.00 78.56 352 CYS A N 1
ATOM 2828 C CA . CYS A 1 352 ? 10.897 -37.965 0.150 1.00 78.56 352 CYS A CA 1
ATOM 2829 C C . CYS A 1 352 ? 9.561 -37.202 0.196 1.00 78.56 352 CYS A C 1
ATOM 2831 O O . CYS A 1 352 ? 8.939 -36.999 -0.856 1.00 78.56 352 CYS A O 1
ATOM 2833 N N . PRO A 1 353 ? 9.128 -36.704 1.367 1.00 74.31 353 PRO A N 1
ATOM 2834 C CA . PRO A 1 353 ? 7.842 -36.036 1.499 1.00 74.31 353 PRO A CA 1
ATOM 2835 C C . PRO A 1 353 ? 7.729 -34.749 0.679 1.00 74.31 353 PRO A C 1
ATOM 2837 O O . PRO A 1 353 ? 6.647 -34.402 0.202 1.00 74.31 353 PRO A O 1
ATOM 2840 N N . HIS A 1 354 ? 8.849 -34.070 0.432 1.00 77.75 354 HIS A N 1
ATOM 2841 C CA . HIS A 1 354 ? 8.853 -32.777 -0.252 1.00 77.75 354 HIS A CA 1
ATOM 2842 C C . HIS A 1 354 ? 8.964 -32.883 -1.776 1.00 77.75 354 HIS A C 1
ATOM 2844 O O . HIS A 1 354 ? 8.359 -32.077 -2.479 1.00 77.75 354 HIS A O 1
ATOM 2850 N N . CYS A 1 355 ? 9.729 -33.843 -2.306 1.00 78.25 355 CYS A N 1
ATOM 2851 C CA . CYS A 1 355 ? 10.005 -33.942 -3.747 1.00 78.25 355 CYS A CA 1
ATOM 2852 C C . CYS A 1 355 ? 9.631 -35.287 -4.385 1.00 78.25 355 CYS A C 1
ATOM 2854 O O . CYS A 1 355 ? 9.802 -35.435 -5.590 1.00 78.25 355 CYS A O 1
ATOM 2856 N N . ALA A 1 356 ? 9.135 -36.252 -3.604 1.00 75.81 356 ALA A N 1
ATOM 2857 C CA . ALA A 1 356 ? 8.769 -37.603 -4.038 1.00 75.81 356 ALA A CA 1
ATOM 2858 C C . ALA A 1 356 ? 9.908 -38.455 -4.638 1.00 75.81 356 ALA A C 1
ATOM 2860 O O . ALA A 1 356 ? 9.642 -39.558 -5.111 1.00 75.81 356 ALA A O 1
ATOM 2861 N N . ILE A 1 357 ? 11.162 -37.987 -4.579 1.00 76.94 357 ILE A N 1
ATOM 2862 C CA . ILE A 1 357 ? 12.345 -38.783 -4.937 1.00 76.94 357 ILE A CA 1
ATOM 2863 C C . ILE A 1 357 ? 12.431 -39.982 -3.988 1.00 76.94 357 ILE A C 1
ATOM 2865 O O . ILE A 1 357 ? 12.263 -39.821 -2.778 1.00 76.94 357 ILE A O 1
ATOM 2869 N N . THR A 1 358 ? 12.668 -41.174 -4.528 1.00 74.50 358 THR A N 1
ATOM 2870 C CA . THR A 1 358 ? 12.874 -42.394 -3.739 1.00 74.50 358 THR A CA 1
ATOM 2871 C C . THR A 1 358 ? 14.191 -42.337 -2.965 1.00 74.50 358 THR A C 1
ATOM 2873 O O . THR A 1 358 ? 15.216 -41.946 -3.517 1.00 74.50 358 THR A O 1
ATOM 2876 N N . MET A 1 359 ? 14.152 -42.731 -1.698 1.00 75.81 359 MET A N 1
ATOM 2877 C CA . MET A 1 359 ? 15.262 -42.792 -0.747 1.00 75.81 359 MET A CA 1
ATOM 2878 C C . MET A 1 359 ? 15.311 -44.211 -0.175 1.00 75.81 359 MET A C 1
ATOM 2880 O O . MET A 1 359 ? 14.255 -44.773 0.109 1.00 75.81 359 MET A O 1
ATOM 2884 N N . CYS A 1 360 ? 16.489 -44.788 0.019 1.00 77.00 360 CYS A N 1
ATOM 2885 C CA . CYS A 1 360 ? 16.640 -45.997 0.827 1.00 77.00 360 CYS A CA 1
ATOM 2886 C C . CYS A 1 360 ? 16.698 -45.667 2.315 1.00 77.00 360 CYS A C 1
ATOM 2888 O O . CYS A 1 360 ? 16.907 -44.513 2.686 1.00 77.00 360 CYS A O 1
ATOM 2890 N N . ALA A 1 361 ? 16.568 -46.695 3.155 1.00 71.88 361 ALA A N 1
ATOM 2891 C CA . ALA A 1 361 ? 16.892 -46.595 4.577 1.00 71.88 361 ALA A CA 1
ATOM 2892 C C . ALA A 1 361 ? 18.357 -46.175 4.813 1.00 71.88 361 ALA A C 1
ATOM 2894 O O . ALA A 1 361 ? 18.619 -45.443 5.761 1.00 71.88 361 ALA A O 1
ATOM 2895 N N . ASP A 1 362 ? 19.269 -46.598 3.928 1.00 67.56 362 ASP A N 1
ATOM 2896 C CA . ASP A 1 362 ? 20.712 -46.335 4.039 1.00 67.56 362 ASP A CA 1
ATOM 2897 C C . ASP A 1 362 ? 21.148 -44.999 3.419 1.00 67.56 362 ASP A C 1
ATOM 2899 O O . ASP A 1 362 ? 22.224 -44.494 3.736 1.00 67.56 362 ASP A O 1
ATOM 2903 N N . CYS A 1 363 ? 20.317 -44.389 2.564 1.00 67.38 363 CYS A N 1
ATOM 2904 C CA . CYS A 1 363 ? 20.553 -43.006 2.154 1.00 67.38 363 CYS A CA 1
ATOM 2905 C C . CYS A 1 363 ? 20.519 -42.143 3.420 1.00 67.38 363 CYS A C 1
ATOM 2907 O O . CYS A 1 363 ? 19.642 -42.366 4.245 1.00 67.38 363 CYS A O 1
ATOM 2909 N N . GLU A 1 364 ? 21.401 -41.147 3.581 1.00 60.44 364 GLU A N 1
ATOM 2910 C CA . GLU A 1 364 ? 21.379 -40.233 4.740 1.00 60.44 364 GLU A CA 1
ATOM 2911 C C . GLU A 1 364 ? 20.019 -39.522 4.858 1.00 60.44 364 GLU A C 1
ATOM 2913 O O . GLU A 1 364 ? 19.788 -38.430 4.329 1.00 60.44 364 GLU A O 1
ATOM 2918 N N . VAL A 1 365 ? 19.095 -40.163 5.561 1.00 62.00 365 VAL A N 1
ATOM 2919 C CA . VAL A 1 365 ? 17.791 -39.636 5.883 1.00 62.00 365 VAL A CA 1
ATOM 2920 C C . VAL A 1 365 ? 17.968 -38.859 7.174 1.00 62.00 365 VAL A C 1
ATOM 2922 O O . VAL A 1 365 ? 18.063 -39.429 8.258 1.00 62.00 365 VAL A O 1
ATOM 2925 N N . ARG A 1 366 ? 18.045 -37.536 7.058 1.00 61.78 366 ARG A N 1
ATOM 2926 C CA . ARG A 1 366 ? 18.134 -36.675 8.232 1.00 61.78 366 ARG A CA 1
ATOM 2927 C C . ARG A 1 366 ? 16.749 -36.299 8.717 1.00 61.78 366 ARG A C 1
ATOM 2929 O O . ARG A 1 366 ? 15.881 -35.896 7.934 1.00 61.78 366 ARG A O 1
ATOM 2936 N N . GLU A 1 367 ? 16.581 -36.401 10.028 1.00 60.44 367 GLU A N 1
ATOM 2937 C CA . GLU A 1 367 ? 15.418 -35.881 10.724 1.00 60.44 367 GLU A CA 1
ATOM 2938 C C . GLU A 1 367 ? 15.331 -34.377 10.483 1.00 60.44 367 GLU A C 1
ATOM 2940 O O . GLU A 1 367 ? 16.105 -33.580 11.017 1.00 60.44 367 GLU A O 1
ATOM 2945 N N . THR A 1 368 ? 14.363 -33.960 9.676 1.00 57.50 368 THR A N 1
ATOM 2946 C CA . THR A 1 368 ? 14.010 -32.551 9.640 1.00 57.50 368 THR A CA 1
ATOM 2947 C C . THR A 1 368 ? 13.073 -32.269 10.795 1.00 57.50 368 THR A C 1
ATOM 2949 O O . THR A 1 368 ? 12.035 -32.910 10.957 1.00 57.50 368 THR A O 1
ATOM 2952 N N . ARG A 1 369 ? 13.383 -31.232 11.576 1.00 55.50 369 ARG A N 1
ATOM 2953 C CA . ARG A 1 369 ? 12.476 -30.686 12.603 1.00 55.50 369 ARG A CA 1
ATOM 2954 C C . ARG A 1 369 ? 11.224 -30.021 11.999 1.00 55.50 369 ARG A C 1
ATOM 2956 O O . ARG A 1 369 ? 10.563 -29.225 12.663 1.00 55.50 369 ARG A O 1
ATOM 2963 N N . TYR A 1 370 ? 10.917 -30.314 10.738 1.00 57.25 370 TYR A N 1
ATOM 2964 C CA . TYR A 1 370 ? 9.921 -29.648 9.920 1.00 57.25 370 TYR A CA 1
ATOM 2965 C C . TYR A 1 370 ? 8.879 -30.657 9.414 1.00 57.25 370 TYR A C 1
ATOM 2967 O O . TYR A 1 370 ? 9.088 -31.866 9.416 1.00 57.25 370 TYR A O 1
ATOM 2975 N N . TYR A 1 371 ? 7.708 -30.124 9.073 1.00 55.78 371 TYR A N 1
ATOM 2976 C CA . TYR A 1 371 ? 6.437 -30.825 8.881 1.00 55.78 371 TYR A CA 1
ATOM 2977 C C . TYR A 1 371 ? 6.513 -32.089 8.005 1.00 55.78 371 TYR A C 1
ATOM 2979 O O . TYR A 1 371 ? 6.911 -32.015 6.842 1.00 55.78 371 TYR A O 1
ATOM 2987 N N . SER A 1 372 ? 6.051 -33.238 8.519 1.00 51.78 372 SER A N 1
ATOM 2988 C CA . SER A 1 372 ? 5.942 -34.472 7.726 1.00 51.78 372 SER A CA 1
ATOM 2989 C C . SER A 1 372 ? 4.580 -34.658 7.056 1.00 51.78 372 SER A C 1
ATOM 2991 O O . SER A 1 372 ? 3.551 -34.164 7.519 1.00 51.78 372 SER A O 1
ATOM 2993 N N . MET A 1 373 ? 4.584 -35.434 5.965 1.00 47.84 373 MET A N 1
ATOM 2994 C CA . MET A 1 373 ? 3.377 -35.906 5.274 1.00 47.84 373 MET A CA 1
ATOM 2995 C C . MET A 1 373 ? 2.570 -36.942 6.067 1.00 47.84 373 MET A C 1
ATOM 2997 O O . MET A 1 373 ? 1.426 -37.182 5.698 1.00 47.84 373 MET A O 1
ATOM 3001 N N . ILE A 1 374 ? 3.109 -37.530 7.144 1.00 50.16 374 ILE A N 1
ATOM 3002 C CA . ILE A 1 374 ? 2.418 -38.588 7.914 1.00 50.16 374 ILE A CA 1
ATOM 3003 C C . ILE A 1 374 ? 1.097 -38.064 8.517 1.00 50.16 374 ILE A C 1
ATOM 3005 O O . ILE A 1 374 ? 0.171 -38.829 8.759 1.00 50.16 374 ILE A O 1
ATOM 3009 N N . MET A 1 375 ? 0.944 -36.739 8.641 1.00 52.56 375 MET A N 1
ATOM 3010 C CA . MET A 1 375 ? -0.327 -36.110 9.012 1.00 52.56 375 MET A CA 1
ATOM 3011 C C . MET A 1 375 ? -1.481 -36.460 8.052 1.00 52.56 375 MET A C 1
ATOM 3013 O O . MET A 1 375 ? -2.611 -36.609 8.503 1.00 52.56 375 MET A O 1
ATOM 3017 N N . VAL A 1 376 ? -1.250 -36.607 6.740 1.00 55.00 376 VAL A N 1
ATOM 3018 C CA . VAL A 1 376 ? -2.357 -36.791 5.775 1.00 55.00 376 VAL A CA 1
ATOM 3019 C C . VAL A 1 376 ? -3.153 -38.072 6.056 1.00 55.00 376 VAL A C 1
ATOM 3021 O O . VAL A 1 376 ? -4.382 -38.057 5.914 1.00 55.00 376 VAL A O 1
ATOM 3024 N N . ASP A 1 377 ? -2.479 -39.127 6.521 1.00 56.59 377 ASP A N 1
ATOM 3025 C CA . ASP A 1 377 ? -3.097 -40.415 6.844 1.00 56.59 377 ASP A CA 1
ATOM 3026 C C . ASP A 1 377 ? -3.829 -40.389 8.194 1.00 56.59 377 ASP A C 1
ATOM 3028 O O . ASP A 1 377 ? -4.929 -40.931 8.308 1.00 56.59 377 ASP A O 1
ATOM 3032 N N . ASP A 1 378 ? -3.317 -39.672 9.200 1.00 63.06 378 ASP A N 1
ATOM 3033 C CA . ASP A 1 378 ? -3.998 -39.524 10.499 1.00 63.06 378 ASP A CA 1
ATOM 3034 C C . ASP A 1 378 ? -5.303 -38.711 10.402 1.00 63.06 378 ASP A C 1
ATOM 3036 O O . ASP A 1 378 ? -6.241 -38.890 11.187 1.00 63.06 378 ASP A O 1
ATOM 3040 N N . HIS A 1 379 ? -5.414 -37.847 9.392 1.00 69.81 379 HIS A N 1
ATOM 3041 C CA . HIS A 1 379 ? -6.628 -37.085 9.116 1.00 69.81 379 HIS A CA 1
ATOM 3042 C C . HIS A 1 379 ? -7.685 -37.856 8.311 1.00 69.81 379 HIS A C 1
ATOM 3044 O O . HIS A 1 379 ? -8.777 -37.331 8.093 1.00 69.81 379 HIS A O 1
ATOM 3050 N N . THR A 1 380 ? -7.449 -39.121 7.950 1.00 77.31 380 THR A N 1
ATOM 3051 C CA . THR A 1 380 ? -8.492 -40.007 7.384 1.00 77.31 380 THR A CA 1
ATOM 3052 C C . THR A 1 380 ? -9.663 -40.240 8.349 1.00 77.31 380 THR A C 1
ATOM 3054 O O . THR A 1 380 ? -10.790 -40.533 7.925 1.00 77.31 380 THR A O 1
ATOM 3057 N N . LEU A 1 381 ? -9.412 -40.060 9.650 1.00 86.00 381 LEU A N 1
ATOM 3058 C CA . LEU A 1 381 ? -10.403 -40.115 10.725 1.00 86.00 381 LEU A CA 1
ATOM 3059 C C . LEU A 1 381 ? -11.211 -38.819 10.862 1.00 86.00 381 LEU A C 1
ATOM 3061 O O . LEU A 1 381 ? -12.216 -38.797 11.567 1.00 86.00 381 LEU A O 1
ATOM 3065 N N . CYS A 1 382 ? -10.810 -37.731 10.206 1.00 89.69 382 CYS A N 1
ATOM 3066 C CA . CYS A 1 382 ? -11.598 -36.505 10.181 1.00 89.69 382 CYS A CA 1
ATOM 3067 C C . CYS A 1 382 ? -12.686 -36.632 9.115 1.00 89.69 382 CYS A C 1
ATOM 3069 O O . CYS A 1 382 ? -12.400 -36.822 7.935 1.00 89.69 382 CYS A O 1
ATOM 3071 N N . LYS A 1 383 ? -13.946 -36.557 9.541 1.00 92.38 383 LYS A N 1
ATOM 3072 C CA . LYS A 1 383 ? -15.112 -36.686 8.667 1.00 92.38 383 LYS A CA 1
ATOM 3073 C C . LYS A 1 383 ? -15.871 -35.366 8.597 1.00 92.38 383 LYS A C 1
ATOM 3075 O O . LYS A 1 383 ? -15.889 -34.609 9.566 1.00 92.38 383 LYS A O 1
ATOM 3080 N N . LEU A 1 384 ? -16.483 -35.106 7.447 1.00 92.44 384 LEU A N 1
ATOM 3081 C CA . LEU A 1 384 ? -17.274 -33.908 7.193 1.00 92.44 384 LEU A CA 1
ATOM 3082 C C . LEU A 1 384 ? -18.655 -34.017 7.852 1.00 92.44 384 LEU A C 1
ATOM 3084 O O . LEU A 1 384 ? -19.307 -35.051 7.741 1.00 92.44 384 LEU A O 1
ATOM 3088 N N . TYR A 1 385 ? -19.124 -32.950 8.491 1.00 93.06 385 TYR A N 1
ATOM 3089 C CA . TYR A 1 385 ? -20.457 -32.840 9.081 1.00 93.06 385 TYR A CA 1
ATOM 3090 C C . TYR A 1 385 ? -21.156 -31.567 8.592 1.00 93.06 385 TYR A C 1
ATOM 3092 O O . TYR A 1 385 ? -20.524 -30.524 8.408 1.00 93.06 385 TYR A O 1
ATOM 3100 N N . CYS A 1 386 ? -22.472 -31.649 8.387 1.00 92.56 386 CYS A N 1
ATOM 3101 C CA . CYS A 1 386 ? -23.308 -30.473 8.160 1.00 92.56 386 CYS A CA 1
ATOM 3102 C C . CYS A 1 386 ? -23.479 -29.672 9.462 1.00 92.56 386 CYS A C 1
ATOM 3104 O O . CYS A 1 386 ? -23.220 -30.179 10.554 1.00 92.56 386 CYS A O 1
ATOM 3106 N N . VAL A 1 387 ? -23.953 -28.427 9.350 1.00 91.25 387 VAL A N 1
ATOM 3107 C CA . VAL A 1 387 ? -24.167 -27.523 10.497 1.00 91.25 387 VAL A CA 1
ATOM 3108 C C . VAL A 1 387 ? -25.053 -28.170 11.568 1.00 91.25 387 VAL A C 1
ATOM 3110 O O . VAL A 1 387 ? -24.742 -28.083 12.753 1.00 91.25 387 VAL A O 1
ATOM 3113 N N . SER A 1 388 ? -26.139 -28.843 11.167 1.00 92.38 388 SER A N 1
ATOM 3114 C CA . SER A 1 388 ? -27.073 -29.467 12.110 1.00 92.38 388 SER A CA 1
ATOM 3115 C C . SER A 1 388 ? -26.419 -30.620 12.869 1.00 92.38 388 SER A C 1
ATOM 3117 O O . SER A 1 388 ? -26.383 -30.579 14.095 1.00 92.38 388 SER A O 1
ATOM 3119 N N . CYS A 1 389 ? -25.815 -31.592 12.174 1.00 93.12 389 CYS A N 1
ATOM 3120 C CA . CYS A 1 389 ? -25.123 -32.702 12.833 1.00 93.12 389 CYS A CA 1
ATOM 3121 C C . CYS A 1 389 ? -23.917 -32.234 13.659 1.00 93.12 389 CYS A C 1
ATOM 3123 O O . CYS A 1 389 ? -23.675 -32.783 14.732 1.00 93.12 389 CYS A O 1
ATOM 3125 N N . PHE A 1 390 ? -23.188 -31.211 13.198 1.00 92.81 390 PHE A N 1
ATOM 3126 C CA . PHE A 1 390 ? -22.115 -30.596 13.975 1.00 92.81 390 PHE A CA 1
ATOM 3127 C C . PHE A 1 390 ? -22.650 -30.017 15.284 1.00 92.81 390 PHE A C 1
ATOM 3129 O O . PHE A 1 390 ? -22.112 -30.334 16.337 1.00 92.81 390 PHE A O 1
ATOM 3136 N N . ASN A 1 391 ? -23.731 -29.233 15.251 1.00 90.19 391 ASN A N 1
ATOM 3137 C CA . ASN A 1 391 ? -24.322 -28.660 16.460 1.00 90.19 391 ASN A CA 1
ATOM 3138 C C . ASN A 1 391 ? -24.856 -29.740 17.409 1.00 90.19 391 ASN A C 1
ATOM 3140 O O . ASN A 1 391 ? -24.667 -29.624 18.617 1.00 90.19 391 ASN A O 1
ATOM 3144 N N . THR A 1 392 ? -25.456 -30.817 16.893 1.00 90.12 392 THR A N 1
ATOM 3145 C CA . THR A 1 392 ? -25.889 -31.963 17.712 1.00 90.12 392 THR A CA 1
ATOM 3146 C C . THR A 1 392 ? -24.704 -32.635 18.412 1.00 90.12 392 THR A C 1
ATOM 3148 O O . THR A 1 392 ? -24.760 -32.925 19.610 1.00 90.12 392 THR A O 1
ATOM 3151 N N . GLN A 1 393 ? -23.601 -32.844 17.693 1.00 85.38 393 GLN A N 1
ATOM 3152 C CA . GLN A 1 393 ? -22.406 -33.491 18.233 1.00 85.38 393 GLN A CA 1
ATOM 3153 C C . GLN A 1 393 ? -21.589 -32.563 19.145 1.00 85.38 393 GLN A C 1
ATOM 3155 O O . GLN A 1 393 ? -20.998 -33.013 20.123 1.00 85.38 393 GLN A O 1
ATOM 3160 N N . ALA A 1 394 ? -21.592 -31.259 18.872 1.00 78.88 394 ALA A N 1
ATOM 3161 C CA . ALA A 1 394 ? -20.901 -30.264 19.677 1.00 78.88 394 ALA A CA 1
ATOM 3162 C C . ALA A 1 394 ? -21.656 -29.942 20.978 1.00 78.88 394 ALA A C 1
ATOM 3164 O O . ALA A 1 394 ? -21.034 -29.827 22.034 1.00 78.88 394 ALA A O 1
ATOM 3165 N N . ASN A 1 395 ? -22.991 -29.846 20.939 1.00 70.75 395 ASN A N 1
ATOM 3166 C CA . ASN A 1 395 ? -23.807 -29.544 22.123 1.00 70.75 395 ASN A CA 1
ATOM 3167 C C . ASN A 1 395 ? -23.819 -30.682 23.146 1.00 70.75 395 ASN A C 1
ATOM 3169 O O . ASN A 1 395 ? -23.890 -30.424 24.344 1.00 70.75 395 ASN A O 1
ATOM 3173 N N . THR A 1 396 ? -23.705 -31.935 22.702 1.00 63.53 396 THR A N 1
ATOM 3174 C CA . THR A 1 396 ? -23.654 -33.099 23.605 1.00 63.53 396 THR A CA 1
ATOM 3175 C C . THR A 1 396 ? -22.372 -33.156 24.431 1.00 63.53 396 THR A C 1
ATOM 3177 O O . THR A 1 396 ? -22.321 -33.827 25.457 1.00 63.53 396 THR A O 1
ATOM 3180 N N . THR A 1 397 ? -21.326 -32.432 24.035 1.00 59.28 397 THR A N 1
ATOM 3181 C CA . THR A 1 397 ? -20.054 -32.429 24.751 1.00 59.28 397 THR A CA 1
ATOM 3182 C C . THR A 1 397 ? -19.500 -31.013 24.815 1.00 59.28 397 THR A C 1
ATOM 3184 O O . THR A 1 397 ? -18.818 -30.558 23.906 1.00 59.28 397 THR A O 1
ATOM 3187 N N . TYR A 1 398 ? -19.688 -30.331 25.952 1.00 57.31 398 TYR A N 1
ATOM 3188 C CA . TYR A 1 398 ? -19.098 -29.009 26.257 1.00 57.31 398 TYR A CA 1
ATOM 3189 C C . TYR A 1 398 ? -17.562 -28.949 26.020 1.00 57.31 398 TYR A C 1
ATOM 3191 O O . TYR A 1 398 ? -16.974 -27.878 25.892 1.00 57.31 398 TYR A O 1
ATOM 3199 N N . LYS A 1 399 ? -16.903 -30.117 25.909 1.00 55.38 399 LYS A N 1
ATOM 3200 C CA . LYS A 1 399 ? -15.479 -30.320 25.583 1.00 55.38 399 LYS A CA 1
ATOM 3201 C C . LYS A 1 399 ? -15.130 -30.341 24.074 1.00 55.38 399 LYS A C 1
ATOM 3203 O O . LYS A 1 399 ? -13.948 -30.450 23.743 1.00 55.38 399 LYS A O 1
ATOM 3208 N N . THR A 1 400 ? -16.086 -30.244 23.148 1.00 52.91 400 THR A N 1
ATOM 3209 C CA . THR A 1 400 ? -15.839 -30.339 21.684 1.00 52.91 400 THR A CA 1
ATOM 3210 C C . THR A 1 400 ? -15.261 -29.085 21.050 1.00 52.91 400 THR A C 1
ATOM 3212 O O . THR A 1 400 ? -14.662 -29.171 19.979 1.00 52.91 400 THR A O 1
ATOM 3215 N N . ARG A 1 401 ? -15.367 -27.932 21.723 1.00 56.31 401 ARG A N 1
ATOM 3216 C CA . ARG A 1 401 ? -14.744 -26.679 21.261 1.00 56.31 401 ARG A CA 1
ATOM 3217 C C . ARG A 1 401 ? -13.224 -26.653 21.442 1.00 56.31 401 ARG A C 1
ATOM 3219 O O . ARG A 1 401 ? -12.559 -25.776 20.892 1.00 56.31 401 ARG A O 1
ATOM 3226 N N . TYR A 1 402 ? -12.652 -27.585 22.207 1.00 61.59 402 TYR A N 1
ATOM 3227 C CA . TYR A 1 402 ? -11.201 -27.706 22.318 1.00 61.59 402 TYR A CA 1
ATOM 3228 C C . TYR A 1 402 ? -10.636 -28.355 21.053 1.00 61.59 402 TYR A C 1
ATOM 3230 O O . TYR A 1 402 ? -11.176 -29.344 20.565 1.00 61.59 402 TYR A O 1
ATOM 3238 N N . ARG A 1 403 ? -9.531 -27.805 20.534 1.00 66.56 403 ARG A N 1
ATOM 3239 C CA . ARG A 1 403 ? -8.894 -28.274 19.293 1.00 66.56 403 ARG A CA 1
ATOM 3240 C C . ARG A 1 403 ? -8.588 -29.774 19.356 1.00 66.56 403 ARG A C 1
ATOM 3242 O O . ARG A 1 403 ? -8.123 -30.277 20.384 1.00 66.56 403 ARG A O 1
ATOM 3249 N N . CYS A 1 404 ? -8.816 -30.469 18.242 1.00 76.19 404 CYS A N 1
ATOM 3250 C CA . CYS A 1 404 ? -8.329 -31.828 18.031 1.00 76.19 404 CYS A CA 1
ATOM 3251 C C . CYS A 1 404 ? -6.817 -31.899 18.331 1.00 76.19 404 CYS A C 1
ATOM 3253 O O . CYS A 1 404 ? -6.029 -31.177 17.727 1.00 76.19 404 CYS A O 1
ATOM 3255 N N . GLN A 1 405 ? -6.420 -32.751 19.284 1.00 70.31 405 GLN A N 1
ATOM 3256 C CA . GLN A 1 405 ? -5.015 -32.972 19.664 1.00 70.31 405 GLN A CA 1
ATOM 3257 C C . GLN A 1 405 ? -4.367 -34.125 18.881 1.00 70.31 405 GLN A C 1
ATOM 3259 O O . GLN A 1 405 ? -3.222 -34.479 19.146 1.00 70.31 405 GLN A O 1
ATOM 3264 N N . CYS A 1 406 ? -5.074 -34.718 17.910 1.00 65.69 406 CYS A N 1
ATOM 3265 C CA . CYS A 1 406 ? -4.535 -35.807 17.091 1.00 65.69 406 CYS A CA 1
ATOM 3266 C C . CYS A 1 406 ? -3.377 -35.362 16.182 1.00 65.69 406 CYS A C 1
ATOM 3268 O O . CYS A 1 406 ? -2.713 -36.206 15.600 1.00 65.69 406 CYS A O 1
ATOM 3270 N N . THR A 1 407 ? -3.079 -34.064 16.106 1.00 59.78 407 THR A N 1
ATOM 3271 C CA . THR A 1 407 ? -1.916 -33.534 15.394 1.00 59.78 407 THR A CA 1
ATOM 3272 C C . THR A 1 407 ? -0.660 -33.631 16.267 1.00 59.78 407 THR A C 1
ATOM 3274 O O . THR A 1 407 ? -0.165 -32.619 16.774 1.00 59.78 407 THR A O 1
ATOM 3277 N N . LYS A 1 408 ? -0.118 -34.836 16.478 1.00 56.97 408 LYS A N 1
ATOM 3278 C CA . LYS A 1 408 ? 1.290 -34.942 16.898 1.00 56.97 408 LYS A CA 1
ATOM 3279 C C . LYS A 1 408 ? 2.139 -34.523 15.703 1.00 56.97 408 LYS A C 1
ATOM 3281 O O . LYS A 1 408 ? 1.961 -35.075 14.631 1.00 56.97 408 LYS A O 1
ATOM 3286 N N . ARG A 1 409 ? 3.018 -33.527 15.866 1.00 55.69 409 ARG A N 1
ATOM 3287 C CA . ARG A 1 409 ? 3.935 -33.068 14.806 1.00 55.69 409 ARG A CA 1
ATOM 3288 C C . ARG A 1 409 ? 4.903 -34.209 14.479 1.00 55.69 409 ARG A C 1
ATOM 3290 O O . ARG A 1 409 ? 5.774 -34.458 15.312 1.00 55.69 409 ARG A O 1
ATOM 3297 N N . PRO A 1 410 ? 4.787 -34.914 13.343 1.00 52.78 410 PRO A N 1
ATOM 3298 C CA . PRO A 1 410 ? 5.729 -35.971 13.053 1.00 52.78 410 PRO A CA 1
ATOM 3299 C C . PRO A 1 410 ? 6.968 -35.324 12.435 1.00 52.78 410 PRO A C 1
ATOM 3301 O O . PRO A 1 410 ? 6.863 -34.445 11.574 1.00 52.78 410 PRO A O 1
ATOM 3304 N N . ILE A 1 411 ? 8.132 -35.747 12.912 1.00 56.34 411 ILE A N 1
ATOM 3305 C CA . ILE A 1 411 ? 9.435 -35.398 12.349 1.00 56.34 411 ILE A CA 1
ATOM 3306 C C . ILE A 1 411 ? 9.483 -36.015 10.950 1.00 56.34 411 ILE A C 1
ATOM 3308 O O . ILE A 1 411 ? 9.235 -37.211 10.788 1.00 56.34 411 ILE A O 1
ATOM 3312 N N . ALA A 1 412 ? 9.691 -35.190 9.923 1.00 63.41 412 ALA A N 1
ATOM 3313 C CA . ALA A 1 412 ? 9.793 -35.685 8.561 1.00 63.41 412 ALA A CA 1
ATOM 3314 C C . ALA A 1 412 ? 11.238 -36.015 8.244 1.00 63.41 412 ALA A C 1
ATOM 3316 O O . ALA A 1 412 ? 12.140 -35.198 8.404 1.00 63.41 412 ALA A O 1
ATOM 3317 N N . ASN A 1 413 ? 11.424 -37.182 7.675 1.00 73.06 413 ASN A N 1
ATOM 3318 C CA . ASN A 1 413 ? 12.663 -37.591 7.063 1.00 73.06 413 ASN A CA 1
ATOM 3319 C C . ASN A 1 413 ? 12.692 -37.055 5.623 1.00 73.06 413 ASN A C 1
ATOM 3321 O O . ASN A 1 413 ? 11.809 -37.386 4.830 1.00 73.06 413 ASN A O 1
ATOM 3325 N N . CYS A 1 414 ? 13.643 -36.175 5.289 1.00 76.62 414 CYS A N 1
ATOM 3326 C CA . CYS A 1 414 ? 13.753 -35.578 3.949 1.00 76.62 414 CYS A CA 1
ATOM 3327 C C . CYS A 1 414 ? 15.054 -35.976 3.245 1.00 76.62 414 CYS A C 1
ATOM 3329 O O . CYS A 1 414 ? 16.036 -36.318 3.897 1.00 76.62 414 CYS A O 1
ATOM 3331 N N . CYS A 1 415 ? 15.078 -35.898 1.911 1.00 78.50 415 CYS A N 1
ATOM 3332 C CA . CYS A 1 415 ? 16.314 -36.134 1.168 1.00 78.50 415 CYS A CA 1
ATOM 3333 C C . CYS A 1 415 ? 17.314 -34.980 1.355 1.00 78.50 415 CYS A C 1
ATOM 3335 O O . CYS A 1 415 ? 16.922 -33.816 1.464 1.00 78.50 415 CYS A O 1
ATOM 3337 N N . LYS A 1 416 ? 18.612 -35.286 1.260 1.00 76.12 416 LYS A N 1
ATOM 3338 C CA . LYS A 1 416 ? 19.727 -34.323 1.352 1.00 76.12 416 LYS A CA 1
ATOM 3339 C C . LYS A 1 416 ? 19.578 -33.099 0.440 1.00 76.12 416 LYS A C 1
ATOM 3341 O O . LYS A 1 416 ? 19.881 -31.976 0.827 1.00 76.12 416 LYS A O 1
ATOM 3346 N N . PHE A 1 417 ? 19.031 -33.281 -0.765 1.00 77.06 417 PHE A N 1
ATOM 3347 C CA . PHE A 1 417 ? 18.758 -32.161 -1.673 1.00 77.06 417 PHE A CA 1
ATOM 3348 C C . PHE A 1 417 ? 17.740 -31.167 -1.097 1.00 77.06 417 PHE A C 1
ATOM 3350 O O . PHE A 1 417 ? 17.861 -29.961 -1.290 1.00 77.06 417 PHE A O 1
ATOM 3357 N N . CYS A 1 418 ? 16.716 -31.670 -0.407 1.00 77.56 418 CYS A N 1
ATOM 3358 C CA . CYS A 1 418 ? 15.717 -30.831 0.237 1.00 77.56 418 CYS A CA 1
ATOM 3359 C C . CYS A 1 418 ? 16.316 -30.096 1.442 1.00 77.56 418 CYS A C 1
ATOM 3361 O O . CYS A 1 418 ? 16.083 -28.899 1.570 1.00 77.56 418 CYS A O 1
ATOM 3363 N N . GLU A 1 419 ? 17.149 -30.757 2.247 1.00 80.69 419 GLU A N 1
ATOM 3364 C CA . GLU A 1 419 ? 17.856 -30.142 3.381 1.00 80.69 419 GLU A CA 1
ATOM 3365 C C . GLU A 1 419 ? 18.663 -28.897 2.969 1.00 80.69 419 GLU A C 1
ATOM 3367 O O . GLU A 1 419 ? 18.533 -27.841 3.591 1.00 80.69 419 GLU A O 1
ATOM 3372 N N . ILE A 1 420 ? 19.417 -28.980 1.865 1.00 80.19 420 ILE A N 1
ATOM 3373 C CA . ILE A 1 420 ? 20.264 -27.882 1.357 1.00 80.19 420 ILE A CA 1
ATOM 3374 C C . ILE A 1 420 ? 19.456 -26.614 1.029 1.00 80.19 420 ILE A C 1
ATOM 3376 O O . ILE A 1 420 ? 19.987 -25.505 1.081 1.00 80.19 420 ILE A O 1
ATOM 3380 N N . LEU A 1 421 ? 18.163 -26.733 0.707 1.00 80.00 421 LEU A N 1
ATOM 3381 C CA . LEU A 1 421 ? 17.329 -25.573 0.371 1.00 80.00 421 LEU A CA 1
ATOM 3382 C C . LEU A 1 421 ? 17.088 -24.640 1.569 1.00 80.00 421 LEU A C 1
ATOM 3384 O O . LEU A 1 421 ? 16.698 -23.489 1.357 1.00 80.00 421 LEU A O 1
ATOM 3388 N N . GLY A 1 422 ? 17.331 -25.107 2.796 1.00 80.06 422 GLY A N 1
ATOM 3389 C CA . GLY A 1 422 ? 17.060 -24.369 4.023 1.00 80.06 422 GLY A CA 1
ATOM 3390 C C . GLY A 1 422 ? 15.584 -24.409 4.433 1.00 80.06 422 GLY A C 1
ATOM 3391 O O . GLY A 1 422 ? 14.683 -24.685 3.635 1.00 80.06 422 GLY A O 1
ATOM 3392 N N . ALA A 1 423 ? 15.334 -24.125 5.713 1.00 73.00 423 ALA A N 1
ATOM 3393 C CA . ALA A 1 423 ? 14.025 -24.297 6.348 1.00 73.00 423 ALA A CA 1
ATOM 3394 C C . ALA A 1 423 ? 12.904 -23.469 5.695 1.00 73.00 423 ALA A C 1
ATOM 3396 O O . ALA A 1 423 ? 11.788 -23.961 5.525 1.00 73.00 423 ALA A O 1
ATOM 3397 N N . GLU A 1 424 ? 13.198 -22.231 5.297 1.00 76.88 424 GLU A N 1
ATOM 3398 C CA . GLU A 1 424 ? 12.221 -21.319 4.692 1.00 76.88 424 GLU A CA 1
ATOM 3399 C C . GLU A 1 424 ? 11.711 -21.862 3.348 1.00 76.88 424 GLU A C 1
ATOM 3401 O O . GLU A 1 424 ? 10.517 -22.097 3.174 1.00 76.88 424 GLU A O 1
ATOM 3406 N N . LYS A 1 425 ? 12.623 -22.201 2.428 1.00 79.50 425 LYS A N 1
ATOM 3407 C CA . LYS A 1 425 ? 12.252 -22.735 1.107 1.00 79.50 425 LYS A CA 1
ATOM 3408 C C . LYS A 1 425 ? 11.581 -24.103 1.193 1.00 79.50 425 LYS A C 1
ATOM 3410 O O . LYS A 1 425 ? 10.732 -24.420 0.355 1.00 79.50 425 LYS A O 1
ATOM 3415 N N . LEU A 1 426 ? 11.959 -24.923 2.175 1.00 76.75 426 LEU A N 1
ATOM 3416 C CA . LEU A 1 426 ? 11.285 -26.193 2.438 1.00 76.75 426 LEU A CA 1
ATOM 3417 C C . LEU A 1 426 ? 9.854 -25.988 2.913 1.00 76.75 426 LEU A C 1
ATOM 3419 O O . LEU A 1 426 ? 8.957 -26.671 2.419 1.00 76.75 426 LEU A O 1
ATOM 3423 N N . THR A 1 427 ? 9.645 -25.023 3.807 1.00 73.06 427 THR A N 1
ATOM 3424 C CA . THR A 1 427 ? 8.316 -24.629 4.282 1.00 73.06 427 THR A CA 1
ATOM 3425 C C . THR A 1 427 ? 7.466 -24.125 3.119 1.00 73.06 427 THR A C 1
ATOM 3427 O O . THR A 1 427 ? 6.343 -24.583 2.949 1.00 73.06 427 THR A O 1
ATOM 3430 N N . ASP A 1 428 ? 8.020 -23.302 2.228 1.00 77.06 428 ASP A N 1
ATOM 3431 C CA . ASP A 1 428 ? 7.310 -22.823 1.036 1.00 77.06 428 ASP A CA 1
ATOM 3432 C C . ASP A 1 428 ? 6.970 -23.933 0.039 1.00 77.06 428 ASP A C 1
ATOM 3434 O O . ASP A 1 428 ? 5.905 -23.936 -0.586 1.00 77.06 428 ASP A O 1
ATOM 3438 N N . ARG A 1 429 ? 7.891 -24.877 -0.185 1.00 79.31 429 ARG A N 1
ATOM 3439 C CA . ARG A 1 429 ? 7.630 -26.034 -1.055 1.00 79.31 429 ARG A CA 1
ATOM 3440 C C . ARG A 1 429 ? 6.565 -26.937 -0.436 1.00 79.31 429 ARG A C 1
ATOM 3442 O O . ARG A 1 429 ? 5.704 -27.426 -1.164 1.00 79.31 429 ARG A O 1
ATOM 3449 N N . TRP A 1 430 ? 6.609 -27.122 0.881 1.00 75.94 430 TRP A N 1
ATOM 3450 C CA . TRP A 1 430 ? 5.604 -27.869 1.625 1.00 75.94 430 TRP A CA 1
ATOM 3451 C C . TRP A 1 430 ? 4.240 -27.183 1.553 1.00 75.94 430 TRP A C 1
ATOM 3453 O O . TRP A 1 430 ? 3.296 -27.837 1.141 1.00 75.94 430 TRP A O 1
ATOM 3463 N N . ASN A 1 431 ? 4.148 -25.878 1.821 1.00 75.12 431 ASN A N 1
ATOM 3464 C CA . ASN A 1 431 ? 2.903 -25.109 1.730 1.00 75.12 431 ASN A CA 1
ATOM 3465 C C . ASN A 1 431 ? 2.273 -25.231 0.338 1.00 75.12 431 ASN A C 1
ATOM 3467 O O . ASN A 1 431 ? 1.092 -25.531 0.227 1.00 75.12 431 ASN A O 1
ATOM 3471 N N . ARG A 1 432 ? 3.066 -25.099 -0.734 1.00 78.06 432 ARG A N 1
ATOM 3472 C CA . ARG A 1 432 ? 2.567 -25.251 -2.114 1.00 78.06 432 ARG A CA 1
ATOM 3473 C C . ARG A 1 432 ? 2.060 -26.655 -2.418 1.00 78.06 432 ARG A C 1
ATOM 3475 O O . ARG A 1 432 ? 1.016 -26.810 -3.050 1.00 78.06 432 ARG A O 1
ATOM 3482 N N . LYS A 1 433 ? 2.799 -27.682 -1.993 1.00 77.75 433 LYS A N 1
ATOM 3483 C CA . LYS A 1 433 ? 2.355 -29.070 -2.147 1.00 77.75 433 LYS A CA 1
ATOM 3484 C C . LYS A 1 433 ? 1.088 -29.315 -1.331 1.00 77.75 433 LYS A C 1
ATOM 3486 O O . LYS A 1 433 ? 0.130 -29.846 -1.864 1.00 77.75 433 LYS A O 1
ATOM 3491 N N . HIS A 1 434 ? 1.052 -28.831 -0.095 1.00 74.25 434 HIS A N 1
ATOM 3492 C CA . HIS A 1 434 ? -0.090 -28.927 0.800 1.00 74.25 434 HIS A CA 1
ATOM 3493 C C . HIS A 1 434 ? -1.336 -28.260 0.211 1.00 74.25 434 HIS A C 1
ATOM 3495 O O . HIS A 1 434 ? -2.394 -28.870 0.188 1.00 74.25 434 HIS A O 1
ATOM 3501 N N . GLU A 1 435 ? -1.213 -27.050 -0.335 1.00 74.12 435 GLU A N 1
ATOM 3502 C CA . GLU A 1 435 ? -2.297 -26.365 -1.048 1.00 74.12 435 GLU A CA 1
ATOM 3503 C C . GLU A 1 435 ? -2.779 -27.154 -2.270 1.00 74.12 435 GLU A C 1
ATOM 3505 O O . GLU A 1 435 ? -3.979 -27.187 -2.545 1.00 74.12 435 GLU A O 1
ATOM 3510 N N . THR A 1 436 ? -1.860 -27.801 -2.992 1.00 75.31 436 THR A N 1
ATOM 3511 C CA . THR A 1 436 ? -2.195 -28.647 -4.146 1.00 75.31 436 THR A CA 1
ATOM 3512 C C . THR A 1 436 ? -2.958 -29.890 -3.697 1.00 75.31 436 THR A C 1
ATOM 3514 O O . THR A 1 436 ? -4.041 -30.143 -4.213 1.00 75.31 436 THR A O 1
ATOM 3517 N N . ASP A 1 437 ? -2.464 -30.591 -2.675 1.00 74.06 437 ASP A N 1
ATOM 3518 C CA . ASP A 1 437 ? -3.102 -31.776 -2.096 1.00 74.06 437 ASP A CA 1
ATOM 3519 C C . ASP A 1 437 ? -4.486 -31.427 -1.512 1.00 74.06 437 ASP A C 1
ATOM 3521 O O . ASP A 1 437 ? -5.443 -32.179 -1.687 1.00 74.06 437 ASP A O 1
ATOM 3525 N N . ILE A 1 438 ? -4.631 -30.256 -0.871 1.00 72.81 438 ILE A N 1
ATOM 3526 C CA . ILE A 1 438 ? -5.927 -29.716 -0.426 1.00 72.81 438 ILE A CA 1
ATOM 3527 C C . ILE A 1 438 ? -6.849 -29.488 -1.615 1.00 72.81 438 ILE A C 1
ATOM 3529 O O . ILE A 1 438 ? -8.020 -29.837 -1.543 1.00 72.81 438 ILE A O 1
ATOM 3533 N N . CYS A 1 439 ? -6.355 -28.890 -2.700 1.00 72.12 439 CYS A N 1
ATOM 3534 C CA . CYS A 1 439 ? -7.168 -28.627 -3.883 1.00 72.12 439 CYS A CA 1
ATOM 3535 C C . CYS A 1 439 ? -7.615 -29.917 -4.574 1.00 72.12 439 CYS A C 1
ATOM 3537 O O . CYS A 1 439 ? -8.768 -30.000 -4.988 1.00 72.12 439 CYS A O 1
ATOM 3539 N N . GLU A 1 440 ? -6.729 -30.903 -4.712 1.00 73.75 440 GLU A N 1
ATOM 3540 C CA . GLU A 1 440 ? -7.054 -32.209 -5.292 1.00 73.75 440 GLU A CA 1
ATOM 3541 C C . GLU A 1 440 ? -8.058 -32.953 -4.413 1.00 73.75 440 GLU A C 1
ATOM 3543 O O . GLU A 1 440 ? -9.077 -33.438 -4.904 1.00 73.75 440 GLU A O 1
ATOM 3548 N N . ARG A 1 441 ? -7.833 -32.967 -3.096 1.00 72.44 441 ARG A N 1
ATOM 3549 C CA . ARG A 1 441 ? -8.758 -33.580 -2.145 1.00 72.44 441 ARG A CA 1
ATOM 3550 C C . ARG A 1 441 ? -10.101 -32.865 -2.119 1.00 72.44 441 ARG A C 1
ATOM 3552 O O . ARG A 1 441 ? -11.120 -33.537 -2.168 1.00 72.44 441 ARG A O 1
ATOM 3559 N N . ASP A 1 442 ? -10.121 -31.534 -2.115 1.00 73.75 442 ASP A N 1
ATOM 3560 C CA . ASP A 1 442 ? -11.353 -30.751 -2.212 1.00 73.75 442 ASP A CA 1
ATOM 3561 C C . ASP A 1 442 ? -12.071 -31.053 -3.525 1.00 73.75 442 ASP A C 1
ATOM 3563 O O . ASP A 1 442 ? -13.273 -31.221 -3.494 1.00 73.75 442 ASP A O 1
ATOM 3567 N N . GLN A 1 443 ? -11.396 -31.222 -4.665 1.00 73.69 443 GLN A N 1
ATOM 3568 C CA . GLN A 1 443 ? -12.069 -31.630 -5.911 1.00 73.69 443 GLN A CA 1
ATOM 3569 C C . GLN A 1 443 ? -12.705 -33.021 -5.815 1.00 73.69 443 GLN A C 1
ATOM 3571 O O . GLN A 1 443 ? -13.828 -33.219 -6.278 1.00 73.69 443 GLN A O 1
ATOM 3576 N N . VAL A 1 444 ? -12.008 -33.983 -5.210 1.00 74.00 444 VAL A N 1
ATOM 3577 C CA . VAL A 1 444 ? -12.524 -35.349 -5.041 1.00 74.00 444 VAL A CA 1
ATOM 3578 C C . VAL A 1 444 ? -13.670 -35.382 -4.027 1.00 74.00 444 VAL A C 1
ATOM 3580 O O . VAL A 1 444 ? -14.703 -36.003 -4.275 1.00 74.00 444 VAL A O 1
ATOM 3583 N N . GLU A 1 445 ? -13.507 -34.699 -2.896 1.00 74.06 445 GLU A N 1
ATOM 3584 C CA . GLU A 1 445 ? -14.459 -34.697 -1.789 1.00 74.06 445 GLU A CA 1
ATOM 3585 C C . GLU A 1 445 ? -15.646 -33.769 -2.054 1.00 74.06 445 GLU A C 1
ATOM 3587 O O . GLU A 1 445 ? -16.762 -34.150 -1.736 1.00 74.06 445 GLU A O 1
ATOM 3592 N N . SER A 1 446 ? -15.468 -32.598 -2.676 1.00 70.75 446 SER A N 1
ATOM 3593 C CA . SER A 1 446 ? -16.561 -31.651 -2.972 1.00 70.75 446 SER A CA 1
ATOM 3594 C C . SER A 1 446 ? -17.604 -32.227 -3.919 1.00 70.75 446 SER A C 1
ATOM 3596 O O . SER A 1 446 ? -18.791 -32.023 -3.678 1.00 70.75 446 SER A O 1
ATOM 3598 N N . ARG A 1 447 ? -17.189 -33.016 -4.917 1.00 72.56 447 ARG A N 1
ATOM 3599 C CA . ARG A 1 447 ? -18.103 -33.684 -5.858 1.00 72.56 447 ARG A CA 1
ATOM 3600 C C . ARG A 1 447 ? -19.039 -34.690 -5.190 1.00 72.56 447 ARG A C 1
ATOM 3602 O O . ARG A 1 447 ? -20.028 -35.089 -5.793 1.00 72.56 447 ARG A O 1
ATOM 3609 N N . ARG A 1 448 ? -18.714 -35.153 -3.977 1.00 74.62 448 ARG A N 1
ATOM 3610 C CA . ARG A 1 448 ? -19.480 -36.166 -3.231 1.00 74.62 448 ARG A CA 1
ATOM 3611 C C . ARG A 1 448 ? -19.513 -35.872 -1.734 1.00 74.62 448 ARG A C 1
ATOM 3613 O O . ARG A 1 448 ? -19.517 -36.797 -0.920 1.00 74.62 448 ARG A O 1
ATOM 3620 N N . ALA A 1 449 ? -19.487 -34.595 -1.358 1.00 83.50 449 ALA A N 1
ATOM 3621 C CA . ALA A 1 449 ? -19.359 -34.189 0.034 1.00 83.50 449 ALA A CA 1
ATOM 3622 C C . ALA A 1 449 ? -20.660 -34.508 0.773 1.00 83.50 449 ALA A C 1
ATOM 3624 O O . ALA A 1 449 ? -21.558 -33.680 0.842 1.00 83.50 449 ALA A O 1
ATOM 3625 N N . VAL A 1 450 ? -20.778 -35.715 1.320 1.00 91.31 450 VAL A N 1
ATOM 3626 C CA . VAL A 1 450 ? -21.913 -36.127 2.150 1.00 91.31 450 VAL A CA 1
ATOM 3627 C C . VAL A 1 450 ? -21.561 -35.992 3.623 1.00 91.31 450 VAL A C 1
ATOM 3629 O O . VAL A 1 450 ? -20.450 -36.304 4.060 1.00 91.31 450 VAL A O 1
ATOM 3632 N N . CYS A 1 451 ? -22.519 -35.522 4.412 1.00 93.19 451 CYS A N 1
ATOM 3633 C CA . CYS A 1 451 ? -22.375 -35.413 5.851 1.00 93.19 451 CYS A CA 1
ATOM 3634 C C . CYS A 1 451 ? -22.196 -36.811 6.442 1.00 93.19 451 CYS A C 1
ATOM 3636 O O . CYS A 1 451 ? -22.990 -37.711 6.196 1.00 93.19 451 CYS A O 1
ATOM 3638 N N . HIS A 1 452 ? -21.198 -37.008 7.292 1.00 94.31 452 HIS A N 1
ATOM 3639 C CA . HIS A 1 452 ? -20.948 -38.304 7.904 1.00 94.31 452 HIS A CA 1
ATOM 3640 C C . HIS A 1 452 ? -22.083 -38.749 8.832 1.00 94.31 452 HIS A C 1
ATOM 3642 O O . HIS A 1 452 ? -22.401 -39.938 8.834 1.00 94.31 452 HIS A O 1
ATOM 3648 N N . GLY A 1 453 ? -22.702 -37.804 9.554 1.00 94.69 453 GLY A N 1
ATOM 3649 C CA . GLY A 1 453 ? -23.868 -38.034 10.414 1.00 94.69 453 GLY A CA 1
ATOM 3650 C C . GLY A 1 453 ? -25.129 -38.395 9.622 1.00 94.69 453 GLY A C 1
ATOM 3651 O O . GLY A 1 453 ? -25.512 -39.556 9.583 1.00 94.69 453 GLY A O 1
ATOM 3652 N N . CYS A 1 454 ? -25.762 -37.416 8.965 1.00 95.19 454 CYS A N 1
ATOM 3653 C CA . CYS A 1 454 ? -27.047 -37.620 8.279 1.00 95.19 454 CYS A CA 1
ATOM 3654 C C . CYS A 1 454 ? -26.968 -38.128 6.829 1.00 95.19 454 CYS A C 1
ATOM 3656 O O . CYS A 1 454 ? -28.008 -38.318 6.212 1.00 95.19 454 CYS A O 1
ATOM 3658 N N . LYS A 1 455 ? -25.772 -38.297 6.251 1.00 94.75 455 LYS A N 1
ATOM 3659 C CA . LYS A 1 455 ? -25.541 -38.678 4.838 1.00 94.75 455 LYS A CA 1
ATOM 3660 C C . LYS A 1 455 ? -26.073 -37.705 3.777 1.00 94.75 455 LYS A C 1
ATOM 3662 O O . LYS A 1 455 ? -25.819 -37.925 2.599 1.00 94.75 455 LYS A O 1
ATOM 3667 N N . ALA A 1 456 ? -26.720 -36.605 4.163 1.00 92.44 456 ALA A N 1
ATOM 3668 C CA . ALA A 1 456 ? -27.151 -35.566 3.231 1.00 92.44 456 ALA A CA 1
ATOM 3669 C C . ALA A 1 456 ? -25.954 -34.853 2.581 1.00 92.44 456 ALA A C 1
ATOM 3671 O O . ALA A 1 456 ? -24.901 -34.699 3.209 1.00 92.44 456 ALA A O 1
ATOM 3672 N N . ALA A 1 457 ? -26.124 -34.382 1.346 1.00 90.25 457 ALA A N 1
ATOM 3673 C CA . ALA A 1 457 ? -25.123 -33.572 0.663 1.00 90.25 457 ALA A CA 1
ATOM 3674 C C . ALA A 1 457 ? -24.835 -32.275 1.447 1.00 90.25 457 ALA A C 1
ATOM 3676 O O . ALA A 1 457 ? -25.738 -31.564 1.889 1.00 90.25 457 ALA A O 1
ATOM 3677 N N . VAL A 1 458 ? -23.555 -31.964 1.629 1.00 87.81 458 VAL A N 1
ATOM 3678 C CA . VAL A 1 458 ? -23.060 -30.746 2.271 1.00 87.81 458 VAL A CA 1
ATOM 3679 C C . VAL A 1 458 ? -22.692 -29.776 1.155 1.00 87.81 458 VAL A C 1
ATOM 3681 O O . VAL A 1 458 ? -21.616 -29.873 0.565 1.00 87.81 458 VAL A O 1
ATOM 3684 N N . GLY A 1 459 ? -23.613 -28.862 0.844 1.00 78.75 459 GLY A N 1
ATOM 3685 C CA . GLY A 1 459 ? -23.444 -27.874 -0.225 1.00 78.75 459 GLY A CA 1
ATOM 3686 C C . GLY A 1 459 ? -22.283 -26.890 -0.002 1.00 78.75 459 GLY A C 1
ATOM 3687 O O . GLY A 1 459 ? -21.482 -27.014 0.925 1.00 78.75 459 GLY A O 1
ATOM 3688 N N . GLY A 1 460 ? -22.204 -25.861 -0.852 1.00 73.12 460 GLY A N 1
ATOM 3689 C CA . GLY A 1 460 ? -21.135 -24.845 -0.882 1.00 73.12 460 GLY A CA 1
ATOM 3690 C C . GLY A 1 460 ? -21.044 -23.887 0.322 1.00 73.12 460 GLY A C 1
ATOM 3691 O O . GLY A 1 460 ? -20.554 -22.772 0.170 1.00 73.12 460 GLY A O 1
ATOM 3692 N N . PHE A 1 461 ? -21.536 -24.279 1.497 1.00 76.19 461 PHE A N 1
ATOM 3693 C CA . PHE A 1 461 ? -21.517 -23.487 2.730 1.00 76.19 461 PHE A CA 1
ATOM 3694 C C . PHE A 1 461 ? -20.332 -23.872 3.638 1.00 76.19 461 PHE A C 1
ATOM 3696 O O . PHE A 1 461 ? -19.395 -24.555 3.213 1.00 76.19 461 PHE A O 1
ATOM 3703 N N . VAL A 1 462 ? -20.347 -23.386 4.885 1.00 84.62 462 VAL A N 1
ATOM 3704 C CA . VAL A 1 462 ? -19.360 -23.721 5.924 1.00 84.62 462 VAL A CA 1
ATOM 3705 C C . VAL A 1 462 ? -19.314 -25.233 6.135 1.00 84.62 462 VAL A C 1
ATOM 3707 O O . VAL A 1 462 ? -20.349 -25.880 6.307 1.00 84.62 462 VAL A O 1
ATOM 3710 N N . ARG A 1 463 ? -18.102 -25.786 6.147 1.00 87.19 463 ARG A N 1
ATOM 3711 C CA . ARG A 1 463 ? -17.828 -27.211 6.332 1.00 87.19 463 ARG A CA 1
ATOM 3712 C C . ARG A 1 463 ? -17.194 -27.444 7.697 1.00 87.19 463 ARG A C 1
ATOM 3714 O O . ARG A 1 463 ? -16.189 -26.817 8.027 1.00 87.19 463 ARG A O 1
ATOM 3721 N N . PHE A 1 464 ? -17.753 -28.374 8.467 1.00 91.75 464 PHE A N 1
ATOM 3722 C CA . PHE A 1 464 ? -17.218 -28.752 9.773 1.00 91.75 464 PHE A CA 1
ATOM 3723 C C . PHE A 1 464 ? -16.579 -30.129 9.698 1.00 91.75 464 PHE A C 1
ATOM 3725 O O . PHE A 1 464 ? -17.194 -31.084 9.229 1.00 91.75 464 PHE A O 1
ATOM 3732 N N . TRP A 1 465 ? -15.351 -30.241 10.189 1.00 91.50 465 TRP A N 1
ATOM 3733 C CA . TRP A 1 465 ? -14.602 -31.490 10.186 1.00 91.50 465 TRP A CA 1
ATOM 3734 C C . TRP A 1 465 ? -14.462 -31.981 11.615 1.00 91.50 465 TRP A C 1
ATOM 3736 O O . TRP A 1 465 ? -13.933 -31.267 12.463 1.00 91.50 465 TRP A O 1
ATOM 3746 N N . ILE A 1 466 ? -14.939 -33.189 11.898 1.00 91.19 466 ILE A N 1
ATOM 3747 C CA . ILE A 1 466 ? -14.876 -33.785 13.235 1.00 91.19 466 ILE A CA 1
ATOM 3748 C C . ILE A 1 466 ? -14.009 -35.035 13.163 1.00 91.19 466 ILE A C 1
ATOM 3750 O O . ILE A 1 466 ? -14.229 -35.915 12.330 1.00 91.19 466 ILE A O 1
ATOM 3754 N N . CYS A 1 467 ? -13.014 -35.120 14.042 1.00 90.50 467 CYS A N 1
ATOM 3755 C CA . CYS A 1 467 ? -12.196 -36.320 14.180 1.00 90.50 467 CYS A CA 1
ATOM 3756 C C . CYS A 1 467 ? -13.005 -37.419 14.877 1.00 90.50 467 CYS A C 1
ATOM 3758 O O . CYS A 1 467 ? -13.382 -37.257 16.035 1.00 90.50 467 CYS A O 1
ATOM 3760 N N . THR A 1 468 ? -13.234 -38.556 14.217 1.00 89.56 468 THR A N 1
ATOM 3761 C CA . THR A 1 468 ? -14.009 -39.675 14.783 1.00 89.56 468 THR A CA 1
ATOM 3762 C C . THR A 1 468 ? -13.349 -40.300 16.009 1.00 89.56 468 THR A C 1
ATOM 3764 O O . THR A 1 468 ? -14.046 -40.853 16.850 1.00 89.56 468 THR A O 1
ATOM 3767 N N . ARG A 1 469 ? -12.021 -40.174 16.157 1.00 87.75 469 ARG A N 1
ATOM 3768 C CA . ARG A 1 469 ? -11.285 -40.697 17.319 1.00 87.75 469 ARG A CA 1
ATOM 3769 C C . ARG A 1 469 ? -11.516 -39.874 18.585 1.00 87.75 469 ARG A C 1
ATOM 3771 O O . ARG A 1 469 ? -11.669 -40.446 19.655 1.00 87.75 469 ARG A O 1
ATOM 3778 N N . CYS A 1 470 ? -11.486 -38.542 18.490 1.00 86.75 470 CYS A N 1
ATOM 3779 C CA . CYS A 1 470 ? -11.577 -37.669 19.670 1.00 86.75 470 CYS A CA 1
ATOM 3780 C C . CYS A 1 470 ? -12.885 -36.874 19.778 1.00 86.75 470 CYS A C 1
ATOM 3782 O O . CYS A 1 470 ? -13.069 -36.162 20.763 1.00 86.75 470 CYS A O 1
ATOM 3784 N N . GLY A 1 471 ? -13.759 -36.947 18.772 1.00 88.38 471 GLY A N 1
ATOM 3785 C CA . GLY A 1 471 ? -15.039 -36.237 18.713 1.00 88.38 471 GLY A CA 1
ATOM 3786 C C . GLY A 1 471 ? -14.934 -34.713 18.583 1.00 88.38 471 GLY A C 1
ATOM 3787 O O . GLY A 1 471 ? -15.953 -34.036 18.609 1.00 88.38 471 GLY A O 1
ATOM 3788 N N . LYS A 1 472 ? -13.725 -34.150 18.462 1.00 88.06 472 LYS A N 1
ATOM 3789 C CA . LYS A 1 472 ? -13.479 -32.698 18.443 1.00 88.06 472 LYS A CA 1
ATOM 3790 C C . LYS A 1 472 ? -13.394 -32.142 17.025 1.00 88.06 472 LYS A C 1
ATOM 3792 O O . LYS A 1 472 ? -13.001 -32.852 16.092 1.00 88.06 472 LYS A O 1
ATOM 3797 N N . GLU A 1 473 ? -13.682 -30.846 16.894 1.00 89.69 473 GLU A N 1
ATOM 3798 C CA . GLU A 1 473 ? -13.509 -30.103 15.644 1.00 89.69 473 GLU A CA 1
ATOM 3799 C C . GLU A 1 473 ? -12.025 -30.081 15.229 1.00 89.69 473 GLU A C 1
ATOM 3801 O O . GLU A 1 473 ? -11.128 -29.706 15.999 1.00 89.69 473 GLU A O 1
ATOM 3806 N N . CYS A 1 474 ? -11.761 -30.485 13.990 1.00 86.75 474 CYS A N 1
ATOM 3807 C CA . CYS A 1 474 ? -10.453 -30.434 13.367 1.00 86.75 474 CYS A CA 1
ATOM 3808 C C . CYS A 1 474 ? -10.346 -29.197 12.472 1.00 86.75 474 CYS A C 1
ATOM 3810 O O . CYS A 1 474 ? -10.890 -29.156 11.375 1.00 86.75 474 CYS A O 1
ATOM 3812 N N . ARG A 1 475 ? -9.599 -28.191 12.937 1.00 82.88 475 ARG A N 1
ATOM 3813 C CA . ARG A 1 475 ? -9.316 -26.946 12.196 1.00 82.88 475 ARG A CA 1
ATOM 3814 C C . ARG A 1 475 ? -7.982 -26.984 11.456 1.00 82.88 475 ARG A C 1
ATOM 3816 O O . ARG A 1 475 ? -7.348 -25.950 11.260 1.00 82.88 475 ARG A O 1
ATOM 3823 N N . HIS A 1 476 ? -7.495 -28.180 11.146 1.00 81.06 476 HIS A N 1
ATOM 3824 C CA . HIS A 1 476 ? -6.244 -28.316 10.417 1.00 81.06 476 HIS A CA 1
ATOM 3825 C C . HIS A 1 476 ? -6.414 -27.734 9.011 1.00 81.06 476 HIS A C 1
ATOM 3827 O O . HIS A 1 476 ? -7.450 -27.948 8.385 1.00 81.06 476 HIS A O 1
ATOM 3833 N N . GLY A 1 477 ? -5.399 -27.023 8.510 1.00 75.25 477 GLY A N 1
ATOM 3834 C CA . GLY A 1 477 ? -5.466 -26.323 7.218 1.00 75.25 477 GLY A CA 1
ATOM 3835 C C . GLY A 1 477 ? -5.752 -27.235 6.022 1.00 75.25 477 GLY A C 1
ATOM 3836 O O . GLY A 1 477 ? -6.176 -26.756 4.980 1.00 75.25 477 GLY A O 1
ATOM 3837 N N . MET A 1 478 ? -5.594 -28.550 6.197 1.00 76.81 478 MET A N 1
ATOM 3838 C CA . MET A 1 478 ? -5.894 -29.542 5.168 1.00 76.81 478 MET A CA 1
ATOM 3839 C C . MET A 1 478 ? -7.381 -29.732 4.862 1.00 76.81 478 MET A C 1
ATOM 3841 O O . MET A 1 478 ? -7.738 -30.370 3.876 1.00 76.81 478 MET A O 1
ATOM 3845 N N . HIS A 1 479 ? -8.240 -29.247 5.752 1.00 83.94 479 HIS A N 1
ATOM 3846 C CA . HIS A 1 479 ? -9.676 -29.357 5.628 1.00 83.94 479 HIS A CA 1
ATOM 3847 C C . HIS A 1 479 ? -10.233 -28.021 5.131 1.00 83.94 479 HIS A C 1
ATOM 3849 O O . HIS A 1 479 ? -10.104 -27.013 5.834 1.00 83.94 479 HIS A O 1
ATOM 3855 N N . PRO A 1 480 ? -10.867 -27.967 3.948 1.00 80.06 480 PRO A N 1
ATOM 3856 C CA . PRO A 1 480 ? -11.475 -26.732 3.483 1.00 80.06 480 PRO A CA 1
ATOM 3857 C C . PRO A 1 480 ? -12.620 -26.351 4.430 1.00 80.06 480 PRO A C 1
ATOM 3859 O O . PRO A 1 480 ? -13.565 -27.121 4.617 1.00 80.06 480 PRO A O 1
ATOM 3862 N N . GLY A 1 481 ? -12.531 -25.163 5.037 1.00 81.81 481 GLY A N 1
ATOM 3863 C CA . GLY A 1 481 ? -13.573 -24.634 5.930 1.00 81.81 481 GLY A CA 1
ATOM 3864 C C . GLY A 1 481 ? -14.829 -24.157 5.193 1.00 81.81 481 GLY A C 1
ATOM 3865 O O . GLY A 1 481 ? -15.876 -23.966 5.807 1.00 81.81 481 GLY A O 1
ATOM 3866 N N . TRP A 1 482 ? -14.740 -23.991 3.873 1.00 79.81 482 TRP A N 1
ATOM 3867 C CA . TRP A 1 482 ? -15.817 -23.512 3.012 1.00 79.81 482 TRP A CA 1
ATOM 3868 C C . TRP A 1 482 ? -15.854 -24.340 1.732 1.00 79.81 482 TRP A C 1
ATOM 3870 O O . TRP A 1 482 ? -14.805 -24.619 1.151 1.00 79.81 482 TRP A O 1
ATOM 3880 N N . GLY A 1 483 ? -17.050 -24.716 1.279 1.00 74.50 483 GLY A N 1
ATOM 3881 C CA . GLY A 1 483 ? -17.220 -25.232 -0.077 1.00 74.50 483 GLY A CA 1
ATOM 3882 C C . GLY A 1 483 ? -17.039 -24.126 -1.123 1.00 74.50 483 GLY A C 1
ATOM 3883 O O . GLY A 1 483 ? -17.308 -22.952 -0.860 1.00 74.50 483 GLY A O 1
ATOM 3884 N N . ARG A 1 484 ? -16.584 -24.476 -2.331 1.00 66.94 484 ARG A N 1
ATOM 3885 C CA . ARG A 1 484 ? -16.547 -23.520 -3.446 1.00 66.94 484 ARG A CA 1
ATOM 3886 C C . ARG A 1 484 ? -17.977 -23.197 -3.882 1.00 66.94 484 ARG A C 1
ATOM 3888 O O . ARG A 1 484 ? -18.757 -24.092 -4.197 1.00 66.94 484 ARG A O 1
ATOM 3895 N N . LYS A 1 485 ? -18.318 -21.908 -3.912 1.00 54.06 485 LYS A N 1
ATOM 3896 C CA . LYS A 1 485 ? -19.591 -21.409 -4.445 1.00 54.06 485 LYS A CA 1
ATOM 3897 C C . LYS A 1 485 ? -19.566 -21.573 -5.969 1.00 54.06 485 LYS A C 1
ATOM 3899 O O . LYS A 1 485 ? -18.942 -20.752 -6.635 1.00 54.06 485 LYS A O 1
ATOM 3904 N N . GLY A 1 486 ? -20.164 -22.633 -6.517 1.00 55.94 486 GLY A N 1
ATOM 3905 C CA . GLY A 1 486 ? -20.236 -22.772 -7.978 1.00 55.94 486 GLY A CA 1
ATOM 3906 C C . GLY A 1 486 ? -20.540 -24.141 -8.583 1.00 55.94 486 GLY A C 1
ATOM 3907 O O . GLY A 1 486 ? -20.838 -24.175 -9.764 1.00 55.94 486 GLY A O 1
ATOM 3908 N N . GLU A 1 487 ? -20.524 -25.239 -7.834 1.00 47.72 487 GLU A N 1
ATOM 3909 C CA . GLU A 1 487 ? -21.058 -26.522 -8.322 1.00 47.72 487 GLU A CA 1
ATOM 3910 C C . GLU A 1 487 ? -22.288 -26.855 -7.478 1.00 47.72 487 GLU A C 1
ATOM 3912 O O . GLU A 1 487 ? -22.267 -27.725 -6.610 1.00 47.72 487 GLU A O 1
ATOM 3917 N N . ALA A 1 488 ? -23.364 -26.086 -7.673 1.00 48.31 488 ALA A N 1
ATOM 3918 C CA . ALA A 1 488 ? -24.671 -26.696 -7.494 1.00 48.31 488 ALA A CA 1
ATOM 3919 C C . ALA A 1 488 ? -24.698 -27.814 -8.533 1.00 48.31 488 ALA A C 1
ATOM 3921 O O . ALA A 1 488 ? -24.492 -27.553 -9.716 1.00 48.31 488 ALA A O 1
ATOM 3922 N N . GLN A 1 489 ? -24.772 -29.044 -8.044 1.00 50.47 489 GLN A N 1
ATOM 3923 C CA . GLN A 1 489 ? -24.947 -30.236 -8.846 1.00 50.47 489 GLN A CA 1
ATOM 3924 C C . GLN A 1 489 ? -26.133 -29.942 -9.770 1.00 50.47 489 GLN A C 1
ATOM 3926 O O . GLN A 1 489 ? -27.250 -29.856 -9.276 1.00 50.47 489 GLN A O 1
ATOM 3931 N N . GLU A 1 490 ? -25.872 -29.651 -11.052 1.00 49.78 490 GLU A N 1
ATOM 3932 C CA . GLU A 1 490 ? -26.924 -29.598 -12.068 1.00 49.78 490 GLU A CA 1
ATOM 3933 C C . GLU A 1 490 ? -27.712 -30.888 -11.894 1.00 49.78 490 GLU A C 1
ATOM 3935 O O . GLU A 1 490 ? -27.126 -31.978 -11.873 1.00 49.78 490 GLU A O 1
ATOM 3940 N N . ASP A 1 491 ? -28.997 -30.726 -11.607 1.00 49.03 491 ASP A N 1
ATOM 3941 C CA . ASP A 1 491 ? -29.856 -31.779 -11.113 1.00 49.03 491 ASP A CA 1
ATOM 3942 C C . ASP A 1 491 ? -29.722 -33.010 -12.013 1.00 49.03 491 ASP A C 1
ATOM 3944 O O . ASP A 1 491 ? -30.025 -32.986 -13.208 1.00 49.03 491 ASP A O 1
ATOM 3948 N N . VAL A 1 492 ? -29.254 -34.116 -11.431 1.00 52.56 492 VAL A N 1
ATOM 3949 C CA . VAL A 1 492 ? -29.267 -35.447 -12.053 1.00 52.56 492 VAL A CA 1
ATOM 3950 C C . VAL A 1 492 ? -30.716 -35.964 -12.037 1.00 52.56 492 VAL A C 1
ATOM 3952 O O . VAL A 1 492 ? -30.994 -37.052 -11.549 1.00 52.56 492 VAL A O 1
ATOM 3955 N N . GLU A 1 493 ? -31.663 -35.160 -12.526 1.00 50.25 493 GLU A N 1
ATOM 3956 C CA . GLU A 1 493 ? -33.093 -35.489 -12.587 1.00 50.25 493 GLU A CA 1
ATOM 3957 C C . GLU A 1 493 ? -33.624 -35.675 -14.019 1.00 50.25 493 GLU A C 1
ATOM 3959 O O . GLU A 1 493 ? -34.790 -36.009 -14.193 1.00 50.25 493 GLU A O 1
ATOM 3964 N N . THR A 1 494 ? -32.797 -35.596 -15.070 1.00 48.84 494 THR A N 1
ATOM 3965 C CA . THR A 1 494 ? -33.272 -35.788 -16.465 1.00 48.84 494 THR A CA 1
ATOM 3966 C C . THR A 1 494 ? -32.598 -36.894 -17.278 1.00 48.84 494 THR A C 1
ATOM 3968 O O . THR A 1 494 ? -32.900 -37.045 -18.458 1.00 48.84 494 THR A O 1
ATOM 3971 N N . SER A 1 495 ? -31.778 -37.763 -16.678 1.00 44.69 495 SER A N 1
ATOM 3972 C CA . SER A 1 495 ? -31.278 -38.978 -17.364 1.00 44.69 495 SER A CA 1
ATOM 3973 C C . SER A 1 495 ? -32.119 -40.244 -17.121 1.00 44.69 495 SER A C 1
ATOM 3975 O O . SER A 1 495 ? -31.816 -41.291 -17.684 1.00 44.69 495 SER A O 1
ATOM 3977 N N . GLY A 1 496 ? -33.217 -40.153 -16.356 1.00 42.59 496 GLY A N 1
ATOM 3978 C CA . GLY A 1 496 ? -34.169 -41.258 -16.152 1.00 42.59 496 GLY A CA 1
ATOM 3979 C C . GLY A 1 496 ? -35.333 -41.316 -17.153 1.00 42.59 496 GLY A C 1
ATOM 3980 O O . GLY A 1 496 ? -36.008 -42.337 -17.238 1.00 42.59 496 GLY A O 1
ATOM 3981 N N . ALA A 1 497 ? -35.567 -40.261 -17.942 1.00 43.81 497 ALA A N 1
ATOM 3982 C CA . ALA A 1 497 ? -36.684 -40.215 -18.895 1.00 43.81 497 ALA A CA 1
ATOM 3983 C C . ALA A 1 497 ? -36.369 -40.866 -20.260 1.00 43.81 497 ALA A C 1
ATOM 3985 O O . ALA A 1 497 ? -37.280 -41.115 -21.041 1.00 43.81 497 ALA A O 1
ATOM 3986 N N . GLY A 1 498 ? -35.100 -41.194 -20.539 1.00 42.66 498 GLY A N 1
ATOM 3987 C CA . GLY A 1 498 ? -34.671 -41.798 -21.810 1.00 42.66 498 GLY A CA 1
ATOM 3988 C C . GLY A 1 498 ? -34.712 -43.331 -21.867 1.00 42.66 498 GLY A C 1
ATOM 3989 O O . GLY A 1 498 ? -34.583 -43.888 -22.949 1.00 42.66 498 GLY A O 1
ATOM 3990 N N . GLN A 1 499 ? -34.908 -44.031 -20.742 1.00 42.62 499 GLN A N 1
ATOM 3991 C CA . GLN A 1 499 ? -34.934 -45.506 -20.716 1.00 42.62 499 GLN A CA 1
ATOM 3992 C C . GLN A 1 499 ? -36.341 -46.120 -20.760 1.00 42.62 499 GLN A C 1
ATOM 3994 O O . GLN A 1 499 ? -36.463 -47.331 -20.925 1.00 42.62 499 GLN A O 1
ATOM 3999 N N . MET A 1 500 ? -37.408 -45.316 -20.677 1.00 43.06 500 MET A N 1
ATOM 4000 C CA . MET A 1 500 ? -38.783 -45.824 -20.803 1.00 43.06 500 MET A CA 1
ATOM 4001 C C . MET A 1 500 ? -39.321 -45.759 -22.244 1.00 43.06 500 MET A C 1
ATOM 4003 O O . MET A 1 500 ? -40.256 -46.483 -22.581 1.00 43.06 500 MET A O 1
ATOM 4007 N N . GLU A 1 501 ? -38.684 -44.982 -23.127 1.00 46.12 501 GLU A N 1
ATOM 4008 C CA . GLU A 1 501 ? -39.044 -44.908 -24.553 1.00 46.12 501 GLU A CA 1
ATOM 4009 C C . GLU A 1 501 ? -38.412 -46.044 -25.387 1.00 46.12 501 GLU A C 1
ATOM 4011 O O . GLU A 1 501 ? -38.971 -46.461 -26.400 1.00 46.12 501 GLU A O 1
ATOM 4016 N N . GLU A 1 502 ? -37.306 -46.638 -24.923 1.00 43.81 502 GLU A N 1
ATOM 4017 C CA . GLU A 1 502 ? -36.676 -47.805 -25.567 1.00 43.81 502 GLU A CA 1
ATOM 4018 C C . GLU A 1 502 ? -37.335 -49.140 -25.160 1.00 43.81 502 GLU A C 1
ATOM 4020 O O . GLU A 1 502 ? -37.331 -50.098 -25.930 1.00 43.81 502 GLU A O 1
ATOM 4025 N N . VAL A 1 503 ? -38.030 -49.177 -24.014 1.00 47.09 503 VAL A N 1
ATOM 4026 C CA . VAL A 1 503 ? -38.867 -50.323 -23.602 1.00 47.09 503 VAL A CA 1
ATOM 4027 C C . VAL A 1 503 ? -40.247 -50.293 -24.279 1.00 47.09 503 VAL A C 1
ATOM 4029 O O . VAL A 1 503 ? -40.795 -51.351 -24.582 1.00 47.09 503 VAL A O 1
ATOM 4032 N N . MET A 1 504 ? -40.784 -49.115 -24.630 1.00 44.06 504 MET A N 1
ATOM 4033 C CA . MET A 1 504 ? -42.007 -49.016 -25.451 1.00 44.06 504 MET A CA 1
ATOM 4034 C C . MET A 1 504 ? -41.767 -49.190 -26.961 1.00 44.06 504 MET A C 1
ATOM 4036 O O . MET A 1 504 ? -42.720 -49.429 -27.698 1.00 44.06 504 MET A O 1
ATOM 4040 N N . ARG A 1 505 ? -40.515 -49.139 -27.440 1.00 43.06 505 ARG A N 1
ATOM 4041 C CA . ARG A 1 505 ? -40.165 -49.400 -28.853 1.00 43.06 505 ARG A CA 1
ATOM 4042 C C . ARG A 1 505 ? -39.912 -50.871 -29.201 1.00 43.06 505 ARG A C 1
ATOM 4044 O O . ARG A 1 505 ? -39.765 -51.178 -30.380 1.00 43.06 505 ARG A O 1
ATOM 4051 N N . LEU A 1 506 ? -39.901 -51.779 -28.221 1.00 38.41 506 LEU A N 1
ATOM 4052 C CA . LEU A 1 506 ? -39.654 -53.215 -28.439 1.00 38.41 506 LEU A CA 1
ATOM 4053 C C . LEU A 1 506 ? -40.883 -54.119 -28.225 1.00 38.41 506 LEU A C 1
ATOM 4055 O O . LEU A 1 506 ? -40.774 -55.337 -28.342 1.00 38.41 506 LEU A O 1
ATOM 4059 N N . GLY A 1 507 ? -42.066 -53.554 -27.970 1.00 36.47 507 GLY A N 1
ATOM 4060 C CA . GLY A 1 507 ? -43.310 -54.314 -27.819 1.00 36.47 507 GLY A CA 1
ATOM 4061 C C . GLY A 1 507 ? -44.315 -54.011 -28.926 1.00 36.47 507 GLY A C 1
ATOM 4062 O O . GLY A 1 507 ? -45.176 -53.159 -28.734 1.00 36.47 507 GLY A O 1
ATOM 4063 N N . GLY A 1 508 ? -44.238 -54.697 -30.073 1.00 30.53 508 GLY A N 1
ATOM 4064 C CA . GLY A 1 508 ? -45.198 -54.448 -31.154 1.00 30.53 508 GLY A CA 1
ATOM 4065 C C . GLY A 1 508 ? -45.081 -55.293 -32.422 1.00 30.53 508 GLY A C 1
ATOM 4066 O O . GLY A 1 508 ? -44.817 -54.751 -33.483 1.00 30.53 508 GLY A O 1
ATOM 4067 N N . MET A 1 509 ? -45.395 -56.586 -32.292 1.00 31.72 509 MET A N 1
ATOM 4068 C CA . MET A 1 509 ? -46.093 -57.425 -33.288 1.00 31.72 509 MET A CA 1
ATOM 4069 C C . MET A 1 509 ? -45.360 -57.905 -34.560 1.00 31.72 509 MET A C 1
ATOM 4071 O O . MET A 1 509 ? -45.279 -57.222 -35.570 1.00 31.72 509 MET A O 1
ATOM 4075 N N . ASN A 1 510 ? -45.017 -59.195 -34.529 1.00 30.39 510 ASN A N 1
ATOM 4076 C CA . ASN A 1 510 ? -45.264 -60.214 -35.563 1.00 30.39 510 ASN A CA 1
ATOM 4077 C C . ASN A 1 510 ? -45.374 -61.542 -34.781 1.00 30.39 510 ASN A C 1
ATOM 4079 O O . ASN A 1 510 ? -44.481 -61.835 -33.999 1.00 30.39 510 ASN A O 1
ATOM 4083 N N . GLY A 1 511 ? -46.396 -62.388 -34.846 1.00 29.95 511 GLY A N 1
ATOM 4084 C CA . GLY A 1 511 ? -47.636 -62.430 -35.599 1.00 29.95 511 GLY A CA 1
ATOM 4085 C C . GLY A 1 511 ? -48.358 -63.756 -35.282 1.00 29.95 511 GLY A C 1
ATOM 4086 O O . GLY A 1 511 ? -47.854 -64.579 -34.527 1.00 29.95 511 GLY A O 1
ATOM 4087 N N . MET A 1 512 ? -49.506 -63.942 -35.934 1.00 30.06 512 MET A N 1
ATOM 4088 C CA . MET A 1 512 ? -50.187 -65.215 -36.233 1.00 30.06 512 MET A CA 1
ATOM 4089 C C . MET A 1 512 ? -50.856 -66.047 -35.120 1.00 30.06 512 MET A C 1
ATOM 4091 O O . MET A 1 512 ? -50.239 -66.810 -34.393 1.00 30.06 512 MET A O 1
ATOM 4095 N N . PHE A 1 513 ? -52.192 -65.989 -35.180 1.00 31.17 513 PHE A N 1
ATOM 4096 C CA . PHE A 1 513 ? -53.098 -67.125 -35.419 1.00 31.17 513 PHE A CA 1
ATOM 4097 C C . PHE A 1 513 ? -53.090 -68.323 -34.443 1.00 31.17 513 PHE A C 1
ATOM 4099 O O . PHE A 1 513 ? -52.371 -69.294 -34.612 1.00 31.17 513 PHE A O 1
ATOM 4106 N N . ALA A 1 514 ? -54.101 -68.286 -33.571 1.00 31.67 514 ALA A N 1
ATOM 4107 C CA . ALA A 1 514 ? -55.248 -69.204 -33.550 1.00 31.67 514 ALA A CA 1
ATOM 4108 C C . ALA A 1 514 ? -55.101 -70.671 -33.075 1.00 31.67 514 ALA A C 1
ATOM 4110 O O . ALA A 1 514 ? -54.364 -71.472 -33.632 1.00 31.67 514 ALA A O 1
ATOM 4111 N N . ARG A 1 515 ? -56.083 -71.002 -32.216 1.00 29.56 515 ARG A N 1
ATOM 4112 C CA . ARG A 1 515 ? -56.819 -72.267 -32.009 1.00 29.56 515 ARG A CA 1
ATOM 4113 C C . ARG A 1 515 ? -56.408 -73.206 -30.862 1.00 29.56 515 ARG A C 1
ATOM 4115 O O . ARG A 1 515 ? -55.424 -73.919 -30.943 1.00 29.56 515 ARG A O 1
ATOM 4122 N N . ILE A 1 516 ? -57.373 -73.303 -29.937 1.00 33.88 516 ILE A N 1
ATOM 4123 C CA . ILE A 1 516 ? -57.994 -74.533 -29.411 1.00 33.88 516 ILE A CA 1
ATOM 4124 C C . ILE A 1 516 ? -57.057 -75.457 -28.622 1.00 33.88 516 ILE A C 1
ATOM 4126 O O . ILE A 1 516 ? -56.492 -76.396 -29.173 1.00 33.88 516 ILE A O 1
ATOM 4130 N N . LEU A 1 517 ? -56.976 -75.229 -27.311 1.00 32.22 517 LEU A N 1
ATOM 4131 C CA . LEU A 1 517 ? -57.577 -76.049 -26.244 1.00 32.22 517 LEU A CA 1
ATOM 4132 C C . LEU A 1 517 ? -57.360 -75.357 -24.895 1.00 32.22 517 LEU A C 1
ATOM 4134 O O . LEU A 1 517 ? -56.287 -74.733 -24.734 1.00 32.22 517 LEU A O 1
#

Radius of gyration: 35.59 Å; chains: 1; bounding box: 96×103×72 Å

Sequence (517 aa):
MAERRDATLISVTIRLVLVIPLIVLTGVTVDLWNNFRHNTNLKSASHYAQLGKWLELSAVFAPMAFVWTLLTAFPAAAVVGLPAFTFAVIDAALAAGLIYPRIRIASFLPMSGCKAHDLKTYGALPGEKGFFVHVAQAAKHSNPDSNPLEACKDYI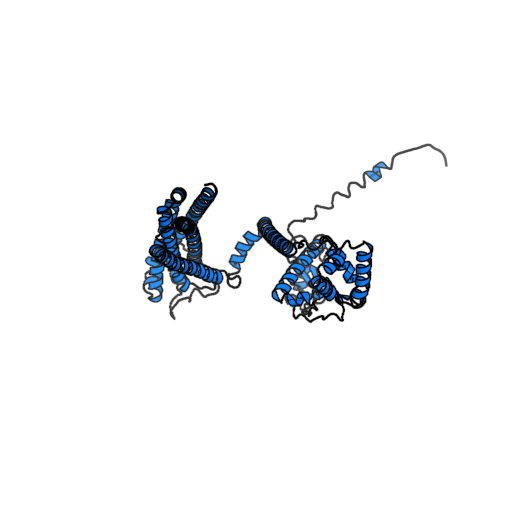WMVIQGHVMAGFLLVTATEPLCSEYLYRLRRALLFCSFSRVAMGADITALWWIFDVLFRGLWAYTLTDFGGIFSPTRLPSIYLDHISIFSQRRPSLWRSLNRKTAESKEKLLQRQLKRRFQPTAIENTMTETKLGIYLSYDILVQVTRNLDYCDIVNLSLTSKHLWHIIFLNERNFRQLSLHWQRYTCNAPTRTRCPHCAITMCADCEVRETRYYSMIMVDDHTLCKLYCVSCFNTQANTTYKTRYRCQCTKRPIANCCKFCEILGAEKLTDRWNRKHETDICERDQVESRRAVCHGCKAAVGGFVRFWICTRCGKECRHGMHPGWGRKGEAQEDVETSGAGQMEEVMRLGGMNGMFARIL

pLDDT: mean 76.77, std 17.47, range [29.56, 98.19]